Protein AF-A0A6G6K875-F1 (afdb_monomer_lite)

Structure (mmCIF, N/CA/C/O backbone):
data_AF-A0A6G6K875-F1
#
_entry.id   AF-A0A6G6K875-F1
#
loop_
_atom_site.group_PDB
_atom_site.id
_atom_site.type_symbol
_atom_site.label_atom_id
_atom_site.label_alt_id
_atom_site.label_comp_id
_atom_site.label_asym_id
_atom_site.label_entity_id
_atom_site.label_seq_id
_atom_site.pdbx_PDB_ins_code
_atom_site.Cartn_x
_atom_site.Cartn_y
_atom_site.Cartn_z
_atom_site.occupancy
_atom_site.B_iso_or_equiv
_atom_site.auth_seq_id
_atom_site.auth_comp_id
_atom_site.auth_asym_id
_atom_site.auth_atom_id
_atom_site.pdbx_PDB_model_num
ATOM 1 N N . MET A 1 1 ? -42.073 11.780 13.101 1.00 44.78 1 MET A N 1
ATOM 2 C CA . MET A 1 1 ? -41.054 12.852 13.247 1.00 44.78 1 MET A CA 1
ATOM 3 C C . MET A 1 1 ? -39.799 12.455 12.469 1.00 44.78 1 MET A C 1
ATOM 5 O O . MET A 1 1 ? -39.588 11.256 12.344 1.00 44.78 1 MET A O 1
ATOM 9 N N . PRO A 1 2 ? -38.981 13.389 11.943 1.00 50.72 2 PRO A N 1
ATOM 10 C CA . PRO A 1 2 ? -37.828 13.059 11.087 1.00 50.72 2 PRO A CA 1
ATOM 11 C C . PRO A 1 2 ? -36.844 12.023 11.680 1.00 50.72 2 PRO A C 1
ATOM 13 O O . PRO A 1 2 ? -36.308 11.213 10.939 1.00 50.72 2 PRO A O 1
ATOM 16 N N . GLY A 1 3 ? -36.690 11.954 13.012 1.00 61.28 3 GLY A N 1
ATOM 17 C CA . GLY A 1 3 ? -35.779 11.006 13.681 1.00 61.28 3 GLY A CA 1
ATOM 18 C C . GLY A 1 3 ? -36.297 9.573 13.911 1.00 61.28 3 GLY A C 1
ATOM 19 O O . GLY A 1 3 ? -35.494 8.656 14.051 1.00 61.28 3 GLY A O 1
ATOM 20 N N . GLU A 1 4 ? -37.615 9.327 13.894 1.00 70.19 4 GLU A N 1
ATOM 21 C CA . GLU A 1 4 ? -38.174 7.985 14.193 1.00 70.19 4 GLU A CA 1
ATOM 22 C C . GLU A 1 4 ? -37.801 6.934 13.134 1.00 70.19 4 GLU A C 1
ATOM 24 O O . GLU A 1 4 ? -37.715 5.741 13.427 1.00 70.19 4 GLU A O 1
ATOM 29 N N . HIS A 1 5 ? -37.567 7.373 11.895 1.00 84.62 5 HIS A N 1
ATOM 30 C CA . HIS A 1 5 ? -37.112 6.504 10.814 1.00 84.62 5 HIS A CA 1
ATOM 31 C C . HIS A 1 5 ? -35.642 6.088 10.997 1.00 84.62 5 HIS A C 1
ATOM 33 O O . HIS A 1 5 ? -35.316 4.918 10.798 1.00 84.62 5 HIS A O 1
ATOM 39 N N . ILE A 1 6 ? -34.777 7.015 11.430 1.00 88.88 6 ILE A N 1
ATOM 40 C CA . ILE A 1 6 ? -33.349 6.758 11.671 1.00 88.88 6 ILE A CA 1
ATOM 41 C C . ILE A 1 6 ? -33.170 5.763 12.816 1.00 88.88 6 ILE A C 1
ATOM 43 O O . ILE A 1 6 ? -32.441 4.791 12.659 1.00 88.88 6 ILE A O 1
ATOM 47 N N . ASP A 1 7 ? -33.870 5.942 13.937 1.00 89.75 7 ASP A N 1
ATOM 48 C CA . ASP A 1 7 ? -33.738 5.033 15.084 1.00 89.75 7 ASP A CA 1
ATOM 49 C C . ASP A 1 7 ? -34.203 3.609 14.755 1.00 89.75 7 ASP A C 1
ATOM 51 O O . ASP A 1 7 ? -33.588 2.629 15.180 1.00 89.75 7 ASP A O 1
ATOM 55 N N . LYS A 1 8 ? -35.262 3.478 13.944 1.00 90.12 8 LYS A N 1
ATOM 56 C CA . LYS A 1 8 ? -35.722 2.176 13.452 1.00 90.12 8 LYS A CA 1
ATOM 57 C C . LYS A 1 8 ? -34.678 1.516 12.549 1.00 90.12 8 LYS A C 1
ATOM 59 O O . LYS A 1 8 ? -34.428 0.322 12.693 1.00 90.12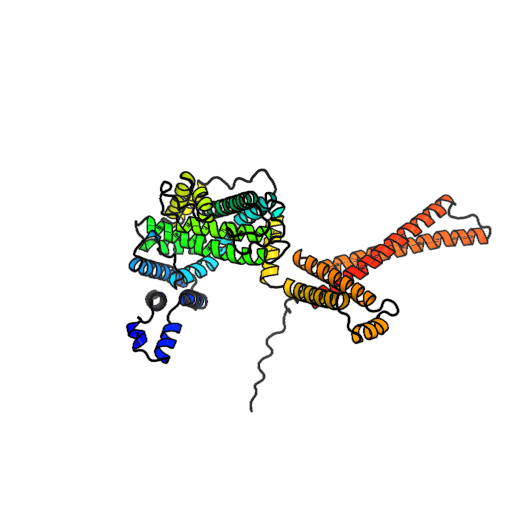 8 LYS A O 1
ATOM 64 N N . LEU A 1 9 ? -34.080 2.290 11.645 1.00 91.44 9 LEU A N 1
ATOM 65 C CA . LEU A 1 9 ? -33.046 1.815 10.730 1.00 91.44 9 LEU A CA 1
ATOM 66 C C . LEU A 1 9 ? -31.777 1.390 11.482 1.00 91.44 9 LEU A C 1
ATOM 68 O O . LEU A 1 9 ? -31.250 0.307 11.242 1.00 91.44 9 LEU A O 1
ATOM 72 N N . VAL A 1 10 ? -31.323 2.211 12.434 1.00 92.50 10 VAL A N 1
ATOM 73 C CA . VAL A 1 10 ? -30.186 1.900 13.311 1.00 92.50 10 VAL A CA 1
ATOM 74 C C . VAL A 1 10 ? -30.447 0.600 14.053 1.00 92.50 10 VAL A C 1
ATOM 76 O O . VAL A 1 10 ? -29.590 -0.272 14.038 1.00 92.50 10 VAL A O 1
ATOM 79 N N . LYS A 1 11 ? -31.636 0.431 14.641 1.00 92.69 11 LYS A N 1
ATOM 80 C CA . LYS A 1 11 ? -31.987 -0.808 15.338 1.00 92.69 11 LYS A CA 1
ATOM 81 C C . LYS A 1 11 ? -31.901 -2.029 14.420 1.00 92.69 11 LYS A C 1
ATOM 83 O O . LYS A 1 11 ? -31.284 -3.015 14.799 1.00 92.69 11 LYS A O 1
ATOM 88 N N . GLU A 1 12 ? -32.469 -1.953 13.216 1.00 92.12 12 GLU A N 1
ATOM 89 C CA . GLU A 1 12 ? -32.410 -3.058 12.251 1.00 92.12 12 GLU A CA 1
ATOM 90 C C . GLU A 1 12 ? -30.964 -3.437 11.901 1.00 92.12 12 GLU A C 1
ATOM 92 O O . GLU A 1 12 ? -30.614 -4.617 11.857 1.00 92.12 12 GLU A O 1
ATOM 97 N N . TYR A 1 13 ? -30.109 -2.445 11.660 1.00 94.25 13 TYR A N 1
ATOM 98 C CA . TYR A 1 13 ? -28.706 -2.684 11.344 1.00 94.25 13 TYR A CA 1
ATOM 99 C C . TYR A 1 13 ? -27.900 -3.164 12.551 1.00 94.25 13 TYR A C 1
ATOM 101 O O . TYR A 1 13 ? -27.077 -4.060 12.390 1.00 94.25 13 TYR A O 1
ATOM 109 N N . THR A 1 14 ? -28.153 -2.648 13.755 1.00 92.56 14 THR A N 1
ATOM 110 C CA . THR A 1 14 ? -27.543 -3.162 14.987 1.00 92.56 14 THR A CA 1
ATOM 111 C C . THR A 1 14 ? -27.900 -4.631 15.187 1.00 92.56 14 THR A C 1
ATOM 113 O O . THR A 1 14 ? -26.988 -5.431 15.357 1.00 92.56 14 THR A O 1
ATOM 116 N N . ASP A 1 15 ? -29.178 -5.004 15.056 1.00 89.62 15 ASP A N 1
ATOM 117 C CA . ASP A 1 15 ? -29.633 -6.395 15.191 1.00 89.62 15 ASP A CA 1
ATOM 118 C C . ASP A 1 15 ? -28.926 -7.330 14.186 1.00 89.62 15 ASP A C 1
ATOM 120 O O . ASP A 1 15 ? -28.622 -8.480 14.505 1.00 89.62 15 ASP A O 1
ATOM 124 N N . LYS A 1 16 ? -28.626 -6.843 12.971 1.00 89.94 16 LYS A N 1
ATOM 125 C CA . LYS A 1 16 ? -27.824 -7.579 11.975 1.00 89.94 16 LYS A CA 1
ATOM 126 C C . LYS A 1 16 ? -26.342 -7.658 12.362 1.00 89.94 16 LYS A C 1
ATOM 128 O O . LYS A 1 16 ? -25.728 -8.705 12.182 1.00 89.94 16 LYS A O 1
ATOM 133 N N . MET A 1 17 ? -25.750 -6.568 12.856 1.00 87.62 17 MET A N 1
ATOM 134 C CA . MET A 1 17 ? -24.320 -6.498 13.194 1.00 87.62 17 MET A CA 1
ATOM 135 C C . MET A 1 17 ? -23.945 -7.341 14.413 1.00 87.62 17 MET A C 1
ATOM 137 O O . MET A 1 17 ? -22.857 -7.914 14.430 1.00 87.62 17 MET A O 1
ATOM 141 N N . THR A 1 18 ? -24.819 -7.405 15.417 1.00 84.94 18 THR A N 1
ATOM 142 C CA . THR A 1 18 ? -24.560 -8.085 16.697 1.00 84.94 18 THR A CA 1
ATOM 143 C C . THR A 1 18 ? -25.094 -9.517 16.728 1.00 84.94 18 THR A C 1
ATOM 145 O O . THR A 1 18 ? -24.991 -10.212 17.737 1.00 84.94 18 THR A O 1
ATOM 148 N N . TYR A 1 19 ? -25.653 -10.004 15.616 1.00 82.88 19 TYR A N 1
ATOM 149 C CA . TYR A 1 19 ? -26.113 -11.381 15.512 1.00 82.88 19 TYR A CA 1
ATOM 150 C C . TYR A 1 19 ? -24.945 -12.357 15.711 1.00 82.88 19 TYR A C 1
ATOM 152 O O . TYR A 1 19 ? -23.979 -12.361 14.950 1.00 82.88 19 TYR A O 1
ATOM 160 N N . THR A 1 20 ? -25.039 -13.214 16.728 1.00 78.00 20 THR A N 1
ATOM 161 C CA . THR A 1 20 ? -23.968 -14.148 17.124 1.00 78.00 20 THR A CA 1
ATOM 162 C C . THR A 1 20 ? -24.067 -15.527 16.468 1.00 78.00 20 THR A C 1
ATOM 164 O O . THR A 1 20 ? -23.215 -16.384 16.712 1.00 78.00 20 THR A O 1
ATOM 167 N N . GLY A 1 21 ? -25.054 -15.727 15.590 1.00 76.50 21 GLY A N 1
ATOM 168 C CA . GLY A 1 21 ? -25.304 -17.008 14.936 1.00 76.50 21 GLY A CA 1
ATOM 169 C C . GLY A 1 21 ? -25.939 -18.044 15.864 1.00 76.50 21 GLY A C 1
ATOM 170 O O . GLY A 1 21 ? -26.079 -17.849 17.073 1.00 76.50 21 GLY A O 1
ATOM 171 N N . MET A 1 22 ? -26.340 -19.177 15.294 1.00 82.81 22 MET A N 1
ATOM 172 C CA . MET A 1 22 ? -26.842 -20.308 16.072 1.00 82.81 22 MET A CA 1
ATOM 173 C C . MET A 1 22 ? -25.743 -20.934 16.939 1.00 82.81 22 MET A C 1
ATOM 175 O O . MET A 1 22 ? -24.646 -21.239 16.464 1.00 82.81 22 MET A O 1
ATOM 179 N N . THR A 1 23 ? -26.071 -21.239 18.196 1.00 84.69 23 THR A N 1
ATOM 180 C CA . THR A 1 23 ? -25.209 -22.037 19.078 1.00 84.69 23 THR A CA 1
ATOM 181 C C . THR A 1 23 ? -25.054 -23.466 18.556 1.00 84.69 23 THR A C 1
ATOM 183 O O . THR A 1 23 ? -25.880 -23.958 17.787 1.00 84.69 23 THR A O 1
ATOM 186 N N . SER A 1 24 ? -24.033 -24.192 19.021 1.00 83.06 24 SER A N 1
ATOM 187 C CA . SER A 1 24 ? -23.830 -25.605 18.661 1.00 83.06 24 SER A CA 1
ATOM 188 C C . SER A 1 24 ? -25.063 -26.476 18.943 1.00 83.06 24 SER A C 1
ATOM 190 O O . SER A 1 24 ? -25.372 -27.378 18.169 1.00 83.06 24 SER A O 1
ATOM 192 N N . GLU A 1 25 ? -25.799 -26.187 20.017 1.00 85.25 25 GLU A N 1
ATOM 193 C CA . GLU A 1 25 ? -27.028 -26.903 20.381 1.00 85.25 25 GLU A CA 1
ATOM 194 C C . GLU A 1 25 ? -28.217 -26.544 19.486 1.00 85.25 25 GLU A C 1
ATOM 196 O O . GLU A 1 25 ? -29.026 -27.416 19.165 1.00 85.25 25 GLU A O 1
ATOM 201 N N . GLN A 1 26 ? -28.327 -25.279 19.071 1.00 87.44 26 GLN A N 1
ATOM 202 C CA . GLN A 1 26 ? -29.334 -24.838 18.104 1.00 87.44 26 GLN A CA 1
ATOM 203 C C . GLN A 1 26 ? -29.044 -25.435 16.727 1.00 87.44 26 GLN A C 1
ATOM 205 O O . GLN A 1 26 ? -29.930 -26.006 16.098 1.00 87.44 26 GLN A O 1
ATOM 210 N N . ARG A 1 27 ? -27.777 -25.405 16.306 1.00 87.06 27 ARG A N 1
ATOM 211 C CA . ARG A 1 27 ? -27.314 -25.948 15.029 1.00 87.06 27 ARG A CA 1
ATOM 212 C C . ARG A 1 27 ? -27.487 -27.467 14.942 1.00 87.06 27 ARG A C 1
ATOM 214 O O . ARG A 1 27 ? -27.792 -27.973 13.872 1.00 87.06 27 ARG A O 1
ATOM 221 N N . ALA A 1 28 ? -27.368 -28.191 16.058 1.00 87.69 28 ALA A N 1
ATOM 222 C CA . ALA A 1 28 ? -27.640 -29.632 16.121 1.00 87.69 28 ALA A CA 1
ATOM 223 C C . ALA A 1 28 ? -29.128 -29.995 15.938 1.00 87.69 28 ALA A C 1
ATOM 225 O O . ALA A 1 28 ? -29.444 -31.153 15.665 1.00 87.69 28 ALA A O 1
ATOM 226 N N . LYS A 1 29 ? -30.037 -29.027 16.112 1.00 92.88 29 LYS A N 1
ATOM 227 C CA . LYS A 1 29 ? -31.495 -29.197 15.994 1.00 92.88 29 LYS A CA 1
ATOM 228 C C . LYS A 1 29 ? -32.086 -28.499 14.764 1.00 92.88 29 LYS A C 1
ATOM 230 O O . LYS A 1 29 ? -33.274 -28.667 14.507 1.00 92.88 29 LYS A O 1
ATOM 235 N N . ALA A 1 30 ? -31.281 -27.724 14.042 1.00 88.44 30 ALA A N 1
ATOM 236 C CA . ALA A 1 30 ? -31.693 -26.956 12.877 1.00 88.44 30 ALA A CA 1
ATOM 237 C C . ALA A 1 30 ? -31.679 -27.811 11.602 1.00 88.44 30 ALA A C 1
ATOM 239 O O . ALA A 1 30 ? -30.847 -28.707 11.428 1.00 88.44 30 ALA A O 1
ATOM 240 N N . THR A 1 31 ? -32.595 -27.511 10.691 1.00 92.56 31 THR A N 1
ATOM 241 C CA . THR A 1 31 ? -32.613 -28.060 9.330 1.00 92.56 31 THR A CA 1
ATOM 242 C C . THR A 1 31 ? -31.433 -27.530 8.501 1.00 92.56 31 THR A C 1
ATOM 244 O O . THR A 1 31 ? -30.898 -26.460 8.803 1.00 92.56 31 THR A O 1
ATOM 247 N N . PRO A 1 32 ? -31.006 -28.233 7.435 1.00 88.88 32 PRO A N 1
ATOM 248 C CA . PRO A 1 32 ? -29.975 -27.728 6.527 1.00 88.88 32 PRO A CA 1
ATOM 249 C C . PRO A 1 32 ? -30.285 -26.330 5.974 1.00 88.88 32 PRO A C 1
ATOM 251 O O . PRO A 1 32 ? -29.382 -25.500 5.879 1.00 88.88 32 PRO A O 1
ATOM 254 N N . GLU A 1 33 ? -31.553 -26.044 5.669 1.00 87.31 33 GLU A N 1
ATOM 255 C CA . GLU A 1 33 ? -32.016 -24.736 5.200 1.00 87.31 33 GLU A CA 1
ATOM 256 C C . GLU A 1 33 ? -31.866 -23.645 6.272 1.00 87.31 33 GLU A C 1
ATOM 258 O O . GLU A 1 33 ? -31.426 -22.536 5.967 1.00 87.31 33 GLU A O 1
ATOM 263 N N . GLU A 1 34 ? -32.177 -23.948 7.534 1.00 86.50 34 GLU A N 1
ATOM 264 C CA . GLU A 1 34 ? -31.995 -23.027 8.663 1.00 86.50 34 GLU A CA 1
ATOM 265 C C . GLU A 1 34 ? -30.517 -22.753 8.958 1.00 86.50 34 GLU A C 1
ATOM 267 O O . GLU A 1 34 ? -30.152 -21.617 9.259 1.00 86.50 34 GLU A O 1
ATOM 272 N N . ILE A 1 35 ? -29.657 -23.767 8.827 1.00 84.12 35 ILE A N 1
ATOM 273 C CA . ILE A 1 35 ? -28.203 -23.621 8.971 1.00 84.12 35 ILE A CA 1
ATOM 274 C C . ILE A 1 35 ? -27.634 -22.761 7.839 1.00 84.12 35 ILE A C 1
ATOM 276 O O . ILE A 1 35 ? -26.751 -21.937 8.073 1.00 84.12 35 ILE A O 1
ATOM 280 N N . GLU A 1 36 ? -28.113 -22.937 6.609 1.00 83.25 36 GLU A N 1
ATOM 281 C CA . GLU A 1 36 ? -27.657 -22.121 5.485 1.00 83.25 36 GLU A CA 1
ATOM 282 C C . GLU A 1 36 ? -28.136 -20.671 5.623 1.00 83.25 36 GLU A C 1
ATOM 284 O O . GLU A 1 36 ? -27.357 -19.740 5.420 1.00 83.25 36 GLU A O 1
ATOM 289 N N . LEU A 1 37 ? -29.371 -20.462 6.088 1.00 79.44 37 LEU A N 1
ATOM 290 C CA . LEU A 1 37 ? -29.890 -19.135 6.411 1.00 79.44 37 LEU A CA 1
ATOM 291 C C . LEU A 1 37 ? -29.096 -18.461 7.546 1.00 79.44 37 LEU A C 1
ATOM 293 O O . LEU A 1 37 ? -28.787 -17.275 7.441 1.00 79.44 37 LEU A O 1
ATOM 297 N N . ASP A 1 38 ? -28.722 -19.196 8.597 1.00 81.50 38 ASP A N 1
ATOM 298 C CA . ASP A 1 38 ? -27.853 -18.720 9.687 1.00 81.50 38 ASP A CA 1
ATOM 299 C C . ASP A 1 38 ? -26.502 -18.224 9.151 1.00 81.50 38 ASP A C 1
ATOM 301 O O . ASP A 1 38 ? -26.094 -17.102 9.445 1.00 81.50 38 ASP A O 1
ATOM 305 N N . LYS A 1 39 ? -25.855 -18.992 8.263 1.00 77.81 39 LYS A N 1
ATOM 306 C CA . LYS A 1 39 ? -24.592 -18.578 7.623 1.00 77.81 39 LYS A CA 1
ATOM 307 C C . LYS A 1 39 ? -24.729 -17.305 6.793 1.00 77.81 39 LYS A C 1
ATOM 309 O O . LYS A 1 39 ? -23.794 -16.516 6.753 1.00 77.81 39 LYS A O 1
ATOM 314 N N . THR A 1 40 ? -25.865 -17.089 6.125 1.00 74.69 40 THR A N 1
ATOM 315 C CA . THR A 1 40 ? -26.079 -15.845 5.357 1.00 74.69 40 THR A CA 1
ATOM 316 C C . THR A 1 40 ? -26.296 -14.621 6.245 1.00 74.69 40 THR A C 1
ATOM 318 O O . THR A 1 40 ? -26.065 -13.499 5.802 1.00 74.69 40 THR A O 1
ATOM 321 N N . LYS A 1 41 ? -26.723 -14.832 7.495 1.00 75.25 41 LYS A N 1
ATOM 322 C CA . LYS A 1 41 ? -27.012 -13.786 8.484 1.00 75.25 41 LYS A CA 1
ATOM 323 C C . LYS A 1 41 ? -25.878 -13.556 9.474 1.00 75.25 41 LYS A C 1
ATOM 325 O O . LYS A 1 41 ? -25.994 -12.658 10.297 1.00 75.25 41 LYS A O 1
ATOM 330 N N . TYR A 1 42 ? -24.815 -14.354 9.415 1.00 75.94 42 TYR A N 1
ATOM 331 C CA . TYR A 1 42 ? -23.714 -14.335 10.368 1.00 75.94 42 TYR A CA 1
ATOM 332 C C . TYR A 1 42 ? -22.360 -14.236 9.654 1.00 75.94 42 TYR A C 1
ATO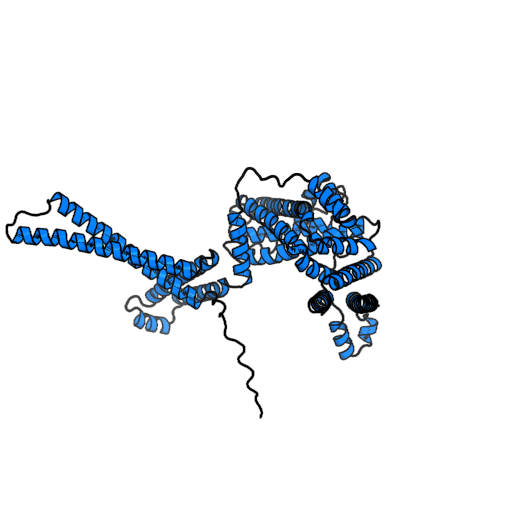M 334 O O . TYR A 1 42 ? -22.002 -15.097 8.853 1.00 75.94 42 TYR A O 1
ATOM 342 N N . GLY A 1 43 ? -21.576 -13.202 9.970 1.00 79.62 43 GLY A N 1
ATOM 343 C CA . GLY A 1 43 ? -20.209 -13.048 9.467 1.00 79.62 43 GLY A CA 1
ATOM 344 C C . GLY A 1 43 ? -19.728 -11.600 9.390 1.00 79.62 43 GLY A C 1
ATOM 345 O O . GLY A 1 43 ? -20.514 -10.657 9.402 1.00 79.62 43 GLY A O 1
ATOM 346 N N . ALA A 1 44 ? -18.410 -11.416 9.266 1.00 80.31 44 ALA A N 1
ATOM 347 C CA . ALA A 1 44 ? -17.796 -10.086 9.206 1.00 80.31 44 ALA A CA 1
ATOM 348 C C . ALA A 1 44 ? -18.252 -9.257 7.987 1.00 80.31 44 ALA A C 1
ATOM 350 O O . ALA A 1 44 ? -18.347 -8.035 8.073 1.00 80.31 44 ALA A O 1
ATOM 351 N N . GLU A 1 45 ? -18.592 -9.910 6.870 1.00 88.38 45 GLU A N 1
ATOM 352 C CA . GLU A 1 45 ? -19.039 -9.249 5.631 1.00 88.38 45 GLU A CA 1
ATOM 353 C C . GLU A 1 45 ? -20.343 -8.451 5.794 1.00 88.38 45 GLU A C 1
ATOM 355 O O . GLU A 1 45 ? -20.605 -7.541 5.008 1.00 88.38 45 GLU A O 1
ATOM 360 N N . ILE A 1 46 ? -21.138 -8.730 6.833 1.00 91.62 46 ILE A N 1
ATOM 361 C CA . ILE A 1 46 ? -22.360 -7.974 7.145 1.00 91.62 46 ILE A CA 1
ATOM 362 C C . ILE A 1 46 ? -22.041 -6.497 7.369 1.00 91.62 46 ILE A C 1
ATOM 364 O O . ILE A 1 46 ? -22.777 -5.634 6.897 1.00 91.62 46 ILE A O 1
ATOM 368 N N . GLY A 1 47 ? -20.913 -6.191 8.017 1.00 93.44 47 GLY A N 1
ATOM 369 C CA . GLY A 1 47 ? -20.481 -4.810 8.214 1.00 93.44 47 GLY A CA 1
ATOM 370 C C . GLY A 1 47 ? -20.287 -4.063 6.894 1.00 93.44 47 GLY A C 1
ATOM 371 O O . GLY A 1 47 ? -20.755 -2.936 6.742 1.00 93.44 47 GLY A O 1
ATOM 372 N N . THR A 1 48 ? -19.670 -4.722 5.907 1.00 94.19 48 THR A N 1
ATOM 373 C CA . THR A 1 48 ? -19.500 -4.179 4.551 1.00 94.19 48 THR A CA 1
ATOM 374 C C . THR A 1 48 ? -20.834 -4.015 3.826 1.00 94.19 48 THR A C 1
ATOM 376 O O . THR A 1 48 ? -21.027 -3.038 3.101 1.00 94.19 48 THR A O 1
ATOM 379 N N . GLN A 1 49 ? -21.759 -4.963 3.989 1.00 94.38 49 GLN A N 1
ATOM 380 C CA . GLN A 1 49 ? -23.084 -4.889 3.368 1.00 94.38 49 GLN A CA 1
ATOM 381 C C . GLN A 1 49 ? -23.879 -3.700 3.910 1.00 94.38 49 GLN A C 1
ATOM 383 O O . GLN A 1 49 ? -24.339 -2.881 3.121 1.00 94.38 49 GLN A O 1
ATOM 388 N N . ILE A 1 50 ? -23.940 -3.544 5.233 1.00 95.69 50 ILE A N 1
ATOM 389 C CA . ILE A 1 50 ? -24.640 -2.431 5.889 1.00 95.69 50 ILE A CA 1
ATOM 390 C C . ILE A 1 50 ? -24.043 -1.088 5.472 1.00 95.69 50 ILE A C 1
ATOM 392 O O . ILE A 1 50 ? -24.784 -0.171 5.126 1.00 95.69 50 ILE A O 1
ATOM 396 N N . PHE A 1 51 ? -22.711 -0.972 5.434 1.00 96.94 51 PHE A N 1
ATOM 397 C CA . PHE A 1 51 ? -22.059 0.242 4.944 1.00 96.94 51 PHE A CA 1
ATOM 398 C C . PHE A 1 51 ? -22.515 0.592 3.515 1.00 96.94 51 PHE A C 1
ATOM 400 O O . PHE A 1 51 ? -22.930 1.718 3.253 1.00 96.94 51 PHE A O 1
ATOM 407 N N . LYS A 1 52 ? -22.524 -0.385 2.598 1.00 96.75 52 LYS A N 1
ATOM 408 C CA . LYS A 1 52 ? -22.984 -0.188 1.211 1.00 96.75 52 LYS A CA 1
ATOM 409 C C . LYS A 1 52 ? -24.475 0.140 1.113 1.00 96.75 52 LYS A C 1
ATOM 411 O O . LYS A 1 52 ? -24.858 0.946 0.263 1.00 96.75 52 LYS A O 1
ATOM 416 N N . GLU A 1 53 ? -25.315 -0.472 1.943 1.00 96.25 53 GLU A N 1
ATOM 417 C CA . GLU A 1 53 ? -26.754 -0.185 2.010 1.00 96.25 53 GLU A CA 1
ATOM 418 C C . GLU A 1 53 ? -27.000 1.264 2.446 1.00 96.25 53 GLU A C 1
ATOM 420 O O . GLU A 1 53 ? -27.791 1.965 1.816 1.00 96.25 53 GLU A O 1
ATOM 425 N N . ILE A 1 54 ? -26.271 1.758 3.451 1.00 96.69 54 ILE A N 1
ATOM 426 C CA . ILE A 1 54 ? -26.364 3.160 3.881 1.00 96.69 54 ILE A CA 1
ATOM 427 C C . ILE A 1 54 ? -25.833 4.093 2.786 1.00 96.69 54 ILE A C 1
ATOM 429 O O . ILE A 1 54 ? -26.519 5.055 2.431 1.00 96.69 54 ILE A O 1
ATOM 433 N N . GLU A 1 55 ? -24.682 3.790 2.179 1.00 96.19 55 GLU A N 1
ATOM 434 C CA . GLU A 1 55 ? -24.109 4.612 1.106 1.00 96.19 55 GLU A CA 1
ATOM 435 C C . GLU A 1 55 ? -25.025 4.724 -0.117 1.00 96.19 55 GLU A C 1
ATOM 437 O O . GLU A 1 55 ? -25.157 5.810 -0.686 1.00 96.19 55 GLU A O 1
ATOM 442 N N . SER A 1 56 ? -25.699 3.637 -0.494 1.00 94.94 56 SER A N 1
ATOM 443 C CA . SER A 1 56 ? -26.627 3.599 -1.635 1.00 94.94 56 SER A CA 1
ATOM 444 C C . SER A 1 56 ? -28.058 4.034 -1.302 1.00 94.94 56 SER A C 1
ATOM 446 O O . SER A 1 56 ? -28.885 4.155 -2.207 1.00 94.94 56 SER A O 1
ATOM 448 N N . SER A 1 57 ? -28.360 4.296 -0.028 1.00 95.25 57 SER A N 1
ATOM 449 C CA . SER A 1 57 ? -29.681 4.752 0.402 1.00 95.25 57 SER A CA 1
ATOM 450 C C . SER A 1 57 ? -29.997 6.178 -0.065 1.00 95.25 57 SER A C 1
ATOM 452 O O . SER A 1 57 ? -29.113 6.973 -0.399 1.00 95.25 57 SER A O 1
ATOM 454 N N . SER A 1 58 ? -31.286 6.523 -0.020 1.00 94.50 58 SER A N 1
ATOM 455 C CA . SER A 1 58 ? -31.797 7.869 -0.301 1.00 94.50 58 SER A CA 1
ATOM 456 C C . SER A 1 58 ? -31.644 8.856 0.864 1.00 94.50 58 SER A C 1
ATOM 458 O O . SER A 1 58 ? -32.197 9.951 0.783 1.00 94.50 58 SER A O 1
ATOM 460 N N . LEU A 1 59 ? -30.967 8.468 1.952 1.00 93.81 59 LEU A N 1
ATOM 461 C CA . LEU A 1 59 ? -30.708 9.342 3.098 1.00 93.81 59 LEU A CA 1
ATOM 462 C C . LEU A 1 59 ? -29.841 10.538 2.684 1.00 93.81 59 LEU A C 1
ATOM 464 O O . LEU A 1 59 ? -28.960 10.409 1.824 1.00 93.81 59 LEU A O 1
ATOM 468 N N . SER A 1 60 ? -30.054 11.690 3.321 1.00 94.94 60 SER A N 1
ATOM 469 C CA . SER A 1 60 ? -29.157 12.837 3.159 1.00 94.94 60 SER A CA 1
ATOM 470 C C . SER A 1 60 ? -27.759 12.525 3.723 1.00 94.94 60 SER A C 1
ATOM 472 O O . SER A 1 60 ? -27.611 11.614 4.545 1.00 94.94 60 SER A O 1
ATOM 474 N N . PRO A 1 61 ? -26.710 13.267 3.323 1.00 94.75 61 PRO A N 1
ATOM 475 C CA . PRO A 1 61 ? -25.382 13.120 3.916 1.00 94.75 61 PRO A CA 1
ATOM 476 C C . PRO A 1 61 ? -25.392 13.213 5.450 1.00 94.75 61 PRO A C 1
ATOM 478 O O . PRO A 1 61 ? -24.758 12.401 6.116 1.00 94.75 61 PRO A O 1
ATOM 481 N N . GLU A 1 62 ? -26.155 14.145 6.018 1.00 94.94 62 GLU A N 1
ATOM 482 C CA . GLU A 1 62 ? -26.273 14.346 7.466 1.00 94.94 62 GLU A CA 1
ATOM 483 C C . GLU A 1 62 ? -26.967 13.162 8.149 1.00 94.94 62 GLU A C 1
ATOM 485 O O . GLU A 1 62 ? -26.493 12.678 9.177 1.00 94.94 62 GLU A O 1
ATOM 490 N N . GLU A 1 63 ? -28.047 12.648 7.553 1.00 95.38 63 GLU A N 1
ATOM 491 C CA . GLU A 1 63 ? -28.761 11.475 8.067 1.00 95.38 63 GLU A CA 1
ATOM 492 C C . GLU A 1 63 ? -27.877 10.220 8.030 1.00 95.38 63 GLU A C 1
ATOM 494 O O . GLU A 1 63 ? -27.868 9.443 8.986 1.00 95.38 63 GLU A O 1
ATOM 499 N N . LYS A 1 64 ? -27.080 10.031 6.966 1.00 96.50 64 LYS A N 1
ATOM 500 C CA . LYS A 1 64 ? -26.094 8.937 6.893 1.00 96.50 64 LYS A CA 1
ATOM 501 C C . LYS A 1 64 ? -25.083 9.040 8.029 1.00 96.50 64 LYS A C 1
ATOM 503 O O . LYS A 1 64 ? -24.826 8.048 8.706 1.00 96.50 64 LYS A O 1
ATOM 508 N N . GLN A 1 65 ? -24.552 10.237 8.278 1.00 96.88 65 GLN A N 1
ATOM 509 C CA . GLN A 1 65 ? -23.604 10.470 9.367 1.00 96.88 65 GLN A CA 1
ATOM 510 C C . GLN A 1 65 ? -24.211 10.194 10.746 1.00 96.88 65 GLN A C 1
ATOM 512 O O . GLN A 1 65 ? -23.543 9.602 11.597 1.00 96.88 65 GLN A O 1
ATOM 517 N N . GLU A 1 66 ? -25.477 10.553 10.962 1.00 96.31 66 GLU A N 1
ATOM 518 C CA . GLU A 1 66 ? -26.196 10.216 12.193 1.00 96.31 66 GLU A CA 1
ATOM 519 C C . GLU A 1 66 ? -26.335 8.694 12.368 1.00 96.31 66 GLU A C 1
ATOM 521 O O . GLU A 1 66 ? -26.033 8.165 13.443 1.00 96.31 66 GLU A O 1
ATOM 526 N N . VAL A 1 67 ? -26.729 7.976 11.309 1.00 97.00 67 VAL A N 1
ATOM 527 C CA . VAL A 1 67 ? -26.815 6.506 11.312 1.00 97.00 67 VAL A CA 1
ATOM 528 C C . VAL A 1 67 ? -25.450 5.890 11.622 1.00 97.00 67 VAL A C 1
ATOM 530 O O . VAL A 1 67 ? -25.356 5.033 12.500 1.00 97.00 67 VAL A O 1
ATOM 533 N N . TYR A 1 68 ? -24.379 6.342 10.964 1.00 98.00 68 TYR A N 1
ATOM 534 C CA . TYR A 1 68 ? -23.027 5.820 11.168 1.00 98.00 68 TYR A CA 1
ATOM 535 C C . TYR A 1 68 ? -22.539 5.979 12.610 1.00 98.00 68 TYR A C 1
ATOM 537 O O . TYR A 1 68 ? -22.028 5.019 13.192 1.00 98.00 68 TYR A O 1
ATOM 545 N N . GLN A 1 69 ? -22.740 7.154 13.208 1.00 97.44 69 GLN A N 1
ATOM 546 C CA . GLN A 1 69 ? -22.351 7.430 14.595 1.00 97.44 69 GLN A CA 1
ATOM 547 C C . GLN A 1 69 ? -23.145 6.578 15.595 1.00 97.44 69 GLN A C 1
ATOM 549 O O . GLN A 1 69 ? -22.566 6.014 16.526 1.00 97.44 69 GLN A O 1
ATOM 554 N N . LYS A 1 70 ? -24.461 6.430 15.391 1.00 96.88 70 LYS A N 1
ATOM 555 C CA . LYS A 1 70 ? -25.301 5.578 16.246 1.00 96.88 70 LYS A CA 1
ATOM 556 C C . LYS A 1 70 ? -24.923 4.098 16.126 1.00 96.88 70 LYS A C 1
ATOM 558 O O . LYS A 1 70 ? -24.839 3.411 17.144 1.00 96.88 70 LYS A O 1
ATOM 563 N N . LEU A 1 71 ? -24.644 3.620 14.912 1.00 96.75 71 LEU A N 1
ATOM 564 C CA . LEU A 1 71 ? -24.264 2.227 14.670 1.00 96.75 71 LEU A CA 1
ATOM 565 C C . LEU A 1 71 ? -22.909 1.867 15.254 1.00 96.75 71 LEU A C 1
ATOM 567 O O . LEU A 1 71 ? -22.804 0.835 15.914 1.00 96.75 71 LEU A O 1
ATOM 571 N N . VAL A 1 72 ? -21.880 2.696 15.053 1.00 96.38 72 VAL A N 1
ATOM 572 C CA . VAL A 1 72 ? -20.560 2.390 15.619 1.00 96.38 72 VAL A CA 1
ATOM 573 C C . VAL A 1 72 ? -20.609 2.388 17.141 1.00 96.38 72 VAL A C 1
ATOM 575 O O . VAL A 1 72 ? -20.039 1.500 17.766 1.00 96.38 72 VAL A O 1
ATOM 578 N N . LYS A 1 73 ? -21.366 3.309 17.748 1.00 96.19 73 LYS A N 1
ATOM 579 C CA . LYS A 1 73 ? -21.573 3.336 19.196 1.00 96.19 73 LYS A CA 1
ATOM 580 C C . LYS A 1 73 ? -22.226 2.045 19.697 1.00 96.19 73 LYS A C 1
ATOM 582 O O . LYS A 1 73 ? -21.737 1.454 20.656 1.00 96.19 73 LYS A O 1
ATOM 587 N N . ALA A 1 74 ? -23.292 1.590 19.039 1.00 95.12 74 ALA A N 1
ATOM 588 C CA . ALA A 1 74 ? -23.968 0.343 19.394 1.00 95.12 74 ALA A CA 1
ATOM 589 C C . ALA A 1 74 ? -23.062 -0.884 19.197 1.00 95.12 74 ALA A C 1
ATOM 591 O O . ALA A 1 74 ? -22.973 -1.725 20.085 1.00 95.12 74 ALA A O 1
ATOM 592 N N . GLY A 1 75 ? -22.344 -0.960 18.073 1.00 93.94 75 GLY A N 1
ATOM 593 C CA . GLY A 1 75 ? -21.442 -2.072 17.774 1.00 93.94 75 GLY A CA 1
ATOM 594 C C . GLY A 1 75 ? -20.242 -2.154 18.720 1.00 93.94 75 GLY A C 1
ATOM 595 O O . GLY A 1 75 ? -19.839 -3.251 19.094 1.00 93.94 75 GLY A O 1
ATOM 596 N N . VAL A 1 76 ? -19.675 -1.015 19.139 1.00 94.75 76 VAL A N 1
ATOM 597 C CA . VAL A 1 76 ? -18.588 -0.997 20.132 1.00 94.75 76 VAL A CA 1
ATOM 598 C C . VAL A 1 76 ? -19.105 -1.342 21.528 1.00 94.75 76 VAL A C 1
ATOM 600 O O . VAL A 1 76 ? -18.414 -2.053 22.252 1.00 94.75 76 VAL A O 1
ATOM 603 N N . GLN A 1 77 ? -20.302 -0.880 21.907 1.00 94.69 77 GLN A N 1
ATOM 604 C CA . GLN A 1 77 ? -20.927 -1.277 23.173 1.00 94.69 77 GLN A CA 1
ATOM 605 C C . GLN A 1 77 ? -21.158 -2.792 23.224 1.00 94.69 77 GLN A C 1
ATOM 607 O O . GLN A 1 77 ? -20.777 -3.423 24.204 1.00 94.69 77 GLN A O 1
ATOM 612 N N . ASP A 1 78 ? -21.708 -3.376 22.158 1.00 92.25 78 ASP A N 1
ATOM 613 C CA . ASP A 1 78 ? -21.920 -4.822 22.065 1.00 92.25 78 ASP A CA 1
ATOM 614 C C . ASP A 1 78 ? -20.603 -5.601 22.170 1.00 92.25 78 ASP A C 1
ATOM 616 O O . ASP A 1 78 ? -20.496 -6.538 22.960 1.00 92.25 78 ASP A O 1
ATOM 620 N N . GLU A 1 79 ? -19.554 -5.184 21.454 1.00 91.50 79 GLU A N 1
ATOM 621 C CA . GLU A 1 79 ? -18.248 -5.831 21.601 1.00 91.50 79 GLU A CA 1
ATOM 622 C C . GLU A 1 79 ? -17.682 -5.693 23.016 1.00 91.50 79 GLU A C 1
ATOM 624 O O . GLU A 1 79 ? -17.083 -6.642 23.525 1.00 91.50 79 GLU A O 1
ATOM 629 N N . LEU A 1 80 ? -17.865 -4.541 23.664 1.00 91.56 80 LEU A N 1
ATOM 630 C CA . LEU A 1 80 ? -17.409 -4.313 25.031 1.00 91.56 80 LEU A CA 1
ATOM 631 C C . LEU A 1 80 ? -18.122 -5.239 26.024 1.00 91.56 80 LEU A C 1
ATOM 633 O O . LEU A 1 80 ? -17.454 -5.822 26.876 1.00 91.56 80 LEU A O 1
ATOM 637 N N . ASP A 1 81 ? -19.434 -5.429 25.874 1.00 90.38 81 ASP A N 1
ATOM 638 C CA . ASP A 1 81 ? -20.248 -6.296 26.738 1.00 90.38 81 ASP A CA 1
ATOM 639 C C . ASP A 1 81 ? -19.820 -7.774 26.656 1.00 90.38 81 ASP A C 1
ATOM 641 O O . ASP A 1 81 ? -19.956 -8.526 27.625 1.00 90.38 81 ASP A O 1
ATOM 645 N N . HIS A 1 82 ? -19.248 -8.186 25.521 1.00 87.06 82 HIS A N 1
ATOM 646 C CA . HIS A 1 82 ? -18.775 -9.552 25.278 1.00 87.06 82 HIS A CA 1
ATOM 647 C C . HIS A 1 82 ? -17.252 -9.723 25.429 1.00 87.06 82 HIS A C 1
ATOM 649 O O . HIS A 1 82 ? -16.739 -10.846 25.364 1.00 87.06 82 HIS A O 1
ATOM 655 N N . THR A 1 83 ? -16.509 -8.637 25.654 1.00 86.50 83 THR A N 1
ATOM 656 C CA . THR A 1 83 ? -15.048 -8.658 25.792 1.00 86.50 83 THR A CA 1
ATOM 657 C C . THR A 1 83 ? -14.642 -8.848 27.254 1.00 86.50 83 THR A C 1
ATOM 659 O O . THR A 1 83 ? -14.890 -7.997 28.100 1.00 86.50 83 THR A O 1
ATOM 662 N N . GLN A 1 84 ? -13.944 -9.948 27.559 1.00 86.25 84 GLN A N 1
ATOM 663 C CA . GLN A 1 84 ? -13.446 -10.214 28.919 1.00 86.25 84 GLN A CA 1
ATOM 664 C C . GLN A 1 84 ? -12.239 -9.346 29.304 1.00 86.25 84 GLN A C 1
ATOM 666 O O . GLN A 1 84 ? -12.134 -8.902 30.444 1.00 86.25 84 GLN A O 1
ATOM 671 N N . ASP A 1 85 ? -11.318 -9.131 28.361 1.00 88.25 85 ASP A N 1
ATOM 672 C CA . ASP A 1 85 ? -10.132 -8.292 28.540 1.00 88.25 85 ASP A CA 1
ATOM 673 C C . ASP A 1 85 ? -10.276 -7.036 27.669 1.00 88.25 85 ASP A C 1
ATOM 675 O O . ASP A 1 85 ? -10.139 -7.144 26.444 1.00 88.25 85 ASP A O 1
ATOM 679 N N . PRO A 1 86 ? -10.519 -5.848 28.256 1.00 85.81 86 PRO A N 1
ATOM 680 C CA . PRO A 1 86 ? -10.635 -4.584 27.529 1.00 85.81 86 PRO A CA 1
ATOM 681 C C . PRO A 1 86 ? -9.460 -4.294 26.591 1.00 85.81 86 PRO A C 1
ATOM 683 O O . PRO A 1 86 ? -9.631 -3.632 25.565 1.00 85.81 86 PRO A O 1
ATOM 686 N N . ALA A 1 87 ? -8.269 -4.831 26.879 1.00 83.44 87 ALA A N 1
ATOM 687 C CA . ALA A 1 87 ? -7.124 -4.692 25.997 1.00 83.44 87 ALA A CA 1
ATOM 688 C C . ALA A 1 87 ? -7.306 -5.424 24.656 1.00 83.44 87 ALA A C 1
ATOM 690 O O . ALA A 1 87 ? -6.559 -5.126 23.723 1.00 83.44 87 ALA A O 1
ATOM 691 N N . THR A 1 88 ? -8.284 -6.325 24.526 1.00 84.81 88 THR A N 1
ATOM 692 C CA . THR A 1 88 ? -8.597 -7.109 23.316 1.00 84.81 88 THR A CA 1
ATOM 693 C C . THR A 1 88 ? -9.795 -6.610 22.506 1.00 84.81 88 THR A C 1
ATOM 695 O O . THR A 1 88 ? -10.052 -7.150 21.428 1.00 84.81 88 THR A O 1
ATOM 698 N N . LEU A 1 89 ? -10.469 -5.555 22.975 1.00 89.75 89 LEU A N 1
ATOM 699 C CA . LEU A 1 89 ? -11.616 -4.928 22.312 1.00 89.75 89 LEU A CA 1
ATOM 700 C C . LEU A 1 89 ? -11.322 -4.625 20.836 1.00 89.75 89 LEU A C 1
ATOM 702 O O . LEU A 1 89 ? -10.255 -4.099 20.524 1.00 89.75 89 LEU A O 1
ATOM 706 N N . LEU A 1 90 ? -12.240 -4.928 19.913 1.00 89.75 90 LEU A N 1
ATOM 707 C CA . LEU A 1 90 ? -12.056 -4.650 18.487 1.00 89.75 90 LEU A CA 1
ATOM 708 C C . LEU A 1 90 ? -10.737 -5.218 17.926 1.00 89.75 90 LEU A C 1
ATOM 710 O O . LEU A 1 90 ? -10.165 -4.634 17.011 1.00 89.75 90 LEU A O 1
ATOM 714 N N . ARG A 1 91 ? -10.189 -6.329 18.430 1.00 82.06 91 ARG A N 1
ATOM 715 C CA . ARG A 1 91 ? -9.070 -7.024 17.749 1.00 82.06 91 ARG A CA 1
ATOM 716 C C . ARG A 1 91 ? -9.545 -8.059 16.736 1.00 82.06 91 ARG A C 1
ATOM 718 O O . ARG A 1 91 ? -8.798 -8.412 15.827 1.00 82.06 91 ARG A O 1
ATOM 725 N N . GLY A 1 92 ? -10.769 -8.554 16.908 1.00 81.50 92 GLY A N 1
ATOM 726 C CA . GLY A 1 92 ? -11.373 -9.551 16.034 1.00 81.50 92 GLY A CA 1
ATOM 727 C C . GLY A 1 92 ? -11.761 -9.001 14.661 1.00 81.50 92 GLY A C 1
ATOM 728 O O . GLY A 1 92 ? -11.813 -7.790 14.439 1.00 81.50 92 GLY A O 1
ATOM 729 N N . ASN A 1 93 ? -12.056 -9.928 13.748 1.00 85.69 93 ASN A N 1
ATOM 730 C CA . ASN A 1 93 ? -12.720 -9.643 12.480 1.00 85.69 93 ASN A CA 1
ATOM 731 C C . ASN A 1 93 ? -14.223 -9.933 12.630 1.00 85.69 93 ASN A C 1
ATOM 733 O O . ASN A 1 93 ? -14.684 -11.050 12.410 1.00 85.69 93 ASN A O 1
ATOM 737 N N . THR A 1 94 ? -14.950 -8.922 13.079 1.00 88.81 94 THR A N 1
ATOM 738 C CA . THR A 1 94 ? -16.392 -8.885 13.372 1.00 88.81 94 THR A CA 1
ATOM 739 C C . THR A 1 94 ? -17.122 -8.003 12.352 1.00 88.81 94 THR A C 1
ATOM 741 O O . THR A 1 94 ? -16.496 -7.267 11.585 1.00 88.81 94 THR A O 1
ATOM 744 N N . ALA A 1 95 ? -18.458 -8.020 12.355 1.00 91.56 95 ALA A N 1
ATOM 745 C CA . ALA A 1 95 ? -19.238 -7.098 11.527 1.00 91.56 95 ALA A CA 1
ATOM 746 C C . ALA A 1 95 ? -18.953 -5.625 11.889 1.00 91.56 95 ALA A C 1
ATOM 748 O O . ALA A 1 95 ? -18.704 -4.817 10.995 1.00 91.56 95 ALA A O 1
ATOM 749 N N . THR A 1 96 ? -18.887 -5.287 13.183 1.00 93.19 96 THR A N 1
ATOM 750 C CA . THR A 1 96 ? -18.528 -3.943 13.682 1.00 93.19 96 THR A CA 1
ATOM 751 C C . THR A 1 96 ? -17.198 -3.468 13.133 1.00 93.19 96 THR A C 1
ATOM 753 O O . THR A 1 96 ? -17.086 -2.399 12.536 1.00 93.19 96 THR A O 1
ATOM 756 N N . THR A 1 97 ? -16.176 -4.294 13.273 1.00 92.44 97 THR A N 1
ATOM 757 C CA . THR A 1 97 ? -14.817 -3.936 12.877 1.00 92.44 97 THR A CA 1
ATOM 758 C C . THR A 1 97 ? -14.651 -3.824 11.363 1.00 92.44 97 THR A C 1
ATOM 760 O O . THR A 1 97 ? -13.861 -2.999 10.888 1.00 92.44 97 THR A O 1
ATOM 763 N N . ARG A 1 98 ? -15.413 -4.604 10.591 1.00 92.38 98 ARG A N 1
ATOM 764 C CA . ARG A 1 98 ? -15.453 -4.497 9.133 1.00 92.38 98 ARG A CA 1
ATOM 765 C C . ARG A 1 98 ? -16.160 -3.224 8.674 1.00 92.38 98 ARG A C 1
ATOM 767 O O . ARG A 1 98 ? -15.602 -2.493 7.862 1.00 92.38 98 ARG A O 1
ATOM 774 N N . PHE A 1 99 ? -17.314 -2.920 9.262 1.00 94.81 99 PHE A N 1
ATOM 775 C CA . PHE A 1 99 ? -18.043 -1.671 9.039 1.00 94.81 99 PHE A CA 1
ATOM 776 C C . PHE A 1 99 ? -17.170 -0.439 9.329 1.00 94.81 99 PHE A C 1
ATOM 778 O O . PHE A 1 99 ? -17.078 0.463 8.500 1.00 94.81 99 PHE A O 1
ATOM 785 N N . MET A 1 100 ? -16.446 -0.437 10.456 1.00 95.00 100 MET A N 1
ATOM 786 C CA . MET A 1 100 ? -15.499 0.634 10.794 1.00 95.00 100 MET A CA 1
ATOM 787 C C . MET A 1 100 ? -14.388 0.781 9.748 1.00 95.00 100 MET A C 1
ATOM 789 O O . MET A 1 100 ? -14.007 1.899 9.414 1.00 95.00 100 MET A O 1
ATOM 793 N N . SER A 1 101 ? -13.871 -0.333 9.223 1.00 93.06 101 SER A N 1
ATOM 794 C CA . SER A 1 101 ? -12.828 -0.311 8.188 1.00 93.06 101 SER A CA 1
ATOM 795 C C . SER A 1 101 ? -13.332 0.356 6.905 1.00 93.06 101 SER A C 1
ATOM 797 O O . SER A 1 101 ? -12.664 1.238 6.372 1.00 93.06 101 SER A O 1
ATOM 799 N N . ASP A 1 102 ? -14.521 -0.018 6.426 1.00 93.69 102 ASP A N 1
ATOM 800 C CA . ASP A 1 102 ? -15.093 0.538 5.191 1.00 93.69 102 ASP A CA 1
ATOM 801 C C . ASP A 1 102 ? -15.462 2.020 5.333 1.00 93.69 102 ASP A C 1
ATOM 803 O O . ASP A 1 102 ? -15.171 2.823 4.438 1.00 93.69 102 ASP A O 1
ATOM 807 N N . TYR A 1 103 ? -16.008 2.403 6.493 1.00 95.38 103 TYR A N 1
ATOM 808 C CA . TYR A 1 103 ? -16.272 3.801 6.817 1.00 95.38 103 TYR A CA 1
ATOM 809 C C . TYR A 1 103 ? -14.983 4.630 6.788 1.00 95.38 103 TYR A C 1
ATOM 811 O O . TYR A 1 103 ? -14.905 5.642 6.088 1.00 95.38 103 TYR A O 1
ATOM 819 N N . MET A 1 104 ? -13.940 4.190 7.496 1.00 94.31 104 MET A N 1
ATOM 820 C CA . MET A 1 104 ? -12.687 4.942 7.567 1.00 94.31 104 MET A CA 1
ATOM 821 C C . MET A 1 104 ? -11.967 5.002 6.215 1.00 94.31 104 MET A C 1
ATOM 823 O O . MET A 1 104 ? -11.435 6.050 5.859 1.00 94.31 104 MET A O 1
ATOM 827 N N . ASN A 1 105 ? -12.012 3.937 5.412 1.00 90.19 105 ASN A N 1
ATOM 828 C CA . ASN A 1 105 ? -11.459 3.953 4.053 1.00 90.19 105 ASN A CA 1
ATOM 829 C C . ASN A 1 105 ? -12.137 4.992 3.144 1.00 90.19 105 ASN A C 1
ATOM 831 O O . ASN A 1 105 ? -11.504 5.508 2.223 1.00 90.19 105 ASN A O 1
ATOM 835 N N . THR A 1 106 ? -13.406 5.306 3.408 1.00 92.44 106 THR A N 1
ATOM 836 C CA . THR A 1 106 ? -14.183 6.278 2.630 1.00 92.44 106 THR A CA 1
ATOM 837 C C . THR A 1 106 ? -13.985 7.698 3.155 1.00 92.44 106 THR A C 1
ATOM 839 O O . THR A 1 106 ? -13.627 8.598 2.397 1.00 92.44 106 THR A O 1
ATOM 842 N N . TYR A 1 107 ? -14.166 7.905 4.461 1.00 95.00 107 TYR A N 1
ATOM 843 C CA . TYR A 1 107 ? -14.229 9.241 5.058 1.00 95.00 107 TYR A CA 1
ATOM 844 C C . TYR A 1 107 ? -12.906 9.732 5.653 1.00 95.00 107 TYR A C 1
ATOM 846 O O . TYR A 1 107 ? -12.755 10.932 5.864 1.00 95.00 107 TYR A O 1
ATOM 854 N N . ALA A 1 108 ? -11.924 8.863 5.897 1.00 94.62 108 ALA A N 1
ATOM 855 C CA . ALA A 1 108 ? -10.594 9.241 6.388 1.00 94.62 108 ALA A CA 1
ATOM 856 C C . ALA A 1 108 ? -9.514 9.155 5.294 1.00 94.62 108 ALA A C 1
ATOM 858 O O . ALA A 1 108 ? -8.332 8.999 5.596 1.00 94.62 108 ALA A O 1
ATOM 859 N N . LYS A 1 109 ? -9.897 9.265 4.016 1.00 91.75 109 LYS A N 1
ATOM 860 C CA . LYS A 1 109 ? -8.984 9.067 2.885 1.00 91.75 109 LYS A CA 1
ATOM 861 C C . LYS A 1 109 ? -7.746 9.971 2.923 1.00 91.75 109 LYS A C 1
ATOM 863 O O . LYS A 1 109 ? -6.644 9.469 2.750 1.00 91.75 109 LYS A O 1
ATOM 868 N N . GLU A 1 110 ? -7.907 11.267 3.188 1.00 94.50 110 GLU A N 1
ATOM 869 C CA . GLU A 1 110 ? -6.776 12.210 3.238 1.00 94.50 110 GLU A CA 1
ATOM 870 C C . GLU A 1 110 ? -5.774 11.851 4.349 1.00 94.50 110 GLU A C 1
ATOM 872 O O . GLU A 1 110 ? -4.560 11.891 4.146 1.00 94.50 110 GLU A O 1
ATOM 877 N N . TYR A 1 111 ? -6.282 11.437 5.511 1.00 94.94 111 TYR A N 1
ATOM 878 C CA . TYR A 1 111 ? -5.474 10.917 6.611 1.00 94.94 111 TYR A CA 1
ATOM 879 C C . TYR A 1 111 ? -4.694 9.662 6.206 1.00 94.94 111 TYR A C 1
ATOM 881 O O . TYR A 1 111 ? -3.479 9.595 6.402 1.00 94.94 111 TYR A O 1
ATOM 889 N N . VAL A 1 112 ? -5.384 8.684 5.617 1.00 92.19 112 VAL A N 1
ATOM 890 C CA . VAL A 1 112 ? -4.798 7.403 5.203 1.00 92.19 112 VAL A CA 1
ATOM 891 C C . VAL A 1 112 ? -3.751 7.597 4.105 1.00 92.19 112 VAL A C 1
ATOM 893 O O . VAL A 1 112 ? -2.658 7.041 4.204 1.00 92.19 112 VAL A O 1
ATOM 896 N N . ASP A 1 113 ? -4.041 8.425 3.101 1.00 91.25 113 ASP A N 1
ATOM 897 C CA . ASP A 1 113 ? -3.111 8.737 2.012 1.00 91.25 113 ASP A CA 1
ATOM 898 C C . ASP A 1 113 ? -1.850 9.436 2.553 1.00 91.25 113 ASP A C 1
ATOM 900 O O . ASP A 1 113 ? -0.735 9.049 2.206 1.00 91.25 113 ASP A O 1
ATOM 904 N N . ALA A 1 114 ? -2.000 10.395 3.473 1.00 92.44 114 ALA A N 1
ATOM 905 C CA . ALA A 1 114 ? -0.866 11.078 4.097 1.00 92.44 114 ALA A CA 1
ATOM 906 C C . ALA A 1 114 ? -0.003 10.144 4.961 1.00 92.44 114 ALA A C 1
ATOM 908 O O . ALA A 1 114 ? 1.226 10.236 4.952 1.00 92.44 114 ALA A O 1
ATOM 909 N N . MET A 1 115 ? -0.633 9.222 5.693 1.00 92.69 115 MET A N 1
ATOM 910 C CA . MET A 1 115 ? 0.092 8.182 6.421 1.00 92.69 115 MET A CA 1
ATOM 911 C C . MET A 1 115 ? 0.872 7.267 5.481 1.00 92.69 115 MET A C 1
ATOM 913 O O . MET A 1 115 ? 2.023 6.920 5.759 1.00 92.69 115 MET A O 1
ATOM 917 N N . TYR A 1 116 ? 0.248 6.862 4.372 1.00 92.38 116 TYR A N 1
ATOM 918 C CA . TYR A 1 116 ? 0.894 6.022 3.371 1.00 92.38 116 TYR A CA 1
ATOM 919 C C . TYR A 1 116 ? 2.118 6.698 2.779 1.00 92.38 116 TYR A C 1
ATOM 921 O O . TYR A 1 116 ? 3.151 6.058 2.631 1.00 92.38 116 TYR A O 1
ATOM 929 N N . GLU A 1 117 ? 1.990 7.979 2.445 1.00 92.62 117 GLU A N 1
ATOM 930 C CA . GLU A 1 117 ? 3.050 8.799 1.870 1.00 92.62 117 GLU A CA 1
ATOM 931 C C . GLU A 1 117 ? 4.287 8.829 2.755 1.00 92.62 117 GLU A C 1
ATOM 933 O O . GLU A 1 117 ? 5.362 8.435 2.306 1.00 92.62 117 GLU A O 1
ATOM 938 N N . ASP A 1 118 ? 4.122 9.206 4.024 1.00 92.69 118 ASP A N 1
ATOM 939 C CA . ASP A 1 118 ? 5.220 9.239 4.993 1.00 92.69 118 ASP A CA 1
ATOM 940 C C . ASP A 1 118 ? 5.851 7.849 5.181 1.00 92.69 118 ASP A C 1
ATOM 942 O O . ASP A 1 118 ? 7.070 7.709 5.292 1.00 92.69 118 ASP A O 1
ATOM 946 N N . THR A 1 119 ? 5.022 6.803 5.207 1.00 94.19 119 THR A N 1
ATOM 947 C CA . THR A 1 119 ? 5.478 5.417 5.379 1.00 94.19 119 THR A CA 1
ATOM 948 C C . THR A 1 119 ? 6.252 4.919 4.159 1.00 94.19 119 THR A C 1
ATOM 950 O O . THR A 1 119 ? 7.267 4.233 4.288 1.00 94.19 119 THR A O 1
ATOM 953 N N . LEU A 1 120 ? 5.787 5.270 2.961 1.00 94.56 120 LEU A N 1
ATOM 954 C CA . LEU A 1 120 ? 6.415 4.919 1.696 1.00 94.56 120 LEU A CA 1
ATOM 955 C C . LEU A 1 120 ? 7.745 5.653 1.520 1.00 94.56 120 LEU A C 1
ATOM 957 O O . LEU A 1 120 ? 8.727 5.041 1.107 1.00 94.56 120 LEU A O 1
ATOM 961 N N . GLU A 1 121 ? 7.799 6.931 1.882 1.00 93.06 121 GLU A N 1
ATOM 962 C CA . GLU A 1 121 ? 9.037 7.708 1.915 1.00 93.06 121 GLU A CA 1
ATOM 963 C C . GLU A 1 121 ? 10.065 7.072 2.860 1.00 93.06 121 GLU A C 1
ATOM 965 O O . GLU A 1 121 ? 11.215 6.857 2.471 1.00 93.06 121 GLU A O 1
ATOM 970 N N . ALA A 1 122 ? 9.645 6.668 4.065 1.00 94.06 122 ALA A N 1
ATOM 971 C CA . ALA A 1 122 ? 10.512 5.957 5.002 1.00 94.06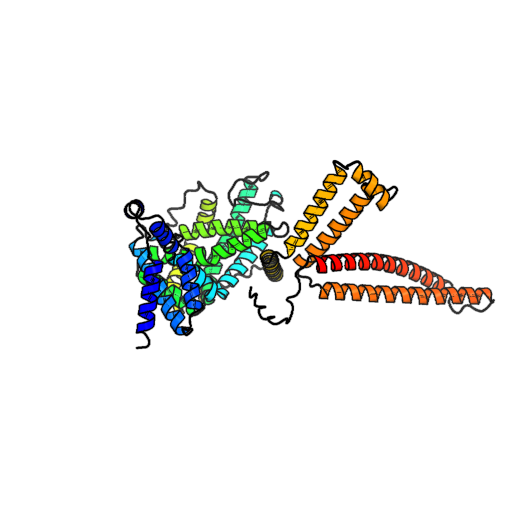 122 ALA A CA 1
ATOM 972 C C . ALA A 1 122 ? 11.010 4.622 4.431 1.00 94.06 122 ALA A C 1
ATOM 974 O O . ALA A 1 122 ? 12.186 4.291 4.581 1.00 94.06 122 ALA A O 1
ATOM 975 N N . ALA A 1 123 ? 10.152 3.865 3.740 1.00 95.44 123 ALA A N 1
ATOM 976 C CA . ALA A 1 123 ? 10.545 2.618 3.088 1.00 95.44 123 ALA A CA 1
ATOM 977 C C . ALA A 1 123 ? 11.552 2.855 1.949 1.00 95.44 123 ALA A C 1
ATOM 979 O O . ALA A 1 123 ? 12.530 2.120 1.829 1.00 95.44 123 ALA A O 1
ATOM 980 N N . LEU A 1 124 ? 11.368 3.901 1.142 1.00 93.31 124 LEU A N 1
ATOM 981 C CA . LEU A 1 124 ? 12.312 4.281 0.086 1.00 93.31 124 LEU A CA 1
ATOM 982 C C . LEU A 1 124 ? 13.662 4.715 0.665 1.00 93.31 124 LEU A C 1
ATOM 984 O O . LEU A 1 124 ? 14.710 4.292 0.174 1.00 93.31 124 LEU A O 1
ATOM 988 N N . LYS A 1 125 ? 13.652 5.486 1.755 1.00 92.69 125 LYS A N 1
ATOM 989 C CA . LYS A 1 125 ? 14.870 5.860 2.477 1.00 92.69 125 LYS A CA 1
ATOM 990 C C . LYS A 1 125 ? 15.578 4.628 3.047 1.00 92.69 125 LYS A C 1
ATOM 992 O O . LYS A 1 125 ? 16.780 4.464 2.841 1.00 92.69 125 LYS A O 1
ATOM 997 N N . ALA A 1 126 ? 14.840 3.736 3.704 1.00 93.56 126 ALA A N 1
ATOM 998 C CA . ALA A 1 126 ? 15.377 2.513 4.295 1.00 93.56 126 ALA A CA 1
ATOM 999 C C . ALA A 1 126 ? 15.904 1.523 3.242 1.00 93.56 126 ALA A C 1
ATOM 1001 O O . ALA A 1 126 ? 16.897 0.843 3.495 1.00 93.56 126 ALA A O 1
ATOM 1002 N N . LYS A 1 127 ? 15.315 1.489 2.036 1.00 92.75 127 LYS A N 1
ATOM 1003 C CA . LYS A 1 127 ? 15.808 0.679 0.907 1.00 92.75 127 LYS A CA 1
ATOM 1004 C C . LYS A 1 127 ? 17.283 0.957 0.610 1.00 92.75 127 LYS A C 1
ATOM 1006 O O . LYS A 1 127 ? 18.025 0.015 0.362 1.00 92.75 127 LYS A O 1
ATOM 1011 N N . SER A 1 128 ? 17.721 2.218 0.680 1.00 86.62 128 SER A N 1
ATOM 1012 C CA . SER A 1 128 ? 19.122 2.597 0.416 1.00 86.62 128 SER A CA 1
ATOM 1013 C C . SER A 1 128 ? 20.132 2.048 1.435 1.00 86.62 128 SER A C 1
ATOM 1015 O O . SER A 1 128 ? 21.333 2.076 1.186 1.00 86.62 128 SER A O 1
ATOM 1017 N N . GLN A 1 129 ? 19.651 1.557 2.578 1.00 86.94 129 GLN A N 1
ATOM 1018 C CA . GLN A 1 129 ? 20.461 1.048 3.686 1.00 86.94 129 GLN A CA 1
ATOM 1019 C C . GLN A 1 129 ? 20.422 -0.483 3.778 1.00 86.94 129 GLN A C 1
ATOM 1021 O O . GLN A 1 129 ? 21.012 -1.063 4.695 1.00 86.94 129 GLN A O 1
ATOM 1026 N N . LEU A 1 130 ? 19.700 -1.144 2.865 1.00 91.19 130 LEU A N 1
ATOM 1027 C CA . LEU A 1 130 ? 19.611 -2.594 2.849 1.00 91.19 130 LEU A CA 1
ATOM 1028 C C . LEU A 1 130 ? 20.940 -3.216 2.393 1.00 91.19 130 LEU A C 1
ATOM 1030 O O . LEU A 1 130 ? 21.547 -2.733 1.440 1.00 91.19 130 LEU A O 1
ATOM 1034 N N . PRO A 1 131 ? 21.377 -4.307 3.043 1.00 90.38 131 PRO A N 1
ATOM 1035 C CA . PRO A 1 131 ? 22.478 -5.133 2.562 1.00 90.38 131 PRO A CA 1
ATOM 1036 C C . PRO A 1 131 ? 22.281 -5.623 1.123 1.00 90.38 131 PRO A C 1
ATOM 1038 O O . PRO A 1 131 ? 21.177 -6.023 0.748 1.00 90.38 131 PRO A O 1
ATOM 1041 N N . ASP A 1 132 ? 23.375 -5.717 0.362 1.00 90.25 132 ASP A N 1
ATOM 1042 C CA . ASP A 1 132 ? 23.372 -6.253 -1.010 1.00 90.25 132 ASP A CA 1
ATOM 1043 C C . ASP A 1 132 ? 22.804 -7.679 -1.087 1.00 90.25 132 ASP A C 1
ATOM 1045 O O . ASP A 1 132 ? 22.174 -8.051 -2.074 1.00 90.25 132 ASP A O 1
ATOM 1049 N N . SER A 1 133 ? 22.966 -8.471 -0.019 1.00 89.69 133 SER A N 1
ATOM 1050 C CA . SER A 1 133 ? 22.429 -9.835 0.094 1.00 89.69 133 SER A CA 1
ATOM 1051 C C . SER A 1 133 ? 20.898 -9.906 0.027 1.00 89.69 133 SER A C 1
ATOM 1053 O O . SER A 1 133 ? 20.351 -10.986 -0.200 1.00 89.69 133 SER A O 1
ATOM 1055 N N . LEU A 1 134 ? 20.202 -8.777 0.208 1.00 88.31 134 LEU A N 1
ATOM 1056 C CA . LEU A 1 134 ? 18.741 -8.665 0.186 1.00 88.31 134 LEU A CA 1
ATOM 1057 C C . LEU A 1 134 ? 18.187 -8.048 -1.107 1.00 88.31 134 LEU A C 1
ATOM 1059 O O . LEU A 1 134 ? 16.970 -8.068 -1.306 1.00 88.31 134 LEU A O 1
ATOM 1063 N N . VAL A 1 135 ? 19.045 -7.523 -1.984 1.00 85.50 135 VAL A N 1
ATOM 1064 C CA . VAL A 1 135 ? 18.627 -6.912 -3.254 1.00 85.50 135 VAL A CA 1
ATOM 1065 C C . VAL A 1 135 ? 18.060 -7.987 -4.185 1.00 85.50 135 VAL A C 1
ATOM 1067 O O . VAL A 1 135 ? 18.678 -9.030 -4.399 1.00 85.50 135 VAL A O 1
ATOM 1070 N N . GLY A 1 136 ? 16.861 -7.750 -4.726 1.00 81.50 136 GLY A N 1
ATOM 1071 C CA . GLY A 1 136 ? 16.169 -8.687 -5.618 1.00 81.50 136 GLY A CA 1
ATOM 1072 C C . GLY A 1 136 ? 15.690 -9.993 -4.968 1.00 81.50 136 GLY A C 1
ATOM 1073 O O . GLY A 1 136 ? 15.331 -10.929 -5.688 1.00 81.50 136 GLY A O 1
ATOM 1074 N N . LYS A 1 137 ? 15.691 -10.095 -3.629 1.00 85.69 137 LYS A N 1
ATOM 1075 C CA . LYS A 1 137 ? 15.119 -11.245 -2.912 1.00 85.69 137 LYS A CA 1
ATOM 1076 C C . LYS A 1 137 ? 13.679 -10.971 -2.486 1.00 85.69 137 LYS A C 1
ATOM 1078 O O . LY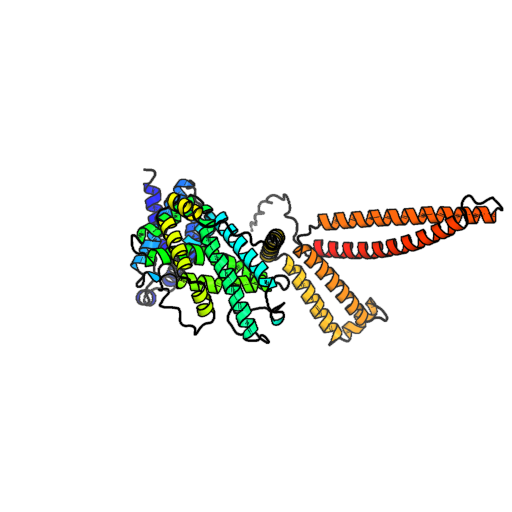S A 1 137 ? 13.378 -9.999 -1.788 1.00 85.69 137 LYS A O 1
ATOM 1083 N N . LYS A 1 138 ? 12.778 -11.902 -2.810 1.00 85.62 138 LYS A N 1
ATOM 1084 C CA . LYS A 1 138 ? 11.420 -11.909 -2.259 1.00 85.62 138 LYS A CA 1
ATOM 1085 C C . LYS A 1 138 ? 11.449 -12.399 -0.815 1.00 85.62 138 LYS A C 1
ATOM 1087 O O . LYS A 1 138 ? 11.963 -13.480 -0.544 1.00 85.62 138 LYS A O 1
ATOM 1092 N N . VAL A 1 139 ? 10.859 -11.636 0.105 1.00 87.25 139 VAL A N 1
ATOM 1093 C CA . VAL A 1 139 ? 10.692 -12.056 1.503 1.00 87.25 139 VAL A CA 1
ATOM 1094 C C . VAL A 1 139 ? 9.231 -12.434 1.724 1.00 87.25 139 VAL A C 1
ATOM 1096 O O . VAL A 1 139 ? 8.385 -11.580 1.995 1.00 87.25 139 VAL A O 1
ATOM 1099 N N . ASP A 1 140 ? 8.914 -13.723 1.580 1.00 83.94 140 ASP A N 1
ATOM 1100 C CA . ASP A 1 140 ? 7.536 -14.222 1.694 1.00 83.94 140 ASP A CA 1
ATOM 1101 C C . ASP A 1 140 ? 6.977 -14.078 3.116 1.00 83.94 140 ASP A C 1
ATOM 1103 O O . ASP A 1 140 ? 5.828 -13.662 3.293 1.00 83.94 140 ASP A O 1
ATOM 1107 N N . SER A 1 141 ? 7.813 -14.344 4.122 1.00 87.31 141 SER A N 1
ATOM 1108 C CA . SER A 1 141 ? 7.495 -14.173 5.539 1.00 87.31 141 SER A CA 1
ATOM 1109 C C . SER A 1 141 ? 8.443 -13.150 6.162 1.00 87.31 141 SER A C 1
ATOM 1111 O O . SER A 1 141 ? 9.572 -13.512 6.506 1.00 87.31 141 SER A O 1
ATOM 1113 N N . PRO A 1 142 ? 8.018 -11.891 6.363 1.00 85.06 142 PRO A N 1
ATOM 1114 C CA . PRO A 1 142 ? 8.817 -10.943 7.130 1.00 85.06 142 PRO A CA 1
ATOM 1115 C C . PRO A 1 142 ? 9.069 -11.510 8.535 1.00 85.06 142 PRO A C 1
ATOM 1117 O O . PRO A 1 142 ? 8.162 -12.091 9.132 1.00 85.06 142 PRO A O 1
ATOM 1120 N N . TYR A 1 143 ? 10.302 -11.390 9.037 1.00 91.31 143 TYR A N 1
ATOM 1121 C CA . TYR A 1 143 ? 10.798 -12.030 10.273 1.00 91.31 143 TYR A CA 1
ATOM 1122 C C . TYR A 1 143 ? 10.967 -13.560 10.236 1.00 91.31 143 TYR A C 1
ATOM 1124 O O . TYR A 1 143 ? 11.293 -14.165 11.259 1.00 91.31 143 TYR A O 1
ATOM 1132 N N . GLY A 1 144 ? 10.744 -14.191 9.082 1.00 88.06 144 GLY A N 1
ATOM 1133 C CA . GLY A 1 144 ? 10.958 -15.621 8.870 1.00 88.06 144 GLY A CA 1
ATOM 1134 C C . GLY A 1 144 ? 12.379 -15.968 8.417 1.00 88.06 144 GLY A C 1
ATOM 1135 O O . GLY A 1 144 ? 13.290 -15.140 8.410 1.00 88.06 144 GLY A O 1
ATOM 1136 N N . HIS A 1 145 ? 12.562 -17.225 8.011 1.00 86.62 145 HIS A N 1
ATOM 1137 C CA . HIS A 1 145 ? 13.790 -17.655 7.350 1.00 86.62 145 HIS A CA 1
ATOM 1138 C C . HIS A 1 145 ? 13.903 -17.004 5.962 1.00 86.62 145 HIS A C 1
ATOM 1140 O O . HIS A 1 145 ? 12.929 -16.974 5.212 1.00 86.62 145 HIS A O 1
ATOM 1146 N N . ILE A 1 146 ? 15.098 -16.511 5.631 1.00 87.81 146 ILE A N 1
ATOM 1147 C CA . ILE A 1 146 ? 15.445 -15.982 4.310 1.00 87.81 146 ILE A CA 1
ATOM 1148 C C . ILE A 1 146 ? 16.686 -16.743 3.849 1.00 87.81 146 ILE A C 1
ATOM 1150 O O . ILE A 1 146 ? 17.700 -16.746 4.553 1.00 87.81 146 ILE A O 1
ATOM 1154 N N . GLU A 1 147 ? 16.568 -17.415 2.707 1.00 86.69 147 GLU A N 1
ATOM 1155 C CA . GLU A 1 147 ? 17.615 -18.262 2.133 1.00 86.69 147 GLU A CA 1
ATOM 1156 C C . GLU A 1 147 ? 18.831 -17.423 1.708 1.00 86.69 147 GLU A C 1
ATOM 1158 O O . GLU A 1 147 ? 18.684 -16.337 1.136 1.00 86.69 147 GLU A O 1
ATOM 1163 N N . ASP A 1 148 ? 20.032 -17.924 2.003 1.00 87.94 148 ASP A N 1
ATOM 1164 C CA . ASP A 1 148 ? 21.330 -17.283 1.736 1.00 87.94 148 ASP A CA 1
ATOM 1165 C C . ASP A 1 148 ? 21.515 -15.875 2.330 1.00 87.94 148 ASP A C 1
ATOM 1167 O O . ASP A 1 148 ? 22.306 -15.080 1.822 1.00 87.94 148 ASP A O 1
ATOM 1171 N N . VAL A 1 149 ? 20.796 -15.541 3.407 1.00 91.12 149 VAL A N 1
ATOM 1172 C CA . VAL A 1 149 ? 20.959 -14.265 4.123 1.00 91.12 149 VAL A CA 1
ATOM 1173 C C . VAL A 1 149 ? 21.468 -14.521 5.536 1.00 91.12 149 VAL A C 1
ATOM 1175 O O . VAL A 1 149 ? 20.916 -15.335 6.282 1.00 91.12 149 VAL A O 1
ATOM 1178 N N . THR A 1 150 ? 22.525 -13.801 5.911 1.00 92.69 150 THR A N 1
ATOM 1179 C CA . THR A 1 150 ? 23.152 -13.899 7.234 1.00 92.69 150 THR A CA 1
ATOM 1180 C C . THR A 1 150 ? 22.227 -13.369 8.336 1.00 92.69 150 THR A C 1
ATOM 1182 O O . THR A 1 150 ? 21.366 -12.522 8.099 1.00 92.69 150 THR A O 1
ATOM 1185 N N . GLU A 1 151 ? 22.412 -13.825 9.578 1.00 91.69 151 GLU A N 1
ATOM 1186 C CA . GLU A 1 151 ? 21.661 -13.278 10.722 1.00 91.69 151 GLU A CA 1
ATOM 1187 C C . GLU A 1 151 ? 21.964 -11.789 10.975 1.00 91.69 151 GLU A C 1
ATOM 1189 O O . GLU A 1 151 ? 21.101 -11.044 11.447 1.00 91.69 151 GLU A O 1
ATOM 1194 N N . GLU A 1 152 ? 23.163 -11.323 10.614 1.00 93.25 152 GLU A N 1
ATOM 1195 C CA . GLU A 1 152 ? 23.523 -9.903 10.680 1.00 93.25 152 GLU A CA 1
ATOM 1196 C C . GLU A 1 152 ? 22.681 -9.070 9.702 1.00 93.25 152 GLU A C 1
ATOM 1198 O O . GLU A 1 152 ? 22.094 -8.056 10.087 1.00 93.25 152 GLU A O 1
ATOM 1203 N N . ASP A 1 153 ? 22.550 -9.523 8.455 1.00 94.19 153 ASP A N 1
ATOM 1204 C CA . ASP A 1 153 ? 21.754 -8.828 7.442 1.00 94.19 153 ASP A CA 1
ATOM 1205 C C . ASP A 1 153 ? 20.255 -8.891 7.749 1.00 94.19 153 ASP A C 1
ATOM 1207 O O . ASP A 1 153 ? 19.549 -7.896 7.572 1.00 94.19 153 ASP A O 1
ATOM 1211 N N . LYS A 1 154 ? 19.767 -10.003 8.318 1.00 92.50 154 LYS A N 1
ATOM 1212 C CA . LYS A 1 154 ? 18.401 -10.078 8.868 1.00 92.50 154 LYS A CA 1
ATOM 1213 C C . LYS A 1 154 ? 18.192 -9.068 9.990 1.00 92.50 154 LYS A C 1
ATOM 1215 O O . LYS A 1 154 ? 17.148 -8.425 10.048 1.00 92.50 154 LYS A O 1
ATOM 1220 N N . THR A 1 155 ? 19.182 -8.877 10.860 1.00 92.19 155 THR A N 1
ATOM 1221 C CA . THR A 1 155 ? 19.112 -7.874 11.933 1.00 92.19 155 THR A CA 1
ATOM 1222 C C . THR A 1 155 ? 19.031 -6.455 11.365 1.00 92.19 155 THR A C 1
ATOM 1224 O O . THR A 1 155 ? 18.210 -5.661 11.832 1.00 92.19 155 THR A O 1
ATOM 1227 N N . LYS A 1 156 ? 19.805 -6.140 10.317 1.00 94.12 156 LYS A N 1
ATOM 1228 C CA . LYS A 1 156 ? 19.715 -4.855 9.595 1.00 94.12 156 LYS A CA 1
ATOM 1229 C C . LYS A 1 156 ? 18.341 -4.669 8.943 1.00 94.12 156 LYS A C 1
ATOM 1231 O O . LYS A 1 156 ? 17.744 -3.604 9.082 1.00 94.12 156 LYS A O 1
ATOM 1236 N N . LEU A 1 157 ? 17.794 -5.714 8.321 1.00 95.31 157 LEU A N 1
ATOM 1237 C CA . LEU A 1 157 ? 16.445 -5.701 7.749 1.00 95.31 157 LEU A CA 1
ATOM 1238 C C . LEU A 1 157 ? 15.361 -5.478 8.816 1.00 95.31 157 LEU A C 1
ATOM 1240 O O . LEU A 1 157 ? 14.469 -4.656 8.630 1.00 95.31 157 LEU A O 1
ATOM 1244 N N . HIS A 1 158 ? 15.449 -6.157 9.962 1.00 95.31 158 HIS A N 1
ATOM 1245 C CA . HIS A 1 158 ? 14.515 -5.969 11.076 1.00 95.31 158 HIS A CA 1
ATOM 1246 C C . HIS A 1 158 ? 14.592 -4.557 11.662 1.00 95.31 158 HIS A C 1
ATOM 1248 O O . HIS A 1 158 ? 13.559 -3.992 12.029 1.00 95.31 158 HIS A O 1
ATOM 1254 N N . LYS A 1 159 ? 15.793 -3.971 11.725 1.00 95.06 159 LYS A N 1
ATOM 1255 C CA . LYS A 1 159 ? 15.978 -2.569 12.109 1.00 95.06 159 LYS A CA 1
ATOM 1256 C C . LYS A 1 159 ? 15.287 -1.635 11.112 1.00 95.06 159 LYS A C 1
ATOM 1258 O O . LYS A 1 159 ? 14.521 -0.780 11.544 1.00 95.06 159 LYS A O 1
ATOM 1263 N N . ALA A 1 160 ? 15.471 -1.858 9.810 1.00 96.12 160 ALA A N 1
ATOM 1264 C CA . ALA A 1 160 ? 14.790 -1.099 8.761 1.00 96.12 160 ALA A CA 1
ATOM 1265 C C . ALA A 1 160 ? 13.256 -1.216 8.862 1.00 96.12 160 ALA A C 1
ATOM 1267 O O . ALA A 1 160 ? 12.556 -0.209 8.777 1.00 96.12 160 ALA A O 1
ATOM 1268 N N . TYR A 1 161 ? 12.714 -2.411 9.140 1.00 97.00 161 TYR A N 1
ATOM 1269 C CA . TYR A 1 161 ? 11.281 -2.580 9.423 1.00 97.00 161 TYR A CA 1
ATOM 1270 C C . TYR A 1 161 ? 10.821 -1.736 10.617 1.00 97.00 161 TYR A C 1
ATOM 1272 O O . TYR A 1 161 ? 9.752 -1.130 10.565 1.00 97.00 161 TYR A O 1
ATOM 1280 N N . GLY A 1 162 ? 11.626 -1.684 11.682 1.00 96.25 162 GLY A N 1
ATOM 1281 C CA . GLY A 1 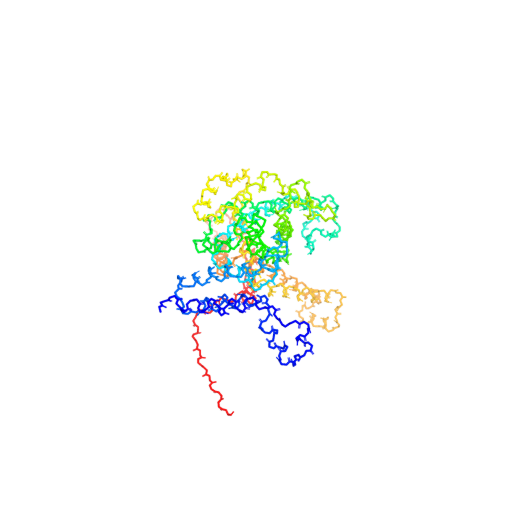162 ? 11.366 -0.847 12.850 1.00 96.25 162 GLY A CA 1
ATOM 1282 C C . GLY A 1 162 ? 11.366 0.644 12.522 1.00 96.25 162 GLY A C 1
ATOM 1283 O O . GLY A 1 162 ? 10.453 1.352 12.928 1.00 96.25 162 GLY A O 1
ATOM 1284 N N . GLU A 1 163 ? 12.336 1.128 11.752 1.00 95.31 163 GLU A N 1
ATOM 1285 C CA . GLU A 1 163 ? 12.408 2.540 11.352 1.00 95.31 163 GLU A CA 1
ATOM 1286 C C . GLU A 1 163 ? 11.177 2.963 10.535 1.00 95.31 163 GLU A C 1
ATOM 1288 O O . GLU A 1 163 ? 10.538 3.964 10.859 1.00 95.31 163 GLU A O 1
ATOM 1293 N N . VAL A 1 164 ? 10.769 2.151 9.556 1.00 96.12 164 VAL A N 1
ATOM 1294 C CA . VAL A 1 164 ? 9.560 2.406 8.752 1.00 96.12 164 VAL A CA 1
ATOM 1295 C C . VAL A 1 164 ? 8.289 2.343 9.612 1.00 96.12 164 VAL A C 1
ATOM 1297 O O . VAL A 1 164 ? 7.411 3.202 9.494 1.00 96.12 164 VAL A O 1
ATOM 1300 N N . ALA A 1 165 ? 8.184 1.365 10.519 1.00 96.00 165 ALA A N 1
ATOM 1301 C CA . ALA A 1 165 ? 7.045 1.246 11.432 1.00 96.00 165 ALA A CA 1
ATOM 1302 C C . ALA A 1 165 ? 6.960 2.427 12.411 1.00 96.00 165 ALA A C 1
ATOM 1304 O O . ALA A 1 165 ? 5.869 2.937 12.658 1.00 96.00 165 ALA A O 1
ATOM 1305 N N . LYS A 1 166 ? 8.101 2.905 12.922 1.00 95.19 166 LYS A N 1
ATOM 1306 C CA . LYS A 1 166 ? 8.179 4.107 13.759 1.00 95.19 166 LYS A CA 1
ATOM 1307 C C . LYS A 1 166 ? 7.621 5.317 13.015 1.00 95.19 166 LYS A C 1
ATOM 1309 O O . LYS A 1 166 ? 6.732 5.986 13.537 1.00 95.19 166 LYS A O 1
ATOM 1314 N N . THR A 1 167 ? 8.072 5.556 11.782 1.00 93.56 167 THR A N 1
ATOM 1315 C CA . THR A 1 167 ? 7.541 6.652 10.961 1.00 93.56 167 THR A CA 1
ATOM 1316 C C . THR A 1 167 ? 6.045 6.500 10.708 1.00 93.56 167 THR A C 1
ATOM 1318 O O . THR A 1 167 ? 5.334 7.500 10.732 1.00 93.56 167 THR A O 1
ATOM 1321 N N . SER A 1 168 ? 5.547 5.272 10.534 1.00 94.31 168 SER A N 1
ATOM 1322 C CA . SER A 1 168 ? 4.110 5.007 10.368 1.00 94.31 168 SER A CA 1
ATOM 1323 C C . SER A 1 168 ? 3.303 5.433 11.603 1.00 94.31 168 SER A C 1
ATOM 1325 O O . SER A 1 168 ? 2.270 6.085 11.463 1.00 94.31 168 SER A O 1
ATOM 1327 N N . ILE A 1 169 ? 3.781 5.108 12.814 1.00 94.31 169 ILE A N 1
ATOM 1328 C CA . ILE A 1 169 ? 3.132 5.481 14.087 1.00 94.31 169 ILE A CA 1
ATOM 1329 C C . ILE A 1 169 ? 3.103 7.003 14.238 1.00 94.31 169 ILE A C 1
ATOM 1331 O O . ILE A 1 169 ? 2.029 7.588 14.391 1.00 94.31 169 ILE A O 1
ATOM 1335 N N . GLU A 1 170 ? 4.265 7.648 14.111 1.00 93.50 170 GLU A N 1
ATOM 1336 C CA . GLU A 1 170 ? 4.390 9.102 14.250 1.00 93.50 170 GLU A CA 1
ATOM 1337 C C . GLU A 1 170 ? 3.606 9.848 13.160 1.00 93.50 170 GLU A C 1
ATOM 1339 O O . GLU A 1 170 ? 3.036 10.910 13.404 1.00 93.50 170 GLU A O 1
ATOM 1344 N N . SER A 1 171 ? 3.547 9.297 11.945 1.00 93.19 171 SER A N 1
ATOM 1345 C CA . SER A 1 171 ? 2.723 9.841 10.866 1.00 93.19 171 SER A CA 1
ATOM 1346 C C . SER A 1 171 ? 1.234 9.744 11.190 1.00 93.19 171 SER A C 1
ATOM 1348 O O . SER A 1 171 ? 0.497 10.698 10.937 1.00 93.19 171 SER A O 1
ATOM 1350 N N . SER A 1 172 ? 0.800 8.642 11.813 1.00 94.19 172 SER A N 1
ATOM 1351 C CA . SER A 1 172 ? -0.582 8.482 12.279 1.00 94.19 172 SER A CA 1
ATOM 1352 C C . SER A 1 172 ? -0.984 9.564 13.279 1.00 94.19 172 SER A C 1
ATOM 1354 O O . SER A 1 172 ? -2.135 9.986 13.284 1.00 94.19 172 SER A O 1
ATOM 1356 N N . GLU A 1 173 ? -0.040 10.039 14.092 1.00 94.81 173 GLU A N 1
ATOM 1357 C CA . GLU A 1 173 ? -0.263 11.057 15.119 1.00 94.81 173 GLU A CA 1
ATOM 1358 C C . GLU A 1 173 ? -0.218 12.468 14.525 1.00 94.81 173 GLU A C 1
ATOM 1360 O O . GLU A 1 173 ? -1.112 13.280 14.771 1.00 94.81 173 GLU A O 1
ATOM 1365 N N . ARG A 1 174 ? 0.788 12.760 13.688 1.00 94.19 174 ARG A N 1
ATOM 1366 C CA . ARG A 1 174 ? 0.941 14.065 13.023 1.00 94.19 174 ARG A CA 1
ATOM 1367 C C . ARG A 1 174 ? -0.205 14.378 12.073 1.00 94.19 174 ARG A C 1
ATOM 1369 O O . ARG A 1 174 ? -0.603 15.534 11.960 1.00 94.19 174 ARG A O 1
ATOM 1376 N N . ASN A 1 175 ? -0.725 13.368 11.380 1.00 94.44 175 ASN A N 1
ATOM 1377 C CA . ASN A 1 175 ? -1.764 13.564 10.377 1.00 94.44 175 ASN A CA 1
ATOM 1378 C C . ASN A 1 175 ? -3.184 13.504 10.953 1.00 94.44 175 ASN A C 1
ATOM 1380 O O . ASN A 1 175 ? -4.118 13.647 10.175 1.00 94.44 175 ASN A O 1
ATOM 1384 N N . LEU A 1 176 ? -3.403 13.367 12.271 1.00 95.75 176 LEU A N 1
ATOM 1385 C CA . LEU A 1 176 ? -4.765 13.322 12.841 1.00 95.75 176 LEU A CA 1
ATOM 1386 C C . LEU A 1 176 ? -5.640 14.519 12.435 1.00 95.75 176 LEU A C 1
ATOM 1388 O O . LEU A 1 176 ? -6.858 14.389 12.323 1.00 95.75 176 LEU A O 1
ATOM 1392 N N . SER A 1 177 ? -5.036 15.679 12.166 1.00 94.81 177 SER A N 1
ATOM 1393 C CA . SER A 1 177 ? -5.748 16.857 11.665 1.00 94.81 177 SER A CA 1
ATOM 1394 C C . SER A 1 177 ? -6.316 16.689 10.243 1.00 94.81 177 SER A C 1
ATOM 1396 O O . SER A 1 177 ? -7.214 17.434 9.859 1.00 94.81 177 SER A O 1
ATOM 1398 N N . LYS A 1 178 ? -5.858 15.695 9.479 1.00 95.62 178 LYS A N 1
ATOM 1399 C CA . LYS A 1 178 ? -6.383 15.321 8.155 1.00 95.62 178 LYS A CA 1
ATOM 1400 C C . LYS A 1 178 ? -7.553 14.337 8.219 1.00 95.62 178 LYS A C 1
ATOM 1402 O O . LYS A 1 178 ? -8.092 13.951 7.186 1.00 95.62 178 LYS A O 1
ATOM 1407 N N . LEU A 1 179 ? -7.962 13.901 9.415 1.00 95.81 179 LEU A N 1
ATOM 1408 C CA . LEU A 1 179 ? -9.259 13.246 9.569 1.00 95.81 179 LEU A CA 1
ATOM 1409 C C . LEU A 1 179 ? -10.352 14.258 9.219 1.00 95.81 179 LEU A C 1
ATOM 1411 O O . LEU A 1 179 ? -10.378 15.356 9.789 1.00 95.81 179 LEU A O 1
ATOM 1415 N N . SER A 1 180 ? -11.257 13.872 8.318 1.00 95.81 180 SER A N 1
ATOM 1416 C CA . SER A 1 180 ? -12.435 14.673 7.982 1.00 95.81 180 SER A CA 1
ATOM 1417 C C . SER A 1 180 ? -13.289 14.948 9.227 1.00 95.81 180 SER A C 1
ATOM 1419 O O . SER A 1 180 ? -13.234 14.176 10.196 1.00 95.81 180 SER A O 1
ATOM 1421 N N . PRO A 1 181 ? -14.090 16.027 9.242 1.00 95.62 181 PRO A N 1
ATOM 1422 C CA . PRO A 1 181 ? -15.034 16.285 10.330 1.00 95.62 181 PRO A CA 1
ATOM 1423 C C . PRO A 1 181 ? -15.914 15.069 10.659 1.00 95.62 181 PRO A C 1
ATOM 1425 O O . PRO A 1 181 ? -16.090 14.732 11.832 1.00 95.62 181 PRO A O 1
ATOM 1428 N N . GLU A 1 182 ? -16.382 14.364 9.631 1.00 96.00 182 GLU A N 1
ATOM 1429 C CA . GLU A 1 182 ? -1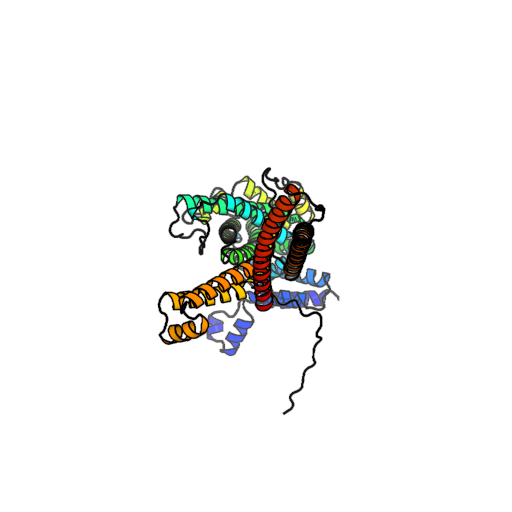7.185 13.145 9.709 1.00 96.00 182 GLU A CA 1
ATOM 1430 C C . GLU A 1 182 ? -16.408 12.000 10.369 1.00 96.00 182 GLU A C 1
ATOM 1432 O O . GLU A 1 182 ? -16.910 11.339 11.279 1.00 96.00 182 GLU A O 1
ATOM 1437 N N . ALA A 1 183 ? -15.152 11.770 9.970 1.00 96.19 183 ALA A N 1
ATOM 1438 C CA . ALA A 1 183 ? -14.314 10.733 10.572 1.00 96.19 183 ALA A CA 1
ATOM 1439 C C . ALA A 1 183 ? -13.983 11.029 12.041 1.00 96.19 183 ALA A C 1
ATOM 1441 O O . ALA A 1 183 ? -13.970 10.118 12.870 1.00 96.19 183 ALA A O 1
ATOM 1442 N N . ARG A 1 184 ? -13.764 12.300 12.397 1.00 96.25 184 ARG A N 1
ATOM 1443 C CA . ARG A 1 184 ? -13.540 12.710 13.792 1.00 96.25 184 ARG A CA 1
ATOM 1444 C C . ARG A 1 184 ? -14.783 12.481 14.652 1.00 96.25 184 ARG A C 1
ATOM 1446 O O . ARG A 1 184 ? -14.661 11.949 15.753 1.00 96.25 184 ARG A O 1
ATOM 1453 N N . ALA A 1 185 ? -15.965 12.850 14.153 1.00 95.81 185 ALA A N 1
ATOM 1454 C CA . ALA A 1 185 ? -17.232 12.627 14.851 1.00 95.81 185 ALA A CA 1
ATOM 1455 C C . ALA A 1 185 ? -17.520 11.129 15.032 1.00 95.81 185 ALA A C 1
ATOM 1457 O O . ALA A 1 185 ? -17.866 10.695 16.129 1.00 95.81 185 ALA A O 1
ATOM 1458 N N . PHE A 1 186 ? -17.286 10.331 13.990 1.00 96.75 186 PHE A N 1
ATOM 1459 C CA . PHE A 1 186 ? -17.404 8.876 14.039 1.00 96.75 186 PHE A CA 1
ATOM 1460 C C . PHE A 1 186 ? -16.467 8.244 15.071 1.00 96.75 186 PHE A C 1
ATOM 1462 O O . PHE A 1 186 ? -16.912 7.456 15.901 1.00 96.75 186 PHE A O 1
ATOM 1469 N N . MET A 1 187 ? -15.182 8.618 15.069 1.00 96.19 187 MET A N 1
ATOM 1470 C CA . MET A 1 187 ? -14.210 8.122 16.049 1.00 96.19 187 MET A CA 1
ATOM 1471 C C . MET A 1 187 ? -14.590 8.507 17.476 1.00 96.19 187 MET A C 1
ATOM 1473 O O . MET A 1 187 ? -14.487 7.682 18.381 1.00 96.19 187 MET A O 1
ATOM 1477 N N . LYS A 1 188 ? -15.071 9.737 17.685 1.00 95.75 188 LYS A N 1
ATOM 1478 C CA . LYS A 1 188 ? -15.572 10.167 18.990 1.00 95.75 188 LYS A CA 1
ATOM 1479 C C . LYS A 1 188 ? -16.758 9.309 19.434 1.00 95.75 188 LYS A C 1
ATOM 1481 O O . LYS A 1 188 ? -16.715 8.776 20.537 1.00 95.75 188 LYS A O 1
ATOM 1486 N N . ALA A 1 189 ? -17.749 9.104 18.564 1.00 96.50 189 ALA A N 1
ATOM 1487 C CA . ALA A 1 189 ? -18.914 8.261 18.841 1.00 96.50 189 ALA A CA 1
ATOM 1488 C C . ALA A 1 189 ? -18.525 6.804 19.152 1.00 96.50 189 ALA A C 1
ATOM 1490 O O . ALA A 1 189 ? -19.064 6.206 20.082 1.00 96.50 189 ALA A O 1
ATOM 1491 N N . ALA A 1 190 ? -17.544 6.252 18.431 1.00 96.12 190 ALA A N 1
ATOM 1492 C CA . ALA A 1 190 ? -17.002 4.915 18.673 1.00 96.12 190 ALA A CA 1
ATOM 1493 C C . ALA A 1 190 ? -16.339 4.777 20.055 1.00 96.12 190 ALA A C 1
ATOM 1495 O O . ALA A 1 190 ? -16.300 3.684 20.611 1.00 96.12 190 ALA A O 1
ATOM 1496 N N . LEU A 1 191 ? -15.819 5.872 20.618 1.00 96.25 191 LEU A N 1
ATOM 1497 C CA . LEU A 1 191 ? -15.150 5.896 21.920 1.00 96.25 191 LEU A CA 1
ATOM 1498 C C . LEU A 1 191 ? -16.076 6.314 23.077 1.00 96.25 191 LEU A C 1
ATOM 1500 O O . LEU A 1 191 ? -15.668 6.255 24.233 1.00 96.25 191 LEU A O 1
ATOM 1504 N N . GLU A 1 192 ? -17.326 6.698 22.823 1.00 95.56 192 GLU A N 1
ATOM 1505 C CA . GLU A 1 192 ? -18.274 6.994 23.907 1.00 95.56 192 GLU A CA 1
ATOM 1506 C C . GLU A 1 192 ? -18.571 5.777 24.808 1.00 95.56 192 GLU A C 1
ATOM 1508 O O . GLU A 1 192 ? -18.545 5.950 26.030 1.00 95.56 192 GLU A O 1
ATOM 1513 N N . PRO A 1 193 ? -18.803 4.552 24.277 1.00 95.50 193 PRO A N 1
ATOM 1514 C CA . PRO A 1 193 ? -19.098 3.371 25.097 1.00 95.50 193 PRO A CA 1
ATOM 1515 C C . PRO A 1 193 ? -17.982 2.995 26.074 1.00 95.50 193 PRO A C 1
ATOM 1517 O O . PRO A 1 193 ? -18.249 2.491 27.162 1.00 95.50 193 PRO A O 1
ATOM 1520 N N . VAL A 1 194 ? -16.719 3.255 25.715 1.00 92.88 194 VAL A N 1
ATOM 1521 C CA . VAL A 1 194 ? -15.578 2.886 26.567 1.00 92.88 194 VAL A CA 1
ATOM 1522 C C . VAL A 1 194 ? -15.443 3.787 27.801 1.00 92.88 194 VAL A C 1
ATOM 1524 O O . VAL A 1 194 ? -14.762 3.423 28.763 1.00 92.88 194 VAL A O 1
ATOM 1527 N N . GLY A 1 195 ? -16.098 4.954 27.803 1.00 89.94 195 GLY A N 1
ATOM 1528 C CA . GLY A 1 195 ? -16.130 5.881 28.930 1.00 89.94 195 GLY A CA 1
ATOM 1529 C C . GLY A 1 195 ? -14.733 6.254 29.436 1.00 89.94 195 GLY A C 1
ATOM 1530 O O . GLY A 1 195 ? -13.902 6.784 28.704 1.00 89.94 195 GLY A O 1
ATOM 1531 N N . THR A 1 196 ? -14.467 5.985 30.716 1.00 88.94 196 THR A N 1
ATOM 1532 C CA . THR A 1 196 ? -13.174 6.273 31.365 1.00 88.94 196 THR A CA 1
ATOM 1533 C C . THR A 1 196 ? -12.197 5.093 31.341 1.00 88.94 196 THR A C 1
ATOM 1535 O O . THR A 1 196 ? -11.092 5.207 31.885 1.00 88.94 196 THR A O 1
ATOM 1538 N N . ASN A 1 197 ? -12.562 3.965 30.716 1.00 92.00 197 ASN A N 1
ATOM 1539 C CA . ASN A 1 197 ? -11.691 2.800 30.598 1.00 92.00 197 ASN A CA 1
ATOM 1540 C C . ASN A 1 197 ? -10.562 3.085 29.595 1.00 92.00 197 ASN A C 1
ATOM 1542 O O . ASN A 1 197 ? -10.721 2.967 28.379 1.00 92.00 197 ASN A O 1
ATOM 1546 N N . LYS A 1 198 ? -9.393 3.452 30.130 1.00 90.69 198 LYS A N 1
ATOM 1547 C CA . LYS A 1 198 ? -8.212 3.801 29.331 1.00 90.69 198 LYS A CA 1
ATOM 1548 C C . LYS A 1 198 ? -7.725 2.648 28.456 1.00 90.69 198 LYS A C 1
ATOM 1550 O O . LYS A 1 198 ? -7.288 2.900 27.339 1.00 90.69 198 LYS A O 1
ATOM 1555 N N . GLU A 1 199 ? -7.800 1.410 28.939 1.00 91.31 199 GLU A N 1
ATOM 1556 C CA . GLU A 1 199 ? -7.338 0.246 28.178 1.00 91.31 199 GLU A CA 1
ATOM 1557 C C . GLU A 1 199 ? -8.228 0.006 26.957 1.00 91.31 199 GLU A C 1
ATOM 1559 O O . GLU A 1 199 ? -7.722 -0.098 25.837 1.00 91.31 199 GLU A O 1
ATOM 1564 N N . ALA A 1 200 ? -9.549 0.022 27.155 1.00 92.62 200 ALA A N 1
ATOM 1565 C CA . ALA A 1 200 ? -10.518 -0.074 26.067 1.00 92.62 200 ALA A CA 1
ATOM 1566 C C . ALA A 1 200 ? -10.355 1.076 25.060 1.00 92.62 200 ALA A C 1
ATOM 1568 O O . ALA A 1 200 ? -10.315 0.831 23.857 1.00 92.62 200 ALA A O 1
ATOM 1569 N N . MET A 1 201 ? -10.187 2.318 25.533 1.00 94.75 201 MET A N 1
ATOM 1570 C CA . MET A 1 201 ? -9.974 3.491 24.673 1.00 94.75 201 MET A CA 1
ATOM 1571 C C . MET A 1 201 ? -8.716 3.353 23.812 1.00 94.75 201 MET A C 1
ATOM 1573 O O . MET A 1 201 ? -8.766 3.561 22.596 1.00 94.75 201 MET A O 1
ATOM 1577 N N . ASN A 1 202 ? -7.590 2.985 24.426 1.00 93.31 202 ASN A N 1
ATOM 1578 C CA . ASN A 1 202 ? -6.327 2.811 23.718 1.00 93.31 202 ASN A CA 1
ATOM 1579 C C . ASN A 1 202 ? -6.433 1.710 22.663 1.00 93.31 202 ASN A C 1
ATOM 1581 O O . ASN A 1 202 ? -6.004 1.909 21.526 1.00 93.31 202 ASN A O 1
ATOM 1585 N N . THR A 1 203 ? -7.025 0.567 23.016 1.00 92.38 203 THR A N 1
ATOM 1586 C CA . THR A 1 203 ? -7.186 -0.543 22.076 1.00 92.38 203 THR A CA 1
ATOM 1587 C C . THR A 1 203 ? -8.162 -0.188 20.962 1.00 92.38 203 THR A C 1
ATOM 1589 O O . THR A 1 203 ? -7.837 -0.431 19.802 1.00 92.38 203 THR A O 1
ATOM 1592 N N . ALA A 1 204 ? -9.317 0.408 21.260 1.00 93.25 204 ALA A N 1
ATOM 1593 C CA . ALA A 1 204 ? -10.293 0.793 20.243 1.00 93.25 204 ALA A CA 1
ATOM 1594 C C . ALA A 1 204 ? -9.698 1.793 19.244 1.00 93.25 204 ALA A C 1
ATOM 1596 O O . ALA A 1 204 ? -9.843 1.631 18.029 1.00 93.25 204 ALA A O 1
ATOM 1597 N N . THR A 1 205 ? -8.944 2.775 19.743 1.00 94.38 205 THR A N 1
ATOM 1598 C CA . THR A 1 205 ? -8.287 3.778 18.899 1.00 94.38 205 THR A CA 1
ATOM 1599 C C . THR A 1 205 ? -7.180 3.157 18.049 1.00 94.38 205 THR A C 1
ATOM 1601 O O . THR A 1 205 ? -7.202 3.298 16.825 1.00 94.38 205 THR A O 1
ATOM 1604 N N . ALA A 1 206 ? -6.256 2.407 18.663 1.00 93.44 206 ALA A N 1
ATOM 1605 C CA . ALA A 1 206 ? -5.162 1.737 17.956 1.00 93.44 206 ALA A CA 1
ATOM 1606 C C . ALA A 1 206 ? -5.690 0.747 16.909 1.00 93.44 206 ALA A C 1
ATOM 1608 O O . ALA A 1 206 ? -5.201 0.691 15.781 1.00 93.44 206 ALA A O 1
ATOM 1609 N N . SER A 1 207 ? -6.724 -0.015 17.259 1.00 90.56 207 SER A N 1
ATOM 1610 C CA . SER A 1 207 ? -7.302 -1.000 16.354 1.00 90.56 207 SER A CA 1
ATOM 1611 C C . SER A 1 207 ? -8.057 -0.337 15.204 1.00 90.56 207 SER A C 1
ATOM 1613 O O . SER A 1 207 ? -8.107 -0.888 14.110 1.00 90.56 207 SER A O 1
ATOM 1615 N N . THR A 1 208 ? -8.618 0.856 15.397 1.00 91.44 208 THR A N 1
ATOM 1616 C CA . THR A 1 208 ? -9.272 1.579 14.302 1.00 91.44 208 THR A CA 1
ATOM 1617 C C . THR A 1 208 ? -8.252 2.262 13.398 1.00 91.44 208 THR A C 1
ATOM 1619 O O . THR A 1 208 ? -8.194 1.963 12.209 1.00 91.44 208 THR A O 1
ATOM 1622 N N . LEU A 1 209 ? -7.386 3.119 13.937 1.00 91.25 209 LEU A N 1
ATOM 1623 C CA . LEU A 1 209 ? -6.458 3.900 13.113 1.00 91.25 209 LEU A CA 1
ATOM 1624 C C . LEU A 1 209 ? -5.325 3.051 12.526 1.00 91.25 209 LEU A C 1
ATOM 1626 O O . LEU A 1 209 ? -5.018 3.157 11.339 1.00 91.25 209 LEU A O 1
ATOM 1630 N N . LEU A 1 210 ? -4.717 2.168 13.322 1.00 90.00 210 LEU A N 1
ATOM 1631 C CA . LEU A 1 210 ? -3.549 1.407 12.876 1.00 90.00 210 LEU A CA 1
ATOM 1632 C C . LEU A 1 210 ? -3.955 0.090 12.213 1.00 90.00 210 LEU A C 1
ATOM 1634 O O . LEU A 1 210 ? -3.553 -0.168 11.081 1.00 90.00 210 LEU A O 1
ATOM 1638 N N . LEU A 1 211 ? -4.765 -0.741 12.881 1.00 88.31 211 LEU A N 1
ATOM 1639 C CA . LEU A 1 211 ? -5.090 -2.081 12.366 1.00 88.31 211 LEU A CA 1
ATOM 1640 C C . LEU A 1 211 ? -6.112 -2.069 11.218 1.00 88.31 211 LEU A C 1
ATOM 1642 O O . LEU A 1 211 ? -6.059 -2.956 10.370 1.00 88.31 211 LEU A O 1
ATOM 1646 N N . ARG A 1 212 ? -7.027 -1.091 11.171 1.00 86.62 212 ARG A N 1
ATOM 1647 C CA . ARG A 1 212 ? -8.114 -1.044 10.170 1.00 86.62 212 ARG A CA 1
ATOM 1648 C C . ARG A 1 212 ? -7.943 -0.006 9.078 1.00 86.62 212 ARG A C 1
ATOM 1650 O O . ARG A 1 212 ? -8.493 -0.203 8.002 1.00 86.62 212 ARG A O 1
ATOM 1657 N N . CYS A 1 213 ? -7.178 1.056 9.325 1.00 85.06 213 CYS A N 1
ATOM 1658 C CA . CYS A 1 213 ? -6.904 2.062 8.298 1.00 85.06 213 CYS A CA 1
ATOM 1659 C C . CYS A 1 213 ? -5.511 1.864 7.692 1.00 85.06 213 CYS A C 1
ATOM 1661 O O . CYS A 1 213 ? -5.381 1.543 6.512 1.00 85.06 213 CYS A O 1
ATOM 1663 N N . ALA A 1 214 ? -4.453 1.996 8.497 1.00 85.12 214 ALA A N 1
ATOM 1664 C CA . ALA A 1 214 ? -3.082 1.966 7.983 1.00 85.12 214 ALA A CA 1
ATOM 1665 C C . ALA A 1 214 ? -2.644 0.568 7.507 1.00 85.12 214 ALA A C 1
ATOM 1667 O O . ALA A 1 214 ? -2.126 0.402 6.399 1.00 85.12 214 ALA A O 1
ATOM 1668 N N . SER A 1 215 ? -2.874 -0.454 8.335 1.00 89.94 215 SER A N 1
ATOM 1669 C CA . SER A 1 215 ? -2.379 -1.814 8.111 1.00 89.94 215 SER A CA 1
ATOM 1670 C C . SER A 1 215 ? -2.907 -2.474 6.828 1.00 89.94 215 SER A C 1
ATOM 1672 O O . SER A 1 215 ? -2.089 -3.027 6.081 1.00 89.94 215 SER A O 1
ATOM 1674 N N . PRO A 1 216 ? -4.214 -2.404 6.489 1.00 88.81 216 PRO A N 1
ATOM 1675 C CA . PRO A 1 216 ? -4.728 -3.036 5.275 1.00 88.81 216 PRO A CA 1
ATOM 1676 C C . PRO A 1 216 ? -4.134 -2.426 4.007 1.00 88.81 216 PRO A C 1
ATOM 1678 O O . PRO A 1 216 ? -3.776 -3.153 3.081 1.00 88.81 216 PRO A O 1
ATOM 1681 N N . MET A 1 217 ? -3.955 -1.105 3.984 1.00 87.50 217 MET A N 1
ATOM 1682 C CA . MET A 1 217 ? -3.330 -0.404 2.867 1.00 87.50 217 MET A CA 1
ATOM 1683 C C . MET A 1 217 ? -1.847 -0.768 2.724 1.00 87.50 217 MET A C 1
ATOM 1685 O O . MET A 1 217 ? -1.410 -1.100 1.620 1.00 87.50 217 MET A O 1
ATOM 1689 N N . MET A 1 218 ? -1.079 -0.758 3.822 1.00 90.62 218 MET A N 1
ATOM 1690 C CA . MET A 1 218 ? 0.322 -1.201 3.806 1.00 90.62 218 MET A CA 1
ATOM 1691 C C . MET A 1 218 ? 0.438 -2.648 3.328 1.00 90.62 218 MET A C 1
ATOM 1693 O O . MET A 1 218 ? 1.324 -2.961 2.538 1.00 90.62 218 MET A O 1
ATOM 1697 N N . SER A 1 219 ? -0.474 -3.523 3.759 1.00 91.81 219 SER A N 1
ATOM 1698 C CA . SER A 1 219 ? -0.485 -4.919 3.331 1.00 91.81 219 SER A CA 1
ATOM 1699 C C . SER A 1 219 ? -0.823 -5.072 1.849 1.00 91.81 219 SER A C 1
ATOM 1701 O O . SER A 1 219 ? -0.155 -5.830 1.150 1.00 91.81 219 SER A O 1
ATOM 1703 N N . ALA A 1 220 ? -1.860 -4.390 1.362 1.00 90.81 220 ALA A N 1
ATOM 1704 C CA . ALA A 1 220 ? -2.294 -4.493 -0.028 1.00 90.81 220 ALA A CA 1
ATOM 1705 C C . ALA A 1 220 ? -1.217 -3.957 -0.980 1.00 90.81 220 ALA A C 1
ATOM 1707 O O . ALA A 1 220 ? -0.819 -4.644 -1.921 1.00 90.81 220 ALA A O 1
ATOM 1708 N N . ASN A 1 221 ? -0.692 -2.765 -0.696 1.00 92.81 221 ASN A N 1
ATOM 1709 C CA . ASN A 1 221 ? 0.331 -2.135 -1.526 1.00 92.81 221 ASN A CA 1
ATOM 1710 C C . ASN A 1 221 ? 1.685 -2.833 -1.378 1.00 92.81 221 ASN A C 1
ATOM 1712 O O . ASN A 1 221 ? 2.368 -3.057 -2.373 1.00 92.81 221 ASN A O 1
ATOM 1716 N N . GLY A 1 222 ? 2.046 -3.242 -0.159 1.00 94.00 222 GLY A N 1
ATOM 1717 C CA . GLY A 1 222 ? 3.259 -4.007 0.111 1.00 94.00 222 GLY A CA 1
ATOM 1718 C C . GLY A 1 222 ? 3.293 -5.324 -0.660 1.00 94.00 222 GLY A C 1
ATOM 1719 O O . GLY A 1 222 ? 4.312 -5.638 -1.266 1.00 94.00 222 GLY A O 1
ATOM 1720 N N . ASN A 1 223 ? 2.174 -6.055 -0.723 1.00 92.62 223 ASN A N 1
ATOM 1721 C CA . ASN A 1 223 ? 2.066 -7.272 -1.531 1.00 92.62 223 ASN A CA 1
ATOM 1722 C C . ASN A 1 223 ? 2.242 -6.997 -3.029 1.00 92.62 223 ASN A C 1
ATOM 1724 O O . ASN A 1 223 ? 3.064 -7.656 -3.660 1.00 92.62 223 ASN A O 1
ATOM 1728 N N . LEU A 1 224 ? 1.530 -6.002 -3.576 1.00 91.94 224 LEU A N 1
ATOM 1729 C CA . LEU A 1 224 ? 1.652 -5.627 -4.991 1.00 91.94 224 LEU A CA 1
ATOM 1730 C C . LEU A 1 224 ? 3.098 -5.276 -5.358 1.00 91.94 224 LEU A C 1
ATOM 1732 O O . LEU A 1 224 ? 3.626 -5.780 -6.345 1.00 91.94 224 LEU A O 1
ATOM 1736 N N . LEU A 1 225 ? 3.748 -4.441 -4.544 1.00 93.25 225 LEU A N 1
ATOM 1737 C CA . LEU A 1 225 ? 5.122 -4.005 -4.782 1.00 93.25 225 LEU A CA 1
ATOM 1738 C C . LEU A 1 225 ? 6.129 -5.148 -4.608 1.00 93.25 225 LEU A C 1
ATOM 1740 O O . LEU A 1 225 ? 7.095 -5.226 -5.361 1.00 93.25 225 LEU A O 1
ATOM 1744 N N . ARG A 1 226 ? 5.904 -6.050 -3.646 1.00 91.88 226 ARG A N 1
ATOM 1745 C CA . ARG A 1 226 ? 6.776 -7.202 -3.362 1.00 91.88 226 ARG A CA 1
ATOM 1746 C C . ARG A 1 226 ? 6.793 -8.232 -4.493 1.00 91.88 226 ARG A C 1
ATOM 1748 O O . ARG A 1 226 ? 7.806 -8.906 -4.693 1.00 91.88 226 ARG A O 1
ATOM 1755 N N . ASP A 1 227 ? 5.677 -8.374 -5.202 1.00 89.19 227 ASP A N 1
ATOM 1756 C CA . ASP A 1 227 ? 5.534 -9.318 -6.314 1.00 89.19 227 ASP A CA 1
ATOM 1757 C C . ASP A 1 227 ? 6.178 -8.820 -7.618 1.00 89.19 227 ASP A C 1
ATOM 1759 O O . ASP A 1 227 ? 6.349 -9.597 -8.556 1.00 89.19 227 ASP A O 1
ATOM 1763 N N . ASN A 1 228 ? 6.588 -7.551 -7.670 1.00 87.00 228 ASN A N 1
ATOM 1764 C CA . ASN A 1 228 ? 7.274 -6.954 -8.805 1.00 87.00 228 ASN A CA 1
ATOM 1765 C C . ASN A 1 228 ? 8.766 -6.740 -8.487 1.00 87.00 228 ASN A C 1
ATOM 1767 O O . ASN A 1 228 ? 9.106 -6.099 -7.497 1.00 87.00 228 ASN A O 1
ATOM 1771 N N . VAL A 1 229 ? 9.658 -7.265 -9.337 1.00 85.75 229 VAL A N 1
ATOM 1772 C CA . VAL A 1 229 ? 11.120 -7.260 -9.114 1.00 85.75 229 VAL A CA 1
ATOM 1773 C C . VAL A 1 229 ? 11.676 -5.844 -8.954 1.00 85.75 229 VAL A C 1
ATOM 1775 O O . VAL A 1 229 ? 12.556 -5.626 -8.128 1.00 85.75 229 VAL A O 1
ATOM 1778 N N . GLU A 1 230 ? 11.152 -4.864 -9.691 1.00 86.19 230 GLU A N 1
ATOM 1779 C CA . GLU A 1 230 ? 11.640 -3.483 -9.647 1.00 86.19 230 GLU A CA 1
ATOM 1780 C C . GLU A 1 230 ? 11.280 -2.744 -8.344 1.00 86.19 230 GLU A C 1
ATOM 1782 O O . GLU A 1 230 ? 11.967 -1.797 -7.948 1.00 86.19 230 GLU A O 1
ATOM 1787 N N . THR A 1 231 ? 10.215 -3.171 -7.661 1.00 91.00 231 THR A N 1
ATOM 1788 C CA . THR A 1 231 ? 9.723 -2.555 -6.416 1.00 91.00 231 THR A CA 1
ATOM 1789 C C . THR A 1 231 ? 9.812 -3.463 -5.193 1.00 91.00 231 THR A C 1
ATOM 1791 O O . THR A 1 231 ? 9.340 -3.101 -4.109 1.00 91.00 231 THR A O 1
ATOM 1794 N N . GLN A 1 232 ? 10.428 -4.631 -5.350 1.00 92.56 232 GLN A N 1
ATOM 1795 C CA . GLN A 1 232 ? 10.343 -5.722 -4.393 1.00 92.56 232 GLN A CA 1
ATOM 1796 C C . GLN A 1 232 ? 10.839 -5.346 -2.999 1.00 92.56 232 GLN A C 1
ATOM 1798 O O . GLN A 1 232 ? 10.188 -5.682 -2.007 1.00 92.56 232 GLN A O 1
ATOM 1803 N N . GLU A 1 233 ? 11.955 -4.622 -2.895 1.00 93.75 233 GLU A N 1
ATOM 1804 C CA . GLU A 1 233 ? 12.521 -4.256 -1.594 1.00 93.75 233 GLU A CA 1
ATOM 1805 C C . GLU A 1 233 ? 11.607 -3.301 -0.824 1.00 93.75 233 GLU A C 1
ATOM 1807 O O . GLU A 1 233 ? 11.437 -3.450 0.385 1.00 93.75 233 GLU A O 1
ATOM 1812 N N . VAL A 1 234 ? 10.964 -2.359 -1.523 1.00 95.12 234 VAL A N 1
ATOM 1813 C CA . VAL A 1 234 ? 9.989 -1.442 -0.913 1.00 95.12 234 VAL A CA 1
ATOM 1814 C C . VAL A 1 234 ? 8.785 -2.236 -0.409 1.00 95.12 234 VAL A C 1
ATOM 1816 O O . VAL A 1 234 ? 8.353 -2.044 0.727 1.00 95.12 234 VAL A O 1
ATOM 1819 N N . GLY A 1 235 ? 8.289 -3.185 -1.208 1.00 95.31 235 GLY A N 1
ATOM 1820 C CA . GLY A 1 235 ? 7.216 -4.091 -0.796 1.00 95.31 235 GLY A CA 1
ATOM 1821 C C . GLY A 1 235 ? 7.577 -4.923 0.439 1.00 95.31 235 GLY A C 1
ATOM 1822 O O . GLY A 1 235 ? 6.792 -4.994 1.386 1.00 95.31 235 GLY A O 1
ATOM 1823 N N . ASN A 1 236 ? 8.788 -5.490 0.482 1.00 95.31 236 ASN A N 1
ATOM 1824 C CA . ASN A 1 236 ? 9.302 -6.228 1.640 1.00 95.31 236 ASN A CA 1
ATOM 1825 C C . ASN A 1 236 ? 9.347 -5.348 2.904 1.00 95.31 236 ASN A C 1
ATOM 1827 O O . ASN A 1 236 ? 8.941 -5.799 3.977 1.00 95.31 236 ASN A O 1
ATOM 1831 N N . LEU A 1 237 ? 9.825 -4.103 2.783 1.00 96.88 237 LEU A N 1
ATOM 1832 C CA . LEU A 1 237 ? 9.898 -3.135 3.882 1.00 96.88 237 LEU A CA 1
ATOM 1833 C C . LEU A 1 237 ? 8.516 -2.764 4.418 1.00 96.88 237 LEU A C 1
ATOM 1835 O O . LEU A 1 237 ? 8.309 -2.818 5.630 1.00 96.88 237 LEU A O 1
ATOM 1839 N N . LEU A 1 238 ? 7.556 -2.469 3.537 1.00 96.81 238 LEU A N 1
ATOM 1840 C CA . LEU A 1 238 ? 6.176 -2.175 3.931 1.00 96.81 238 LEU A CA 1
ATOM 1841 C C . LEU A 1 238 ? 5.525 -3.360 4.655 1.00 96.81 238 LEU A C 1
ATOM 1843 O O . LEU A 1 238 ? 4.866 -3.167 5.674 1.00 96.81 238 LEU A O 1
ATOM 1847 N N . MET A 1 239 ? 5.738 -4.591 4.179 1.00 95.81 239 MET A N 1
ATOM 1848 C CA . MET A 1 239 ? 5.178 -5.794 4.806 1.00 95.81 239 MET A CA 1
ATOM 1849 C C . MET A 1 239 ? 5.784 -6.079 6.187 1.00 95.81 239 MET A C 1
ATOM 1851 O O . MET A 1 239 ? 5.049 -6.396 7.126 1.00 95.81 239 MET A O 1
ATOM 1855 N N . GLY A 1 240 ? 7.104 -5.943 6.339 1.00 95.88 240 GLY A N 1
ATOM 1856 C CA . GLY A 1 240 ? 7.768 -6.095 7.636 1.00 95.88 240 GLY A CA 1
ATOM 1857 C C . GLY A 1 240 ? 7.358 -5.013 8.633 1.00 95.88 240 GLY A C 1
ATOM 1858 O O . GLY A 1 240 ? 6.976 -5.326 9.763 1.00 95.88 240 GLY A O 1
ATOM 1859 N N . ALA A 1 241 ? 7.331 -3.754 8.190 1.00 96.69 241 ALA A N 1
ATOM 1860 C CA . ALA A 1 241 ? 6.856 -2.631 8.992 1.00 96.69 241 ALA A CA 1
ATOM 1861 C C . ALA A 1 241 ? 5.392 -2.802 9.415 1.00 96.69 241 ALA A C 1
ATOM 1863 O O . ALA A 1 241 ? 5.049 -2.526 10.562 1.00 96.69 241 ALA A O 1
ATOM 1864 N N . ASN A 1 242 ? 4.538 -3.329 8.533 1.00 96.25 242 ASN A N 1
ATOM 1865 C CA . ASN A 1 242 ? 3.140 -3.609 8.847 1.00 96.25 242 ASN A CA 1
ATOM 1866 C C . ASN A 1 242 ? 2.997 -4.627 9.995 1.00 96.25 242 ASN A C 1
ATOM 1868 O O . ASN A 1 242 ? 2.176 -4.441 10.890 1.00 96.25 242 ASN A O 1
ATOM 1872 N N . ILE A 1 243 ? 3.814 -5.687 10.021 1.00 95.50 243 ILE A N 1
ATOM 1873 C CA . ILE A 1 243 ? 3.801 -6.667 11.123 1.00 95.50 243 ILE A CA 1
ATOM 1874 C C . ILE A 1 243 ? 4.280 -6.030 12.436 1.00 95.50 243 ILE A C 1
ATOM 1876 O O . ILE A 1 243 ? 3.687 -6.279 13.493 1.00 95.50 243 ILE A O 1
ATOM 1880 N N . ALA A 1 244 ? 5.316 -5.187 12.391 1.00 95.38 244 ALA A N 1
ATOM 1881 C CA . ALA A 1 244 ? 5.777 -4.445 13.565 1.00 95.38 244 ALA A CA 1
ATOM 1882 C C . ALA A 1 244 ? 4.708 -3.470 14.083 1.00 95.38 244 ALA A C 1
ATOM 1884 O O . ALA A 1 244 ? 4.437 -3.453 15.284 1.00 95.38 244 ALA A O 1
ATOM 1885 N N . LEU A 1 245 ? 4.048 -2.729 13.187 1.00 94.81 245 LEU A N 1
ATOM 1886 C CA . LEU A 1 245 ? 2.957 -1.804 13.499 1.00 94.81 245 LEU A CA 1
ATOM 1887 C C . LEU A 1 245 ? 1.775 -2.525 14.159 1.00 94.81 245 LEU A C 1
ATOM 1889 O O . LEU A 1 245 ? 1.269 -2.079 15.188 1.00 94.81 245 LEU A O 1
ATOM 1893 N N . GLN A 1 246 ? 1.367 -3.673 13.613 1.00 93.06 246 GLN A N 1
ATOM 1894 C CA . GLN A 1 246 ? 0.306 -4.490 14.204 1.00 93.06 246 GLN A CA 1
ATOM 1895 C C . GLN A 1 246 ? 0.698 -5.015 15.590 1.00 93.06 246 GLN A C 1
ATOM 1897 O O . GLN A 1 246 ? -0.118 -5.020 16.511 1.00 93.06 246 GLN A O 1
ATOM 1902 N N . THR A 1 247 ? 1.952 -5.442 15.766 1.00 93.56 247 THR A N 1
ATOM 1903 C CA . THR A 1 247 ? 2.465 -5.916 17.063 1.00 93.56 247 THR A CA 1
ATOM 1904 C C . THR A 1 247 ? 2.489 -4.785 18.096 1.00 93.56 247 THR A C 1
ATOM 1906 O O . THR A 1 247 ? 2.084 -4.990 19.244 1.00 93.56 247 THR A O 1
ATOM 1909 N N . TYR A 1 248 ? 2.881 -3.580 17.677 1.00 93.19 248 TYR A N 1
ATOM 1910 C CA . TYR A 1 248 ? 2.850 -2.370 18.493 1.00 93.19 248 TYR A CA 1
ATOM 1911 C C . TYR A 1 248 ? 1.420 -2.033 18.935 1.00 93.19 248 TYR A C 1
ATOM 1913 O O . TYR A 1 248 ? 1.150 -1.976 20.134 1.00 93.19 248 TYR A O 1
ATOM 1921 N N . ALA A 1 249 ? 0.476 -1.930 17.993 1.00 92.12 249 ALA A N 1
ATOM 1922 C CA . ALA A 1 249 ? -0.929 -1.638 18.287 1.00 92.12 249 ALA A CA 1
ATOM 1923 C C . ALA A 1 249 ? -1.541 -2.667 19.258 1.00 92.12 249 ALA A C 1
ATOM 1925 O O . ALA A 1 249 ? -2.183 -2.305 20.244 1.00 92.12 249 ALA A O 1
ATOM 1926 N N . ASN A 1 250 ? -1.256 -3.956 19.048 1.00 89.75 250 ASN A N 1
ATOM 1927 C CA . ASN A 1 250 ? -1.717 -5.050 19.907 1.00 89.75 250 ASN A CA 1
ATOM 1928 C C . ASN A 1 250 ? -1.055 -5.090 21.295 1.00 89.75 250 ASN A C 1
ATOM 1930 O O . ASN A 1 250 ? -1.497 -5.838 22.172 1.00 89.75 250 ASN A O 1
ATOM 1934 N N . SER A 1 251 ? 0.018 -4.338 21.522 1.00 89.62 251 SER A N 1
ATOM 1935 C CA . SER A 1 251 ? 0.720 -4.290 22.808 1.00 89.62 251 SER A CA 1
ATOM 1936 C C . SER A 1 251 ? 0.650 -2.922 23.477 1.00 89.62 251 SER A C 1
ATOM 1938 O O . SER A 1 251 ? 1.309 -2.717 24.494 1.00 89.62 251 SER A O 1
ATOM 1940 N N . MET A 1 252 ? -0.200 -2.022 22.977 1.00 88.62 252 MET A N 1
ATOM 1941 C CA . MET A 1 252 ? -0.251 -0.635 23.432 1.00 88.62 252 MET A CA 1
ATOM 1942 C C . MET A 1 252 ? -0.614 -0.471 24.915 1.00 88.62 252 MET A C 1
ATOM 1944 O O . MET A 1 252 ? -0.104 0.423 25.580 1.00 88.62 252 MET A O 1
ATOM 1948 N N . ASN A 1 253 ? -1.446 -1.364 25.458 1.00 88.75 253 ASN A N 1
ATOM 1949 C CA . ASN A 1 253 ? -1.796 -1.360 26.885 1.00 88.75 253 ASN A CA 1
ATOM 1950 C C . ASN A 1 253 ? -0.791 -2.085 27.779 1.00 88.75 253 ASN A C 1
ATOM 1952 O O . ASN A 1 253 ? -0.926 -2.065 29.001 1.00 88.75 253 ASN A O 1
ATOM 1956 N N . ARG A 1 254 ? 0.227 -2.743 27.215 1.00 88.06 254 ARG A N 1
ATOM 1957 C CA . ARG A 1 254 ? 1.280 -3.312 28.055 1.00 88.06 254 ARG A CA 1
ATOM 1958 C C . ARG A 1 254 ? 2.126 -2.177 28.622 1.00 88.06 254 ARG A C 1
ATOM 1960 O O . ARG A 1 254 ? 2.460 -1.227 27.917 1.00 88.06 254 ARG A O 1
ATOM 1967 N N . SER A 1 255 ? 2.540 -2.315 29.879 1.00 83.50 255 SER A N 1
ATOM 1968 C CA . SER A 1 255 ? 3.532 -1.411 30.466 1.00 83.50 255 SER A CA 1
ATOM 1969 C C . SER A 1 255 ? 4.856 -1.490 29.702 1.00 83.50 255 SER A C 1
ATOM 1971 O O . SER A 1 255 ? 5.233 -2.558 29.204 1.00 83.50 255 SER A O 1
ATOM 1973 N N . HIS A 1 256 ? 5.565 -0.363 29.624 1.00 83.00 256 HIS A N 1
ATOM 1974 C CA . HIS A 1 256 ? 6.939 -0.291 29.122 1.00 83.00 256 HIS A CA 1
ATOM 1975 C C . HIS A 1 256 ? 7.843 -1.308 29.836 1.00 83.00 256 HIS A C 1
ATOM 1977 O O . HIS A 1 256 ? 8.604 -2.033 29.201 1.00 83.00 256 HIS A O 1
ATOM 1983 N N . ASP A 1 257 ? 7.673 -1.425 31.154 1.00 86.50 257 ASP A N 1
ATOM 1984 C CA . ASP A 1 257 ? 8.509 -2.255 32.027 1.00 86.50 257 ASP A CA 1
ATOM 1985 C C . ASP A 1 257 ? 8.151 -3.750 31.960 1.00 86.50 257 ASP A C 1
ATOM 1987 O O . ASP A 1 257 ? 8.804 -4.583 32.584 1.00 86.50 257 ASP A O 1
ATOM 1991 N N . ASN A 1 258 ? 7.122 -4.107 31.183 1.00 88.62 258 ASN A N 1
ATOM 1992 C CA . ASN A 1 258 ? 6.723 -5.486 30.908 1.00 88.62 258 ASN A CA 1
ATOM 1993 C C . ASN A 1 258 ? 6.710 -5.751 29.386 1.00 88.62 258 ASN A C 1
ATOM 1995 O O . ASN A 1 258 ? 5.641 -5.781 28.754 1.00 88.62 258 ASN A O 1
ATOM 1999 N N . PRO A 1 259 ? 7.893 -5.897 28.761 1.00 89.44 259 PRO A N 1
ATOM 2000 C CA . PRO A 1 259 ? 8.013 -6.059 27.317 1.00 89.44 259 PRO A CA 1
ATOM 2001 C C . PRO A 1 259 ? 7.396 -7.371 26.808 1.00 89.44 259 PRO A C 1
ATOM 2003 O O . PRO A 1 259 ? 7.115 -8.317 27.550 1.00 89.44 259 PRO A O 1
ATOM 2006 N N . LEU A 1 260 ? 7.159 -7.443 25.497 1.00 91.62 260 LEU A N 1
ATOM 2007 C CA . LEU A 1 260 ? 6.807 -8.704 24.841 1.00 91.62 260 LEU A CA 1
ATOM 2008 C C . LEU A 1 260 ? 7.982 -9.692 24.931 1.00 91.62 260 LEU A C 1
ATOM 2010 O O . LEU A 1 260 ? 9.127 -9.259 24.793 1.00 91.62 260 LEU A O 1
ATOM 2014 N N . PRO A 1 261 ? 7.734 -11.007 25.096 1.00 92.88 261 PRO A N 1
ATOM 2015 C CA . PRO A 1 261 ? 8.803 -12.000 25.080 1.00 92.88 261 PRO A CA 1
ATOM 2016 C C . PRO A 1 261 ? 9.605 -11.937 23.775 1.00 92.88 261 PRO A C 1
ATOM 2018 O O . PRO A 1 261 ? 9.027 -12.017 22.690 1.00 92.88 261 PRO A O 1
ATOM 2021 N N . SER A 1 262 ? 10.932 -11.861 23.864 1.00 90.12 262 SER A N 1
ATOM 2022 C CA . SER A 1 262 ? 11.841 -11.746 22.707 1.00 90.12 262 SER A CA 1
ATOM 2023 C C . SER A 1 262 ? 11.988 -13.031 21.877 1.00 90.12 262 SER A C 1
ATOM 2025 O O . SER A 1 262 ? 12.881 -13.129 21.046 1.00 90.12 262 SER A O 1
ATOM 2027 N N . THR A 1 263 ? 11.120 -14.027 22.082 1.00 89.25 263 THR A N 1
ATOM 2028 C CA . THR A 1 263 ? 11.126 -15.302 21.342 1.00 89.25 263 THR A CA 1
ATOM 2029 C C . THR A 1 263 ? 10.732 -15.147 19.876 1.00 89.25 263 THR A C 1
ATOM 2031 O O . THR A 1 263 ? 11.003 -16.034 19.072 1.00 89.25 263 THR A O 1
ATOM 2034 N N . LYS A 1 264 ? 10.085 -14.032 19.521 1.00 91.94 264 LYS A N 1
ATOM 2035 C CA . LYS A 1 264 ? 9.697 -13.696 18.152 1.00 91.94 264 LYS A CA 1
ATOM 2036 C C . LYS A 1 264 ? 10.427 -12.418 17.709 1.00 91.94 264 LYS A C 1
ATOM 2038 O O . LYS A 1 264 ? 10.340 -11.425 18.436 1.00 91.94 264 LYS A O 1
ATOM 2043 N N . PRO A 1 265 ? 11.100 -12.380 16.545 1.00 92.25 265 PRO A N 1
ATOM 2044 C CA . PRO A 1 265 ? 11.866 -11.202 16.121 1.00 92.25 265 PRO A CA 1
ATOM 2045 C C . PRO A 1 265 ? 11.039 -9.909 16.022 1.00 92.25 265 PRO A C 1
ATOM 2047 O O . PRO A 1 265 ? 11.502 -8.842 16.423 1.00 92.25 265 PRO A O 1
ATOM 2050 N N . GLN A 1 266 ? 9.778 -9.993 15.592 1.00 93.62 266 GLN A N 1
ATOM 2051 C CA . GLN A 1 266 ? 8.863 -8.848 15.561 1.00 93.62 266 GLN A CA 1
ATOM 2052 C C . GLN A 1 266 ? 8.566 -8.273 16.953 1.00 93.62 266 GLN A C 1
ATOM 2054 O O . GLN A 1 266 ? 8.326 -7.074 17.074 1.00 93.62 266 GLN A O 1
ATOM 2059 N N . ASN A 1 267 ? 8.627 -9.088 18.016 1.00 95.12 267 ASN A N 1
ATOM 2060 C CA . ASN A 1 267 ? 8.464 -8.596 19.385 1.00 95.12 267 ASN A CA 1
ATOM 2061 C C . ASN A 1 267 ? 9.663 -7.740 19.793 1.00 95.12 267 ASN A C 1
ATOM 2063 O O . ASN A 1 267 ? 9.479 -6.726 20.456 1.00 95.12 267 ASN A O 1
ATOM 2067 N N . VAL A 1 268 ? 10.877 -8.114 19.374 1.00 93.81 268 VAL A N 1
ATOM 2068 C CA . VAL A 1 268 ? 12.093 -7.326 19.630 1.00 93.81 268 VAL A CA 1
ATOM 2069 C C . VAL A 1 268 ? 11.987 -5.963 18.954 1.00 93.81 268 VAL A C 1
ATOM 2071 O O . VAL A 1 268 ? 12.185 -4.942 19.610 1.00 93.81 268 VAL A O 1
ATOM 2074 N N . VAL A 1 269 ? 11.591 -5.938 17.676 1.00 95.44 269 VAL A N 1
ATOM 2075 C CA . VAL A 1 269 ? 11.361 -4.681 16.948 1.00 95.44 269 VAL A CA 1
ATOM 2076 C C . VAL A 1 269 ? 10.272 -3.852 17.625 1.00 95.44 269 VAL A C 1
ATOM 2078 O O . VAL A 1 269 ? 10.506 -2.692 17.946 1.00 95.44 269 VAL A O 1
ATOM 2081 N N . SER A 1 270 ? 9.113 -4.447 17.921 1.00 94.19 270 SER A N 1
ATOM 2082 C CA . SER A 1 270 ? 8.001 -3.748 18.573 1.00 94.19 270 SER A CA 1
ATOM 2083 C C . SER A 1 270 ? 8.359 -3.213 19.961 1.00 94.19 270 SER A C 1
ATOM 2085 O O . SER A 1 270 ? 7.894 -2.135 20.320 1.00 94.19 270 SER A O 1
ATOM 2087 N N . ASN A 1 271 ? 9.170 -3.927 20.744 1.00 93.69 271 ASN A N 1
ATOM 2088 C CA . ASN A 1 271 ? 9.664 -3.431 22.028 1.00 93.69 271 ASN A CA 1
ATOM 2089 C C . ASN A 1 271 ? 10.577 -2.211 21.829 1.00 93.69 271 ASN A C 1
ATOM 2091 O O . ASN A 1 271 ? 10.476 -1.262 22.596 1.00 93.69 271 ASN A O 1
ATOM 2095 N N . GLY A 1 272 ? 11.404 -2.193 20.777 1.00 92.56 272 GLY A N 1
ATOM 2096 C CA . GLY A 1 272 ? 12.226 -1.032 20.419 1.00 92.56 272 GLY A CA 1
ATOM 2097 C C . GLY A 1 272 ? 11.423 0.207 19.995 1.00 92.56 272 GLY A C 1
ATOM 2098 O O . GLY A 1 272 ? 11.894 1.325 20.175 1.00 92.56 272 GLY A O 1
ATOM 2099 N N . LEU A 1 273 ? 10.202 0.025 19.476 1.00 93.12 273 LEU A N 1
ATOM 2100 C CA . LEU A 1 273 ? 9.278 1.122 19.143 1.00 93.12 273 LEU A CA 1
ATOM 2101 C C . LEU A 1 273 ? 8.602 1.729 20.378 1.00 93.12 273 LEU A C 1
ATOM 2103 O O . LEU A 1 273 ? 8.220 2.896 20.375 1.00 93.12 273 LEU A O 1
ATOM 2107 N N . ARG A 1 274 ? 8.427 0.932 21.434 1.00 92.06 274 ARG A N 1
ATOM 2108 C CA . ARG A 1 274 ? 7.717 1.314 22.658 1.00 92.06 274 ARG A CA 1
ATOM 2109 C C . ARG A 1 274 ? 8.658 2.037 23.614 1.00 92.06 274 ARG A C 1
ATOM 2111 O O . ARG A 1 274 ? 8.929 1.531 24.692 1.00 92.06 274 ARG A O 1
ATOM 2118 N N . THR A 1 275 ? 9.159 3.209 23.234 1.00 90.81 275 THR A N 1
ATOM 2119 C CA . THR A 1 275 ? 9.861 4.094 24.178 1.00 90.81 275 THR A CA 1
ATOM 2120 C C . THR A 1 275 ? 8.855 4.764 25.114 1.00 90.81 275 THR A C 1
ATOM 2122 O O . THR A 1 275 ? 7.681 4.903 24.768 1.00 90.81 275 THR A O 1
ATOM 2125 N N . LYS A 1 276 ? 9.295 5.187 26.306 1.00 88.56 276 LYS A N 1
ATOM 2126 C CA . LYS A 1 276 ? 8.420 5.872 27.271 1.00 88.56 276 LYS A CA 1
ATOM 2127 C C . LYS A 1 276 ? 7.753 7.110 26.656 1.00 88.56 276 LYS A C 1
ATOM 2129 O O . LYS A 1 276 ? 6.529 7.160 26.591 1.00 88.56 276 LYS A O 1
ATOM 2134 N N . ASP A 1 277 ? 8.556 8.031 26.128 1.00 89.06 277 ASP A N 1
ATOM 2135 C CA . ASP A 1 277 ? 8.067 9.271 25.513 1.00 89.06 277 ASP A CA 1
ATOM 2136 C C . ASP A 1 277 ? 7.171 8.988 24.297 1.00 89.06 277 ASP A C 1
ATOM 2138 O O . ASP A 1 277 ? 6.133 9.623 24.125 1.00 89.06 277 ASP A O 1
ATOM 2142 N N . GLY A 1 278 ? 7.527 7.983 23.485 1.00 89.62 278 GLY A N 1
ATOM 2143 C CA . GLY A 1 278 ? 6.730 7.574 22.330 1.00 89.62 278 GLY A CA 1
ATOM 2144 C C . GLY A 1 278 ? 5.349 7.064 22.738 1.00 89.62 278 GLY A C 1
ATOM 2145 O O . GLY A 1 278 ? 4.345 7.508 22.196 1.00 89.62 278 GLY A O 1
ATOM 2146 N N . MET A 1 279 ? 5.266 6.185 23.741 1.00 91.50 279 MET A N 1
ATOM 2147 C CA . MET A 1 279 ? 3.970 5.692 24.220 1.00 91.50 279 MET A CA 1
ATOM 2148 C C . MET A 1 279 ? 3.134 6.781 24.906 1.00 91.50 279 MET A C 1
ATOM 2150 O O . MET A 1 279 ? 1.908 6.790 24.769 1.00 91.50 279 MET A O 1
ATOM 2154 N N . GLU A 1 280 ? 3.762 7.708 25.633 1.00 92.06 280 GLU A N 1
ATOM 2155 C CA . GLU A 1 280 ? 3.075 8.869 26.215 1.00 92.06 280 GLU A CA 1
ATOM 2156 C C . GLU A 1 280 ? 2.492 9.783 25.124 1.00 92.06 280 GLU A C 1
ATOM 2158 O O . GLU A 1 280 ? 1.346 10.227 25.238 1.00 92.06 280 GLU A O 1
ATOM 2163 N N . GLN A 1 281 ? 3.224 10.001 24.027 1.00 94.06 281 GLN A N 1
ATOM 2164 C CA . GLN A 1 281 ? 2.730 10.736 22.861 1.00 94.06 281 GLN A CA 1
ATOM 2165 C C . GLN A 1 281 ? 1.547 10.017 22.199 1.00 94.06 281 GLN A C 1
ATOM 2167 O O . GLN A 1 281 ? 0.495 10.631 22.011 1.00 94.06 281 GLN A O 1
ATOM 2172 N N . THR A 1 282 ? 1.667 8.715 21.929 1.00 94.12 282 THR A N 1
ATOM 2173 C CA . THR A 1 282 ? 0.599 7.917 21.308 1.00 94.12 282 THR A CA 1
ATOM 2174 C C . THR A 1 282 ? -0.671 7.890 22.156 1.00 94.12 282 THR A C 1
ATOM 2176 O O . THR A 1 282 ? -1.770 8.132 21.659 1.00 94.12 282 THR A O 1
ATOM 2179 N N . THR A 1 283 ? -0.551 7.661 23.466 1.00 93.69 283 THR A N 1
ATOM 2180 C CA . THR A 1 283 ? -1.719 7.688 24.366 1.00 93.69 283 THR A CA 1
ATOM 2181 C C . THR A 1 283 ? -2.327 9.086 24.500 1.00 93.69 283 THR A C 1
ATOM 2183 O O . THR A 1 283 ? -3.546 9.213 24.632 1.00 93.69 283 THR A O 1
ATOM 2186 N N . SER A 1 284 ? -1.518 10.147 24.402 1.00 95.19 284 SER A N 1
ATOM 2187 C CA . SER A 1 284 ? -2.014 11.529 24.332 1.00 95.19 284 SER A CA 1
ATOM 2188 C C . SER A 1 284 ? -2.786 11.798 23.040 1.00 95.19 284 SER A C 1
ATOM 2190 O O . SER A 1 284 ? -3.829 12.451 23.085 1.00 95.19 284 SER A O 1
ATOM 2192 N N . ALA A 1 285 ? -2.333 11.249 21.911 1.00 95.44 285 ALA A N 1
ATOM 2193 C CA . ALA A 1 285 ? -3.046 11.305 20.638 1.00 95.44 285 ALA A CA 1
ATOM 2194 C C . ALA A 1 285 ? -4.423 10.626 20.743 1.00 95.44 285 ALA A C 1
ATOM 2196 O O . ALA A 1 285 ? -5.436 11.179 20.317 1.00 95.44 285 ALA A O 1
ATOM 2197 N N . TYR A 1 286 ? -4.481 9.453 21.381 1.00 95.00 286 TYR A N 1
ATOM 2198 C CA . TYR A 1 286 ? -5.730 8.708 21.576 1.00 95.00 286 TYR A CA 1
ATOM 2199 C C . TYR A 1 286 ? -6.717 9.440 22.476 1.00 95.00 286 TYR A C 1
ATOM 2201 O O . TYR A 1 286 ? -7.908 9.506 22.174 1.00 95.00 286 TYR A O 1
ATOM 2209 N N . LYS A 1 287 ? -6.214 10.063 23.544 1.00 95.25 287 LYS A N 1
ATOM 2210 C CA . LYS A 1 287 ? -7.016 10.947 24.387 1.00 95.25 287 LYS A CA 1
ATOM 2211 C C . LYS A 1 287 ? -7.551 12.150 23.600 1.00 95.25 287 LYS A C 1
ATOM 2213 O O . LYS A 1 287 ? -8.711 12.514 23.754 1.00 95.25 287 LYS A O 1
ATOM 2218 N N . ALA A 1 288 ? -6.741 12.754 22.733 1.00 96.25 288 ALA A N 1
ATOM 2219 C CA . ALA A 1 288 ? -7.194 13.876 21.917 1.00 96.25 288 ALA A CA 1
ATOM 2220 C C . ALA A 1 288 ? -8.355 13.484 20.983 1.00 96.25 288 ALA A C 1
ATOM 2222 O O . ALA A 1 288 ? -9.290 14.263 20.807 1.00 96.25 288 ALA A O 1
ATOM 2223 N N . ILE A 1 289 ? -8.332 12.264 20.434 1.00 95.19 289 ILE A N 1
ATOM 2224 C CA . ILE A 1 289 ? -9.408 11.733 19.584 1.00 95.19 289 ILE A CA 1
ATOM 2225 C C . ILE A 1 289 ? -10.714 11.556 20.367 1.00 95.19 289 ILE A C 1
ATOM 2227 O O . ILE A 1 289 ? -11.768 11.945 19.866 1.00 95.19 289 ILE A O 1
ATOM 2231 N N . SER A 1 290 ? -10.662 11.012 21.589 1.00 93.56 290 SER A N 1
ATOM 2232 C CA . SER A 1 290 ? -11.871 10.821 22.405 1.00 93.56 290 SER A CA 1
ATOM 2233 C C . SER A 1 290 ? -12.496 12.143 22.864 1.00 93.56 290 SER A C 1
ATOM 2235 O O . SER A 1 290 ? -13.716 12.249 22.994 1.00 93.56 290 SER A O 1
ATOM 2237 N N . GLU A 1 291 ? -11.687 13.186 23.051 1.00 93.50 291 GLU A N 1
ATOM 2238 C CA . GLU A 1 291 ? -12.167 14.527 23.402 1.00 93.50 291 GLU A CA 1
ATOM 2239 C C . GLU A 1 291 ? -12.779 15.267 22.192 1.00 93.50 291 GLU A C 1
ATOM 2241 O O . GLU A 1 291 ? -13.793 15.969 22.324 1.00 93.50 291 GLU A O 1
ATOM 2246 N N . GLY A 1 292 ? -12.240 15.038 20.990 1.00 92.56 292 GLY A N 1
ATOM 2247 C CA . GLY A 1 292 ? -12.792 15.497 19.714 1.00 92.56 292 GLY A CA 1
ATOM 2248 C C . GLY A 1 292 ? -11.909 16.500 18.966 1.00 92.56 292 GLY A C 1
ATOM 2249 O O . GLY A 1 292 ? -10.717 16.648 19.227 1.00 92.56 292 GLY A O 1
ATOM 2250 N N . SER A 1 293 ? -12.501 17.194 17.990 1.00 93.81 293 SER A N 1
ATOM 2251 C CA . SER A 1 293 ? -11.772 17.967 16.972 1.00 93.81 293 SER A CA 1
ATOM 2252 C C . SER A 1 293 ? -10.808 19.026 17.515 1.00 93.81 293 SER A C 1
ATOM 2254 O O . SER A 1 293 ? -9.693 19.134 17.002 1.00 93.81 293 SER A O 1
ATOM 2256 N N . ASP A 1 294 ? -11.201 19.782 18.541 1.00 95.44 294 ASP A N 1
ATOM 2257 C CA . ASP A 1 294 ? -10.360 20.845 19.105 1.00 95.44 294 ASP A CA 1
ATOM 2258 C C . ASP A 1 294 ? -9.145 20.278 19.845 1.00 95.44 294 ASP A C 1
ATOM 2260 O O . ASP A 1 294 ? -8.028 20.789 19.703 1.00 95.44 294 ASP A O 1
ATOM 2264 N N . SER A 1 295 ? -9.334 19.175 20.575 1.00 96.75 295 SER A N 1
ATOM 2265 C CA . SER A 1 295 ? -8.242 18.457 21.231 1.00 96.75 295 SER A CA 1
ATOM 2266 C C . SER A 1 295 ? -7.283 17.849 20.213 1.00 96.75 295 SER A C 1
ATOM 2268 O O . SER A 1 295 ? -6.073 17.968 20.397 1.00 96.75 295 SER A O 1
ATOM 2270 N N . ILE A 1 296 ? -7.786 17.284 19.105 1.00 96.62 296 ILE A N 1
ATOM 2271 C CA . ILE A 1 296 ? -6.948 16.803 17.991 1.00 96.62 296 ILE A CA 1
ATOM 2272 C C . ILE A 1 296 ? -6.070 17.937 17.455 1.00 96.62 296 ILE A C 1
ATOM 2274 O O . ILE A 1 296 ? -4.851 17.793 17.381 1.00 96.62 296 ILE A O 1
ATOM 2278 N N . ASN A 1 297 ? -6.664 19.083 17.118 1.00 95.88 297 ASN A N 1
ATOM 2279 C CA . ASN A 1 297 ? -5.917 20.215 16.564 1.00 95.88 297 ASN A CA 1
ATOM 2280 C C . ASN A 1 297 ? -4.885 20.760 17.571 1.00 95.88 297 ASN A C 1
ATOM 2282 O O . ASN A 1 297 ? -3.768 21.110 17.191 1.00 95.88 297 ASN A O 1
ATOM 2286 N N . THR A 1 298 ? -5.238 20.791 18.860 1.00 96.94 298 THR A N 1
ATOM 2287 C CA . THR A 1 298 ? -4.347 21.207 19.955 1.00 96.94 298 THR A CA 1
ATOM 2288 C C . THR A 1 298 ? -3.198 20.229 20.182 1.00 96.94 298 THR A C 1
ATOM 2290 O O . THR A 1 298 ? -2.096 20.644 20.530 1.00 96.94 298 THR A O 1
ATOM 2293 N N . PHE A 1 299 ? -3.442 18.929 20.030 1.00 96.69 299 PHE A N 1
ATOM 2294 C CA . PHE A 1 299 ? -2.402 17.910 20.107 1.00 96.69 299 PHE A CA 1
ATOM 2295 C C . PHE A 1 299 ? -1.435 18.048 18.928 1.00 96.69 299 PHE A C 1
ATOM 2297 O O . PHE A 1 299 ? -0.236 18.205 19.142 1.00 96.69 299 PHE A O 1
ATOM 2304 N N . VAL A 1 300 ? -1.960 18.082 17.699 1.00 95.06 300 VAL A N 1
ATOM 2305 C CA . VAL A 1 300 ? -1.146 18.163 16.476 1.00 95.06 300 VAL A CA 1
ATOM 2306 C C . VAL A 1 300 ? -0.302 19.440 16.440 1.00 95.06 300 VAL A C 1
ATOM 2308 O O . VAL A 1 300 ? 0.858 19.380 16.050 1.00 95.06 300 VAL A O 1
ATOM 2311 N N . SER A 1 301 ? -0.825 20.583 16.898 1.00 93.00 301 SER A N 1
ATOM 2312 C CA . SER A 1 301 ? -0.069 21.848 16.920 1.00 93.00 301 SER A CA 1
ATOM 2313 C C . SER A 1 301 ? 1.117 21.861 17.890 1.00 93.00 301 SER A C 1
ATOM 2315 O O . SER A 1 301 ? 1.994 22.715 17.765 1.00 93.00 301 SER A O 1
ATOM 2317 N N . LYS A 1 302 ? 1.156 20.926 18.848 1.00 92.94 302 LYS A N 1
ATOM 2318 C CA . LYS A 1 302 ? 2.270 20.742 19.790 1.00 92.94 302 LYS A CA 1
ATOM 2319 C C . LYS A 1 302 ? 3.309 19.748 19.289 1.00 92.94 302 LYS A C 1
ATOM 2321 O O . LYS A 1 302 ? 4.393 19.682 19.869 1.00 92.94 302 LYS A O 1
ATOM 2326 N N . LEU A 1 303 ? 2.985 18.958 18.266 1.00 90.56 303 LEU A N 1
ATOM 2327 C CA . LEU A 1 303 ? 3.941 18.025 17.696 1.00 90.56 303 LEU A CA 1
ATOM 2328 C C . LEU A 1 303 ? 5.032 18.798 16.953 1.00 90.56 303 LEU A C 1
ATOM 2330 O O . LEU A 1 303 ? 4.747 19.816 16.313 1.00 90.56 303 LEU A O 1
ATOM 2334 N N . PRO A 1 304 ? 6.286 18.323 17.008 1.00 80.88 304 PRO A N 1
ATOM 2335 C CA . PRO A 1 304 ? 7.322 18.891 16.169 1.00 80.88 304 PRO A CA 1
ATOM 2336 C C . PRO A 1 304 ? 6.898 18.762 14.697 1.00 80.88 304 PRO A C 1
ATOM 2338 O O . PRO A 1 304 ? 6.298 17.744 14.318 1.00 80.88 304 PRO A O 1
ATOM 2341 N N . PRO A 1 305 ? 7.202 19.763 13.847 1.00 68.81 305 PRO A N 1
ATOM 2342 C CA . PRO A 1 305 ? 7.022 19.601 12.413 1.00 68.81 305 PRO A CA 1
ATOM 2343 C C . PRO A 1 305 ? 7.764 18.342 11.970 1.00 68.81 305 PRO A C 1
ATOM 2345 O O . PRO A 1 305 ? 8.784 17.985 12.571 1.00 68.81 305 PRO A O 1
ATOM 2348 N N . LYS A 1 306 ? 7.259 17.671 10.923 1.00 69.88 306 LYS A N 1
ATOM 2349 C CA . LYS A 1 306 ? 7.994 16.579 10.275 1.00 69.88 306 LYS A CA 1
ATOM 2350 C C . LYS A 1 306 ? 9.408 17.099 10.057 1.00 69.88 306 LYS A C 1
ATOM 2352 O O . LYS A 1 306 ? 9.584 18.095 9.355 1.00 69.88 306 LYS A O 1
ATOM 2357 N N . VAL A 1 307 ? 10.381 16.497 10.741 1.00 55.88 307 VAL A N 1
ATOM 2358 C CA . VAL A 1 307 ? 11.779 16.845 10.532 1.00 55.88 307 VAL A CA 1
ATOM 2359 C C . VAL A 1 307 ? 12.012 16.497 9.075 1.00 55.88 307 VAL A C 1
ATOM 2361 O O . VAL A 1 307 ? 12.005 15.324 8.711 1.00 55.88 307 VAL A O 1
ATOM 2364 N N . GLY A 1 308 ? 12.084 17.523 8.227 1.00 51.78 308 GLY A N 1
ATOM 2365 C CA . GLY A 1 308 ? 12.637 17.367 6.901 1.00 51.78 308 GLY A CA 1
ATOM 2366 C C . GLY A 1 308 ? 14.064 16.950 7.162 1.00 51.78 308 GLY A C 1
ATOM 2367 O O . GLY A 1 308 ? 14.884 17.790 7.535 1.00 51.78 308 GLY A O 1
ATOM 2368 N N . ASP A 1 309 ? 14.326 15.646 7.116 1.00 48.94 309 ASP A N 1
ATOM 2369 C CA . ASP A 1 309 ? 15.686 15.158 7.168 1.00 48.94 309 ASP A CA 1
ATOM 2370 C C . ASP A 1 309 ? 16.444 15.953 6.110 1.00 48.94 309 ASP A C 1
ATOM 2372 O O . ASP A 1 309 ? 16.052 16.002 4.943 1.00 48.94 309 ASP A O 1
ATOM 2376 N N . VAL A 1 310 ? 17.476 16.671 6.544 1.00 44.66 310 VAL A N 1
ATOM 2377 C CA . VAL A 1 310 ? 18.394 17.373 5.655 1.00 44.66 310 VAL A CA 1
ATOM 2378 C C . VAL A 1 310 ? 19.099 16.280 4.851 1.00 44.66 310 VAL A C 1
ATOM 2380 O O . VAL A 1 310 ? 20.137 15.769 5.259 1.00 44.66 310 VAL A O 1
ATOM 2383 N N . GLY A 1 311 ? 18.472 15.821 3.771 1.00 55.97 311 GLY A N 1
ATOM 2384 C CA . GLY A 1 311 ? 18.905 14.626 3.062 1.00 55.97 311 GLY A CA 1
ATOM 2385 C C . GLY A 1 311 ? 17.820 14.036 2.169 1.00 55.97 311 GLY A C 1
ATOM 2386 O O . GLY A 1 311 ? 17.052 13.195 2.614 1.00 55.97 311 GLY A O 1
ATOM 2387 N N . VAL A 1 312 ? 17.881 14.422 0.890 1.00 63.81 312 VAL A N 1
ATOM 2388 C CA . VAL A 1 312 ? 17.168 13.856 -0.271 1.00 63.81 312 VAL A CA 1
ATOM 2389 C C . VAL A 1 312 ? 15.653 14.101 -0.284 1.00 63.81 312 VAL A C 1
ATOM 2391 O O . VAL A 1 312 ? 14.889 13.465 0.428 1.00 63.81 312 VAL A O 1
ATOM 2394 N N . ASP A 1 313 ? 15.218 15.001 -1.170 1.00 78.19 313 ASP A N 1
ATOM 2395 C CA . ASP A 1 313 ? 13.813 15.114 -1.571 1.00 78.19 313 ASP A CA 1
ATOM 2396 C C . ASP A 1 313 ? 13.413 13.857 -2.362 1.00 78.19 313 ASP A C 1
ATOM 2398 O O . ASP A 1 313 ? 13.852 13.677 -3.497 1.00 78.19 313 ASP A O 1
ATOM 2402 N N . LEU A 1 314 ? 12.618 12.986 -1.733 1.00 84.94 314 LEU A N 1
ATOM 2403 C CA . LEU A 1 314 ? 12.113 11.730 -2.302 1.00 84.94 314 LEU A CA 1
ATOM 2404 C C . LEU A 1 314 ? 10.704 11.867 -2.906 1.00 84.94 314 LEU A C 1
ATOM 2406 O O . LEU A 1 314 ? 10.070 10.858 -3.224 1.00 84.94 314 LEU A O 1
ATOM 2410 N N . SER A 1 315 ? 10.173 13.088 -3.049 1.00 85.12 315 SER A N 1
ATOM 2411 C CA . SER A 1 315 ? 8.797 13.315 -3.525 1.00 85.12 315 SER A CA 1
ATOM 2412 C C . SER A 1 315 ? 8.528 12.657 -4.883 1.00 85.12 315 SER A C 1
ATOM 2414 O O . SER A 1 315 ? 7.504 11.999 -5.070 1.00 85.12 315 SER A O 1
ATOM 2416 N N . LYS A 1 316 ? 9.487 12.741 -5.812 1.00 86.69 316 LYS A N 1
ATOM 2417 C CA . LYS A 1 316 ? 9.380 12.122 -7.142 1.00 86.69 316 LYS A CA 1
ATOM 2418 C C . LYS A 1 316 ? 9.368 10.599 -7.070 1.00 86.69 316 LYS A C 1
ATOM 2420 O O . LYS A 1 316 ? 8.612 9.958 -7.800 1.00 86.69 316 LYS A O 1
ATOM 2425 N N . GLU A 1 317 ? 10.195 9.999 -6.223 1.00 87.56 317 GLU A N 1
ATOM 2426 C CA . GLU A 1 317 ? 10.263 8.553 -6.010 1.00 87.56 317 GLU A CA 1
ATOM 2427 C C . GLU A 1 317 ? 8.982 8.026 -5.355 1.00 87.56 317 GLU A C 1
ATOM 2429 O O . GLU A 1 317 ? 8.478 6.970 -5.755 1.00 87.56 317 GLU A O 1
ATOM 2434 N N . VAL A 1 318 ? 8.423 8.776 -4.401 1.00 89.19 318 VAL A N 1
ATOM 2435 C CA . VAL A 1 318 ? 7.126 8.486 -3.774 1.00 89.19 318 VAL A CA 1
ATOM 2436 C C . VAL A 1 318 ? 6.019 8.496 -4.828 1.00 89.19 318 VAL A C 1
ATOM 2438 O O . VAL A 1 318 ? 5.293 7.506 -4.958 1.00 89.19 318 VAL A O 1
ATOM 2441 N N . ASP A 1 319 ? 5.924 9.553 -5.634 1.00 88.94 319 ASP A N 1
ATOM 2442 C CA . ASP A 1 319 ? 4.905 9.671 -6.683 1.00 88.94 319 ASP A CA 1
ATOM 2443 C C . ASP A 1 319 ? 5.053 8.593 -7.762 1.00 88.94 319 ASP A C 1
ATOM 2445 O O . ASP A 1 319 ? 4.069 7.960 -8.164 1.00 88.94 319 ASP A O 1
ATOM 2449 N N . ASN A 1 320 ? 6.289 8.300 -8.172 1.00 88.00 320 ASN A N 1
ATOM 2450 C CA . ASN A 1 320 ? 6.579 7.202 -9.087 1.00 88.00 320 ASN A CA 1
ATOM 2451 C C . ASN A 1 320 ? 6.135 5.855 -8.506 1.00 88.00 320 ASN A C 1
ATOM 2453 O O . ASN A 1 320 ? 5.500 5.070 -9.212 1.00 88.00 320 ASN A O 1
ATOM 2457 N N . THR A 1 321 ? 6.417 5.586 -7.229 1.00 89.31 321 THR A N 1
ATOM 2458 C CA . THR A 1 321 ? 6.067 4.308 -6.592 1.00 89.31 321 THR A CA 1
ATOM 2459 C C . THR A 1 321 ? 4.557 4.164 -6.401 1.00 89.31 321 THR A C 1
ATOM 2461 O O . THR A 1 321 ? 4.006 3.088 -6.647 1.00 89.31 321 THR A O 1
ATOM 2464 N N . LYS A 1 322 ? 3.843 5.242 -6.050 1.00 90.88 322 LYS A N 1
ATOM 2465 C CA . LYS A 1 322 ? 2.369 5.254 -6.030 1.00 90.88 322 LYS A CA 1
ATOM 2466 C C . LYS A 1 322 ? 1.785 4.942 -7.404 1.00 90.88 322 LYS A C 1
ATOM 2468 O O . LYS A 1 322 ? 0.897 4.098 -7.514 1.00 90.88 322 LYS A O 1
ATOM 2473 N N . ARG A 1 323 ? 2.308 5.582 -8.454 1.00 89.75 323 ARG A N 1
ATOM 2474 C CA . ARG A 1 323 ? 1.883 5.335 -9.836 1.00 89.75 323 ARG A CA 1
ATOM 2475 C C . ARG A 1 323 ? 2.123 3.881 -10.238 1.00 89.75 323 ARG A C 1
ATOM 2477 O O . ARG A 1 323 ? 1.214 3.250 -10.767 1.00 89.75 323 ARG A O 1
ATOM 2484 N N . VAL A 1 324 ? 3.304 3.332 -9.947 1.00 89.75 324 VAL A N 1
ATOM 2485 C CA . VAL A 1 324 ? 3.612 1.912 -10.193 1.00 89.75 324 VAL A CA 1
ATOM 2486 C C . VAL A 1 324 ? 2.653 1.003 -9.424 1.00 89.75 324 VAL A C 1
ATOM 2488 O O . VAL A 1 324 ? 2.124 0.057 -10.000 1.00 89.75 324 VAL A O 1
ATOM 2491 N N . THR A 1 325 ? 2.351 1.317 -8.161 1.00 89.56 325 THR A N 1
ATOM 2492 C CA . THR A 1 325 ? 1.372 0.559 -7.361 1.00 89.56 325 THR A CA 1
ATOM 2493 C C . THR A 1 325 ? 0.001 0.522 -8.045 1.00 89.56 325 THR A C 1
ATOM 2495 O O . THR A 1 325 ? -0.635 -0.528 -8.084 1.00 89.56 325 THR A O 1
ATOM 2498 N N . GLU A 1 326 ? -0.457 1.639 -8.616 1.00 90.06 326 GLU A N 1
ATOM 2499 C CA . GLU A 1 326 ? -1.732 1.709 -9.342 1.00 90.06 326 GLU A CA 1
ATOM 2500 C C . GLU A 1 326 ? -1.710 0.909 -10.655 1.00 90.06 326 GLU A C 1
ATOM 2502 O O . GLU A 1 326 ? -2.655 0.173 -10.940 1.00 90.06 326 GLU A O 1
ATOM 2507 N N . ILE A 1 327 ? -0.617 0.984 -11.420 1.00 87.94 327 ILE A N 1
ATOM 2508 C CA . ILE A 1 327 ? -0.406 0.178 -12.637 1.00 87.94 327 ILE A CA 1
ATOM 2509 C C . ILE A 1 327 ? -0.478 -1.322 -12.302 1.00 87.94 327 ILE A C 1
ATOM 2511 O O . ILE A 1 327 ? -1.152 -2.093 -12.994 1.00 87.94 327 ILE A O 1
ATOM 2515 N N . LEU A 1 328 ? 0.186 -1.738 -11.218 1.00 87.62 328 LEU A N 1
ATOM 2516 C CA . LEU A 1 328 ? 0.168 -3.117 -10.725 1.00 87.62 328 LEU A CA 1
ATOM 2517 C C . LEU A 1 328 ? -1.233 -3.530 -10.266 1.00 87.62 328 LEU A C 1
ATOM 2519 O O . LEU A 1 328 ? -1.705 -4.603 -10.639 1.00 87.62 328 LEU A O 1
ATOM 2523 N N . ARG A 1 329 ? -1.932 -2.665 -9.521 1.00 89.81 329 ARG A N 1
ATOM 2524 C CA . ARG A 1 329 ? -3.306 -2.900 -9.046 1.00 89.81 329 ARG A CA 1
ATOM 2525 C C . ARG A 1 329 ? -4.283 -3.134 -10.197 1.00 89.81 329 ARG A C 1
ATOM 2527 O O . ARG A 1 329 ? -5.152 -3.996 -10.098 1.00 89.81 329 ARG A O 1
ATOM 2534 N N . ARG A 1 330 ? -4.123 -2.401 -11.299 1.00 88.44 330 ARG A N 1
ATOM 2535 C CA . ARG A 1 330 ? -4.917 -2.565 -12.528 1.00 88.44 330 ARG A CA 1
ATOM 2536 C C . ARG A 1 330 ? -4.499 -3.771 -13.371 1.00 88.44 330 ARG A C 1
ATOM 2538 O O . ARG A 1 330 ? -5.175 -4.097 -14.344 1.00 88.44 330 ARG A O 1
ATOM 2545 N N . GLY A 1 331 ? -3.398 -4.437 -13.020 1.00 87.69 331 GLY A N 1
ATOM 2546 C CA . GLY A 1 331 ? -2.872 -5.583 -13.757 1.00 87.69 331 GLY A CA 1
ATOM 2547 C C . GLY A 1 331 ? -2.326 -5.223 -15.139 1.00 87.69 331 GLY A C 1
ATOM 2548 O O . GLY A 1 331 ? -2.254 -6.091 -16.006 1.00 87.69 331 GLY A O 1
ATOM 2549 N N . GLU A 1 332 ? -1.935 -3.966 -15.369 1.00 89.56 332 GLU A N 1
ATOM 2550 C CA . GLU A 1 332 ? -1.536 -3.472 -16.696 1.00 89.56 332 GLU A CA 1
ATOM 2551 C C . GLU A 1 332 ? -0.224 -4.096 -17.205 1.00 89.56 332 GLU A C 1
ATOM 2553 O O . GLU A 1 332 ? 0.003 -4.164 -18.413 1.00 89.56 332 GLU A O 1
ATOM 2558 N N . LEU A 1 333 ? 0.634 -4.594 -16.305 1.00 89.81 333 LEU A N 1
ATOM 2559 C CA . LEU A 1 333 ? 1.883 -5.279 -16.670 1.00 89.81 333 LEU A CA 1
ATOM 2560 C C . LEU A 1 333 ? 1.686 -6.765 -16.989 1.00 89.81 333 LEU A C 1
ATOM 2562 O O . LEU A 1 333 ? 2.486 -7.342 -17.730 1.00 89.81 333 LEU A O 1
ATOM 2566 N N . LYS A 1 334 ? 0.607 -7.377 -16.489 1.00 89.94 334 LYS A N 1
ATOM 2567 C CA . LYS A 1 334 ? 0.379 -8.825 -16.571 1.00 89.94 334 LYS A CA 1
ATOM 2568 C C . LYS A 1 334 ? 0.382 -9.366 -18.010 1.00 89.94 334 LYS A C 1
ATOM 2570 O O . LYS A 1 334 ? 1.067 -10.358 -18.251 1.00 89.94 334 LYS A O 1
ATOM 2575 N N . PRO A 1 335 ? -0.263 -8.721 -19.007 1.00 92.31 335 PRO A N 1
ATOM 2576 C CA . PRO A 1 335 ? -0.207 -9.194 -20.393 1.00 92.31 335 PRO A CA 1
ATOM 2577 C C . PRO A 1 335 ? 1.214 -9.236 -20.974 1.00 92.31 335 PRO A C 1
ATOM 2579 O O . PRO A 1 335 ? 1.518 -10.083 -21.817 1.00 92.31 335 PRO A O 1
ATOM 2582 N N . PHE A 1 336 ? 2.092 -8.328 -20.538 1.00 93.06 336 PHE A N 1
ATOM 2583 C CA . PHE A 1 336 ? 3.489 -8.306 -20.967 1.00 93.06 336 PHE A CA 1
ATOM 2584 C C . PHE A 1 336 ? 4.290 -9.417 -20.291 1.00 93.06 336 PHE A C 1
ATOM 2586 O O . PHE A 1 336 ? 5.058 -10.099 -20.965 1.00 93.06 336 PHE A O 1
ATOM 2593 N N . GLU A 1 337 ? 4.086 -9.623 -18.992 1.00 90.31 337 GLU A N 1
ATOM 2594 C CA . GLU A 1 337 ? 4.741 -10.676 -18.208 1.00 90.31 337 GLU A CA 1
ATOM 2595 C C . GLU A 1 337 ? 4.357 -12.071 -18.714 1.00 90.31 337 GLU A C 1
ATOM 2597 O O . GLU A 1 337 ? 5.237 -12.885 -19.001 1.00 90.31 337 GLU A O 1
ATOM 2602 N N . ASP A 1 338 ? 3.066 -12.313 -18.951 1.00 92.44 338 ASP A N 1
ATOM 2603 C CA . ASP A 1 338 ? 2.567 -13.561 -19.537 1.00 92.44 338 ASP A CA 1
ATOM 2604 C C . ASP A 1 338 ? 3.188 -13.808 -20.920 1.00 92.44 338 ASP A C 1
ATOM 2606 O O . ASP A 1 338 ? 3.589 -14.929 -21.258 1.00 92.44 338 ASP A O 1
ATOM 2610 N N . ARG A 1 339 ? 3.328 -12.747 -21.727 1.00 94.06 339 ARG A N 1
ATOM 2611 C CA . ARG A 1 339 ? 3.940 -12.841 -23.052 1.00 94.06 339 ARG A CA 1
ATOM 2612 C C . ARG A 1 339 ? 5.438 -13.128 -22.985 1.00 94.06 339 ARG A C 1
ATOM 2614 O O . ARG A 1 339 ? 5.913 -13.948 -23.772 1.00 94.06 339 ARG A O 1
ATOM 2621 N N . ILE A 1 340 ? 6.173 -12.469 -22.093 1.00 93.88 340 ILE A N 1
ATOM 2622 C CA . ILE A 1 340 ? 7.607 -12.709 -21.880 1.00 93.88 340 ILE A CA 1
ATOM 2623 C C . ILE A 1 340 ? 7.811 -14.156 -21.434 1.00 93.88 340 ILE A C 1
ATOM 2625 O O . ILE A 1 340 ? 8.541 -14.888 -22.099 1.00 93.88 340 ILE A O 1
ATOM 2629 N N . LYS A 1 341 ? 7.059 -14.616 -20.431 1.00 94.19 341 LYS A N 1
ATOM 2630 C CA . LYS A 1 341 ? 7.128 -15.990 -19.920 1.00 94.19 341 LYS A CA 1
ATOM 2631 C C . LYS A 1 341 ? 6.835 -17.033 -21.000 1.00 94.19 341 LYS A C 1
ATOM 2633 O O . LYS A 1 341 ? 7.523 -18.047 -21.098 1.00 94.19 341 LYS A O 1
ATOM 2638 N N . GLN A 1 342 ? 5.843 -16.783 -21.859 1.00 95.31 342 GLN A N 1
ATOM 2639 C CA . GLN A 1 342 ? 5.550 -17.654 -23.002 1.00 95.31 342 GLN A CA 1
ATOM 2640 C C . GLN A 1 342 ? 6.723 -17.716 -23.996 1.00 95.31 342 GLN A C 1
ATOM 2642 O O . GLN A 1 342 ? 7.052 -18.788 -24.515 1.00 95.31 342 GLN A O 1
ATOM 2647 N N . LEU A 1 343 ? 7.336 -16.568 -24.296 1.00 95.00 343 LEU A N 1
ATOM 2648 C CA . LEU A 1 343 ? 8.475 -16.484 -25.208 1.00 95.00 343 LEU A CA 1
ATOM 2649 C C . LEU A 1 343 ? 9.713 -17.170 -24.618 1.00 95.00 343 LEU A C 1
ATOM 2651 O O . LEU A 1 343 ? 10.362 -17.924 -25.336 1.00 95.00 343 LEU A O 1
ATOM 2655 N N . GLU A 1 344 ? 9.997 -16.982 -23.331 1.00 94.12 344 GLU A N 1
ATOM 2656 C CA . GLU A 1 344 ? 11.090 -17.645 -22.609 1.00 94.12 344 GLU A CA 1
ATOM 2657 C C . GLU A 1 344 ? 10.904 -19.162 -22.559 1.00 94.12 344 GLU A C 1
ATOM 2659 O O . GLU A 1 344 ? 11.836 -19.903 -22.862 1.00 94.12 344 GLU A O 1
ATOM 2664 N N . ALA A 1 345 ? 9.690 -19.645 -22.275 1.00 93.44 345 ALA A N 1
ATOM 2665 C CA . ALA A 1 345 ? 9.384 -21.075 -22.309 1.00 93.44 345 ALA A CA 1
ATOM 2666 C C . ALA A 1 345 ? 9.611 -21.674 -23.708 1.00 93.44 345 ALA A C 1
ATOM 2668 O O . ALA A 1 345 ? 10.185 -22.755 -23.841 1.00 93.44 345 ALA A O 1
ATOM 2669 N N . THR A 1 346 ? 9.220 -20.946 -24.759 1.00 92.06 346 THR A N 1
ATOM 2670 C CA . THR A 1 346 ? 9.467 -21.359 -26.150 1.00 92.06 346 THR A CA 1
ATOM 2671 C C . THR A 1 346 ? 10.962 -21.345 -26.474 1.00 92.06 346 THR A C 1
ATOM 2673 O O . THR A 1 346 ? 11.471 -22.273 -27.095 1.00 92.06 346 THR A O 1
ATOM 2676 N N . GLN A 1 347 ? 11.690 -20.313 -26.033 1.00 94.06 347 GLN A N 1
ATOM 2677 C CA . GLN A 1 347 ? 13.136 -20.212 -26.225 1.00 94.06 347 GLN A CA 1
ATOM 2678 C C . GLN A 1 347 ? 13.859 -21.380 -25.550 1.00 94.06 347 GLN A C 1
ATOM 2680 O O . GLN A 1 347 ? 14.734 -21.992 -26.158 1.00 94.06 347 GLN A O 1
ATOM 2685 N N . LYS A 1 348 ? 13.467 -21.707 -24.314 1.00 93.62 348 LYS A N 1
ATOM 2686 C CA . LYS A 1 348 ? 14.003 -22.830 -23.547 1.00 93.62 348 LYS A CA 1
ATOM 2687 C C . LYS A 1 348 ? 13.747 -24.158 -24.257 1.00 93.62 348 LYS A C 1
ATOM 2689 O O . LYS A 1 348 ? 14.686 -24.923 -24.440 1.00 93.62 348 LYS A O 1
ATOM 2694 N N . GLN A 1 349 ? 12.525 -24.396 -24.743 1.00 93.12 349 GLN A N 1
ATOM 2695 C CA . GLN A 1 349 ? 12.201 -25.610 -25.500 1.00 93.12 349 GLN A CA 1
ATOM 2696 C C . GLN A 1 349 ? 13.064 -25.758 -26.759 1.00 93.12 349 GLN A C 1
ATOM 2698 O O . GLN A 1 349 ? 13.593 -26.838 -27.000 1.00 93.12 349 GLN A O 1
ATOM 2703 N N . LEU A 1 350 ? 13.260 -24.683 -27.527 1.00 91.88 350 LEU A N 1
ATOM 2704 C CA . LEU A 1 350 ? 14.090 -24.721 -28.734 1.00 91.88 350 LEU A CA 1
ATOM 2705 C C . LEU A 1 350 ? 15.590 -24.874 -28.439 1.00 91.88 350 LEU A C 1
ATOM 2707 O O . LEU A 1 350 ? 16.300 -25.458 -29.254 1.00 91.88 350 LEU A O 1
ATOM 2711 N N . LYS A 1 351 ? 16.075 -24.349 -27.304 1.00 91.69 351 LYS A N 1
ATOM 2712 C CA . LYS A 1 351 ? 17.477 -24.478 -26.871 1.00 91.69 351 LYS A CA 1
ATOM 2713 C C . LYS A 1 351 ? 17.791 -25.871 -26.329 1.00 91.69 351 LYS A C 1
ATOM 2715 O O . LYS A 1 351 ? 18.846 -26.411 -26.636 1.00 91.69 351 LYS A O 1
ATOM 2720 N N . GLU A 1 352 ? 16.903 -26.424 -25.509 1.00 93.25 352 GLU A N 1
ATOM 2721 C CA . GLU A 1 352 ? 17.165 -27.667 -24.778 1.00 93.25 352 GLU A CA 1
ATOM 2722 C C . GLU A 1 352 ? 16.711 -28.906 -25.550 1.00 93.25 352 GLU A C 1
ATOM 2724 O O . GLU A 1 352 ? 17.431 -29.897 -25.570 1.00 93.25 352 GLU A O 1
ATOM 2729 N N . ASN A 1 353 ? 15.536 -28.864 -26.189 1.00 91.25 353 ASN A N 1
ATOM 2730 C CA . ASN A 1 353 ? 14.907 -30.031 -26.814 1.00 91.25 353 ASN A CA 1
ATOM 2731 C C . ASN A 1 353 ? 14.133 -29.658 -28.101 1.00 91.25 353 ASN A C 1
ATOM 2733 O O . ASN A 1 353 ? 12.896 -29.756 -28.134 1.00 91.25 353 ASN A O 1
ATOM 2737 N N . PRO A 1 354 ? 14.818 -29.224 -29.176 1.00 88.44 354 PRO A N 1
ATOM 2738 C CA . PRO A 1 354 ? 14.163 -28.954 -30.451 1.00 88.44 354 PRO A CA 1
ATOM 2739 C C . PRO A 1 354 ? 13.652 -30.254 -31.087 1.00 88.44 354 PRO A C 1
ATOM 2741 O O . PRO A 1 354 ? 14.368 -31.251 -31.186 1.00 88.44 354 PRO A O 1
ATOM 2744 N N . THR A 1 355 ? 12.402 -30.261 -31.550 1.00 90.06 355 THR A N 1
ATOM 2745 C CA . THR A 1 355 ? 11.847 -31.428 -32.251 1.00 90.06 355 THR A CA 1
ATOM 2746 C C . THR A 1 355 ? 12.310 -31.468 -33.711 1.00 90.06 355 THR A C 1
ATOM 2748 O O . THR A 1 355 ? 12.664 -30.445 -34.299 1.00 90.06 355 THR A O 1
ATOM 2751 N N . ILE A 1 356 ? 12.239 -32.635 -34.364 1.00 87.06 356 ILE A N 1
ATOM 2752 C CA . ILE A 1 356 ? 12.496 -32.757 -35.817 1.00 87.06 356 ILE A CA 1
ATOM 2753 C C . ILE A 1 356 ? 11.584 -31.808 -36.616 1.00 87.06 356 ILE A C 1
ATOM 2755 O O . ILE A 1 356 ? 12.023 -31.165 -37.572 1.00 87.06 356 ILE A O 1
ATOM 2759 N N . GLY A 1 357 ? 10.325 -31.670 -36.187 1.00 87.56 357 GLY A N 1
ATOM 2760 C CA . GLY A 1 357 ? 9.382 -30.712 -36.762 1.00 87.56 357 GLY A CA 1
ATOM 2761 C C . GLY A 1 357 ? 9.853 -29.261 -36.623 1.00 87.56 357 GLY A C 1
ATOM 2762 O O . GLY A 1 357 ? 9.716 -28.487 -37.574 1.00 87.56 357 GLY A O 1
ATOM 2763 N N . ASP A 1 358 ? 10.465 -28.897 -35.493 1.00 88.75 358 ASP A N 1
ATOM 2764 C CA . ASP A 1 358 ? 11.037 -27.564 -35.276 1.00 88.75 358 ASP A CA 1
ATOM 2765 C C . ASP A 1 358 ? 12.230 -27.306 -36.193 1.00 88.75 358 ASP A C 1
ATOM 2767 O O . ASP A 1 358 ? 12.303 -26.235 -36.793 1.00 88.75 358 ASP A O 1
ATOM 2771 N N . HIS A 1 359 ? 13.120 -28.284 -36.380 1.00 86.25 359 HIS A N 1
ATOM 2772 C CA . HIS A 1 359 ? 14.248 -28.155 -37.307 1.00 86.25 359 HIS A CA 1
ATOM 2773 C C . HIS A 1 359 ? 13.784 -27.886 -38.743 1.00 86.25 359 HIS A C 1
ATOM 2775 O O . HIS A 1 359 ? 14.255 -26.935 -39.371 1.00 86.25 359 HIS A O 1
ATOM 2781 N N . ILE A 1 360 ? 12.816 -28.662 -39.242 1.00 86.81 360 ILE A N 1
ATOM 2782 C CA . ILE A 1 360 ? 12.261 -28.496 -40.594 1.00 86.81 360 ILE A CA 1
ATOM 2783 C C . ILE A 1 360 ? 11.572 -27.132 -40.725 1.00 86.81 360 ILE A C 1
ATOM 2785 O O . ILE A 1 360 ? 11.840 -26.365 -41.652 1.00 86.81 360 ILE A O 1
ATOM 2789 N N . LYS A 1 361 ? 10.708 -26.788 -39.768 1.00 90.38 361 LYS A N 1
ATOM 2790 C CA . LYS A 1 361 ? 9.961 -25.525 -39.775 1.00 90.38 361 LYS A CA 1
ATOM 2791 C C . LYS A 1 361 ? 10.881 -24.310 -39.684 1.00 90.38 361 LYS A C 1
ATOM 2793 O O . LYS A 1 361 ? 10.636 -23.311 -40.361 1.00 90.38 361 LYS A O 1
ATOM 2798 N N . CYS A 1 362 ? 11.917 -24.371 -38.855 1.00 89.31 362 CYS A N 1
ATOM 2799 C CA . CYS A 1 362 ? 12.865 -23.276 -38.693 1.00 89.31 362 CYS A CA 1
ATOM 2800 C C . CYS A 1 362 ? 13.793 -23.150 -39.904 1.00 89.31 362 CYS A C 1
ATOM 2802 O O . CYS A 1 362 ? 14.087 -22.027 -40.302 1.00 89.31 362 CYS A O 1
ATOM 2804 N N . PHE A 1 363 ? 14.172 -24.257 -40.550 1.00 86.75 363 PHE A N 1
ATOM 2805 C CA . PHE A 1 363 ? 14.907 -24.227 -41.817 1.00 86.75 363 PHE A CA 1
ATOM 2806 C C . PHE A 1 363 ? 14.119 -23.501 -42.916 1.00 86.75 363 PHE A C 1
ATOM 2808 O O . PHE A 1 363 ? 14.645 -22.587 -43.544 1.00 86.75 363 PHE A O 1
ATOM 2815 N N . PHE A 1 364 ? 12.828 -23.803 -43.093 1.00 89.69 364 PHE A N 1
ATOM 2816 C CA . PHE A 1 364 ? 12.002 -23.087 -44.078 1.00 89.69 364 PHE A CA 1
ATOM 2817 C C . PHE A 1 364 ? 11.803 -21.600 -43.754 1.00 89.69 364 PHE A C 1
ATOM 2819 O O . PHE A 1 364 ? 11.600 -20.795 -44.659 1.00 89.69 364 PHE A O 1
ATOM 2826 N N . LYS A 1 365 ? 11.851 -21.214 -42.474 1.00 87.62 365 LYS A N 1
ATOM 2827 C CA . LYS A 1 365 ? 11.647 -19.820 -42.048 1.00 87.62 365 LYS A CA 1
ATOM 2828 C C . LYS A 1 365 ? 12.917 -18.976 -42.039 1.00 87.62 365 LYS A C 1
ATOM 2830 O O . LYS A 1 365 ? 12.840 -17.784 -42.322 1.00 87.62 365 LYS A O 1
ATOM 2835 N N . HIS A 1 366 ? 14.050 -19.568 -41.670 1.00 89.19 366 HIS A N 1
ATOM 2836 C CA . HIS A 1 366 ? 15.305 -18.857 -41.388 1.00 89.19 366 HIS A CA 1
ATOM 2837 C C . HIS A 1 366 ? 16.485 -19.359 -42.224 1.00 89.19 366 HIS A C 1
ATOM 2839 O O . HIS A 1 366 ? 17.617 -18.912 -42.029 1.00 89.19 366 HIS A O 1
ATOM 2845 N N . GLY A 1 367 ? 16.239 -20.287 -43.149 1.00 89.25 367 GLY A N 1
ATOM 2846 C CA . GLY A 1 367 ? 17.256 -20.895 -43.997 1.00 89.25 367 GLY A CA 1
ATOM 2847 C C . GLY A 1 367 ? 18.330 -21.595 -43.170 1.00 89.25 367 GLY A C 1
ATOM 2848 O O . GLY A 1 367 ? 18.040 -22.334 -42.228 1.00 89.25 367 GLY A O 1
ATOM 2849 N N . LEU A 1 368 ? 19.590 -21.301 -43.494 1.00 86.69 368 LEU A N 1
ATOM 2850 C CA . LEU A 1 368 ? 20.766 -21.895 -42.850 1.00 86.69 368 LEU A CA 1
ATOM 2851 C C . LEU A 1 368 ? 20.878 -21.589 -41.352 1.00 86.69 368 LEU A C 1
ATOM 2853 O O . LEU A 1 368 ? 21.551 -22.323 -40.637 1.00 86.69 368 LEU A O 1
ATOM 2857 N N . LYS A 1 369 ? 20.205 -20.542 -40.854 1.00 85.94 369 LYS A N 1
ATOM 2858 C CA . LYS A 1 369 ? 20.184 -20.251 -39.414 1.00 85.94 369 LYS A CA 1
ATOM 2859 C C . LYS A 1 369 ? 19.330 -21.245 -38.624 1.00 85.94 369 LYS A C 1
ATOM 2861 O O . LYS A 1 369 ? 19.484 -21.322 -37.409 1.00 85.94 369 LYS A O 1
ATOM 2866 N N . GLY A 1 370 ? 18.439 -21.994 -39.282 1.00 90.88 370 GLY A N 1
ATOM 2867 C CA . GLY A 1 370 ? 17.642 -23.055 -38.665 1.00 90.88 370 GLY A CA 1
ATOM 2868 C C . GLY A 1 370 ? 16.996 -22.634 -37.342 1.00 90.88 370 GLY A C 1
ATOM 2869 O O . GLY A 1 370 ? 16.433 -21.543 -37.232 1.00 90.88 370 GLY A O 1
ATOM 2870 N N . VAL A 1 371 ? 17.095 -23.503 -36.332 1.00 89.38 371 VAL A N 1
ATOM 2871 C CA . VAL A 1 371 ? 16.555 -23.280 -34.976 1.00 89.38 371 VAL A CA 1
ATOM 2872 C C . VAL A 1 371 ? 17.168 -22.042 -34.310 1.00 89.38 371 VAL A C 1
ATOM 2874 O O . VAL A 1 371 ? 16.441 -21.280 -33.675 1.00 89.38 371 VAL A O 1
ATOM 2877 N N . GLN A 1 372 ? 18.460 -21.772 -34.529 1.00 89.88 372 GLN A N 1
ATOM 2878 C CA . GLN A 1 372 ? 19.126 -20.587 -33.979 1.00 89.88 372 GLN A CA 1
ATOM 2879 C C . GLN A 1 372 ? 18.486 -19.285 -34.483 1.00 89.88 372 GLN A C 1
ATOM 2881 O O . GLN A 1 372 ? 18.273 -18.361 -33.707 1.00 89.88 372 GLN A O 1
ATOM 2886 N N . GLY A 1 373 ? 18.077 -19.230 -35.754 1.00 89.62 373 GLY A N 1
ATOM 2887 C CA . GLY A 1 373 ? 17.373 -18.066 -36.301 1.00 89.62 373 GLY A CA 1
ATOM 2888 C C . GLY A 1 373 ? 16.016 -17.792 -35.637 1.00 89.62 373 GLY A C 1
ATOM 2889 O O . GLY A 1 373 ? 15.630 -16.632 -35.473 1.00 89.62 373 GLY A O 1
ATOM 2890 N N . GLU A 1 374 ? 15.291 -18.835 -35.212 1.00 91.94 374 GLU A N 1
ATOM 2891 C CA . GLU A 1 374 ? 14.053 -18.656 -34.439 1.00 91.94 374 GLU A CA 1
ATOM 2892 C C . GLU A 1 374 ? 14.355 -18.252 -32.989 1.00 91.94 374 GLU A C 1
ATOM 2894 O O . GLU A 1 374 ? 13.645 -17.396 -32.461 1.00 91.94 374 GLU A O 1
ATOM 2899 N N . ILE A 1 375 ? 15.427 -18.775 -32.378 1.00 90.88 375 ILE A N 1
ATOM 2900 C CA . ILE A 1 375 ? 15.897 -18.355 -31.046 1.00 90.88 375 ILE A CA 1
ATOM 2901 C C . ILE A 1 375 ? 16.238 -16.858 -31.040 1.00 90.88 375 ILE A C 1
ATOM 2903 O O . ILE A 1 375 ? 15.684 -16.131 -30.214 1.00 90.88 375 ILE A O 1
ATOM 2907 N N . ASP A 1 376 ? 17.047 -16.379 -31.990 1.00 91.50 376 ASP A N 1
ATOM 2908 C CA . ASP A 1 376 ? 17.428 -14.961 -32.109 1.00 91.50 376 ASP A CA 1
ATOM 2909 C C . ASP A 1 376 ? 16.187 -14.064 -32.285 1.00 91.50 376 ASP A C 1
ATOM 2911 O O . ASP A 1 376 ? 16.067 -12.971 -31.723 1.00 91.50 376 ASP A O 1
ATOM 2915 N N . LYS A 1 377 ? 15.205 -14.535 -33.064 1.00 91.88 377 LYS A N 1
ATOM 2916 C CA . LYS A 1 377 ? 13.937 -13.826 -33.273 1.00 91.88 377 LYS A CA 1
ATOM 2917 C C . LYS A 1 377 ? 13.084 -13.781 -32.007 1.00 91.88 377 LYS A C 1
ATOM 2919 O O . LYS A 1 377 ? 12.407 -12.775 -31.778 1.00 91.88 377 LYS A O 1
ATOM 2924 N N . ILE A 1 378 ? 13.048 -14.860 -31.228 1.00 92.06 378 ILE A N 1
ATOM 2925 C CA . ILE A 1 378 ? 12.347 -14.904 -29.941 1.00 92.06 378 ILE A CA 1
ATOM 2926 C C . ILE A 1 378 ? 13.027 -13.960 -28.952 1.00 92.06 378 ILE A C 1
ATOM 2928 O O . ILE A 1 378 ? 12.330 -13.173 -28.319 1.00 92.06 378 ILE A O 1
ATOM 2932 N N . GLU A 1 379 ? 14.355 -13.949 -28.895 1.00 93.12 379 GLU A N 1
ATOM 2933 C CA . GLU A 1 379 ? 15.127 -13.037 -28.048 1.00 93.12 379 GLU A CA 1
ATOM 2934 C C . GLU A 1 379 ? 14.839 -11.568 -28.383 1.00 93.12 379 GLU A C 1
ATOM 2936 O O . GLU A 1 379 ? 14.483 -10.785 -27.503 1.00 93.12 379 GLU A O 1
ATOM 2941 N N . GLY A 1 380 ? 14.820 -11.209 -29.671 1.00 90.38 380 GLY A N 1
ATOM 2942 C CA . GLY A 1 380 ? 14.419 -9.866 -30.100 1.00 90.38 380 GLY A CA 1
ATOM 2943 C C . GLY A 1 380 ? 12.972 -9.503 -29.728 1.00 90.38 380 GLY A C 1
ATOM 2944 O O . GLY A 1 380 ? 12.673 -8.338 -29.443 1.00 90.38 380 GLY A O 1
ATOM 2945 N N . LYS A 1 381 ? 12.050 -10.479 -29.699 1.00 92.94 381 LYS A N 1
ATOM 2946 C CA . LYS A 1 381 ? 10.671 -10.263 -29.220 1.00 92.94 381 LYS A CA 1
ATOM 2947 C C . LYS A 1 381 ? 10.614 -10.090 -27.707 1.00 92.94 381 LYS A C 1
ATOM 2949 O O . LYS A 1 381 ? 9.847 -9.237 -27.266 1.00 92.94 381 LYS A O 1
ATOM 2954 N N . ILE A 1 382 ? 11.385 -10.866 -26.943 1.00 93.06 382 ILE A N 1
ATOM 2955 C CA . ILE A 1 382 ? 11.502 -10.714 -25.487 1.00 93.06 382 ILE A CA 1
ATOM 2956 C C . ILE A 1 382 ? 11.997 -9.303 -25.198 1.00 93.06 382 ILE A C 1
ATOM 2958 O O . ILE A 1 382 ? 11.274 -8.544 -24.567 1.00 93.06 382 ILE A O 1
ATOM 2962 N N . GLN A 1 383 ? 13.119 -8.889 -25.793 1.00 93.38 383 GLN A N 1
ATOM 2963 C CA . GLN A 1 383 ? 13.679 -7.548 -25.612 1.00 93.38 383 GLN A CA 1
ATOM 2964 C C . GLN A 1 383 ? 12.666 -6.440 -25.945 1.00 93.38 383 GLN A C 1
ATOM 2966 O O . GLN A 1 383 ? 12.463 -5.525 -25.152 1.00 93.38 383 GLN A O 1
ATOM 2971 N N . THR A 1 384 ? 11.982 -6.535 -27.091 1.00 91.69 384 THR A N 1
ATOM 2972 C CA . THR A 1 384 ? 10.956 -5.548 -27.481 1.00 91.69 384 THR A CA 1
ATOM 2973 C C . THR A 1 384 ? 9.793 -5.520 -26.483 1.00 91.69 384 THR A C 1
ATOM 2975 O O . THR A 1 384 ? 9.304 -4.447 -26.133 1.00 91.69 384 THR A O 1
ATOM 2978 N N . THR A 1 385 ? 9.342 -6.688 -26.018 1.00 92.56 385 THR A N 1
ATOM 2979 C CA . THR A 1 385 ? 8.233 -6.797 -25.057 1.00 92.56 385 THR A CA 1
ATOM 2980 C C . THR A 1 385 ? 8.642 -6.258 -23.688 1.00 92.56 385 THR A C 1
ATOM 2982 O O . THR A 1 385 ? 7.863 -5.531 -23.080 1.00 92.56 385 THR A O 1
ATOM 2985 N N . SER A 1 386 ? 9.877 -6.509 -23.249 1.00 91.88 386 SER A N 1
ATOM 2986 C CA . SER A 1 386 ? 10.445 -5.959 -22.016 1.00 91.88 386 SER A CA 1
ATOM 2987 C C . SER A 1 386 ? 10.582 -4.440 -22.078 1.00 91.88 386 SER A C 1
ATOM 2989 O O . SER A 1 386 ? 10.215 -3.763 -21.126 1.00 91.88 386 SER A O 1
ATOM 2991 N N . MET A 1 387 ? 11.009 -3.872 -23.210 1.00 90.44 387 MET A N 1
ATOM 2992 C CA . MET A 1 387 ? 11.026 -2.414 -23.400 1.00 90.44 387 MET A CA 1
ATOM 2993 C C . MET A 1 387 ? 9.617 -1.809 -23.383 1.00 90.44 387 MET A C 1
ATOM 2995 O O . MET A 1 387 ? 9.408 -0.733 -22.825 1.00 90.44 387 MET A O 1
ATOM 2999 N N . ALA A 1 388 ? 8.639 -2.492 -23.984 1.00 89.62 388 ALA A N 1
ATOM 3000 C CA . ALA A 1 388 ? 7.245 -2.062 -23.950 1.00 89.62 388 ALA A CA 1
ATOM 3001 C C . ALA A 1 388 ? 6.683 -2.088 -22.521 1.00 89.62 388 ALA A C 1
ATOM 3003 O O . ALA A 1 388 ? 6.108 -1.086 -22.096 1.00 89.62 388 ALA A O 1
ATOM 3004 N N . ARG A 1 389 ? 6.923 -3.179 -21.775 1.00 92.94 389 ARG A N 1
ATOM 3005 C CA . ARG A 1 389 ? 6.609 -3.319 -20.342 1.00 92.94 389 ARG A CA 1
ATOM 3006 C C . ARG A 1 389 ? 7.247 -2.195 -19.532 1.00 92.94 389 ARG A C 1
ATOM 3008 O O . ARG A 1 389 ? 6.546 -1.525 -18.786 1.00 92.94 389 ARG A O 1
ATOM 3015 N N . GLN A 1 390 ? 8.542 -1.952 -19.730 1.00 89.31 390 GLN A N 1
ATOM 3016 C CA . GLN A 1 390 ? 9.284 -0.902 -19.036 1.00 89.31 390 GLN A CA 1
ATOM 3017 C C . GLN A 1 390 ? 8.684 0.480 -19.303 1.00 89.31 390 GLN A C 1
ATOM 3019 O O . GLN A 1 390 ? 8.530 1.278 -18.388 1.00 89.31 390 GLN A O 1
ATOM 3024 N N . GLY A 1 391 ? 8.260 0.750 -20.538 1.00 85.75 391 GLY A N 1
ATOM 3025 C CA . GLY A 1 391 ? 7.545 1.983 -20.844 1.00 85.75 391 GLY A CA 1
ATOM 3026 C C . GLY A 1 391 ? 6.234 2.126 -20.060 1.00 85.75 391 GLY A C 1
ATOM 3027 O O . GLY A 1 391 ? 5.931 3.233 -19.624 1.00 85.75 391 GLY A O 1
ATOM 3028 N N . VAL A 1 392 ? 5.453 1.044 -19.901 1.00 86.81 392 VAL A N 1
ATOM 3029 C CA . VAL A 1 392 ? 4.220 1.065 -19.083 1.00 86.81 392 VAL A CA 1
ATOM 3030 C C . VAL A 1 392 ? 4.585 1.347 -17.629 1.00 86.81 392 VAL A C 1
ATOM 3032 O O . VAL A 1 392 ? 4.011 2.246 -17.031 1.00 86.81 392 VAL A O 1
ATOM 3035 N N . PHE A 1 393 ? 5.578 0.633 -17.096 1.00 86.56 393 PHE A N 1
ATOM 3036 C CA . PHE A 1 393 ? 6.077 0.792 -15.730 1.00 86.56 393 PHE A CA 1
ATOM 3037 C C . PHE A 1 393 ? 6.540 2.231 -15.436 1.00 86.56 393 PHE A C 1
ATOM 3039 O O . PHE A 1 393 ? 6.210 2.810 -14.404 1.00 86.56 393 PHE A O 1
ATOM 3046 N N . GLU A 1 394 ? 7.234 2.857 -16.386 1.00 83.50 394 GLU A N 1
ATOM 3047 C CA . GLU A 1 394 ? 7.671 4.258 -16.324 1.00 83.50 394 GLU A CA 1
ATOM 3048 C C . GLU A 1 394 ? 6.531 5.270 -16.528 1.00 83.50 394 GLU A C 1
ATOM 3050 O O . GLU A 1 394 ? 6.773 6.479 -16.523 1.00 83.50 394 GLU A O 1
ATOM 3055 N N . GLY A 1 395 ? 5.295 4.799 -16.714 1.00 82.00 395 GLY A N 1
ATOM 3056 C CA . GLY A 1 395 ? 4.108 5.622 -16.921 1.00 82.00 395 GLY A CA 1
ATOM 3057 C C . GLY A 1 395 ? 4.099 6.378 -18.246 1.00 82.00 395 GLY A C 1
ATOM 3058 O O . GLY A 1 395 ? 3.355 7.345 -18.369 1.00 82.00 395 GLY A O 1
ATOM 3059 N N . LYS A 1 396 ? 4.909 5.964 -19.228 1.00 84.00 396 LYS A N 1
ATOM 3060 C CA . LYS A 1 396 ? 4.923 6.604 -20.547 1.00 84.00 396 LYS A CA 1
ATOM 3061 C C . LYS A 1 396 ? 3.616 6.310 -21.272 1.00 84.00 396 LYS A C 1
ATOM 3063 O O . LYS A 1 396 ? 3.201 5.144 -21.334 1.00 84.00 396 LYS A O 1
ATOM 3068 N N . SER A 1 397 ? 2.987 7.317 -21.859 1.00 83.75 397 SER A N 1
ATOM 3069 C CA . SER A 1 397 ? 1.783 7.102 -22.669 1.00 83.75 397 SER A CA 1
ATOM 3070 C C . SER A 1 397 ? 2.134 6.583 -24.070 1.00 83.75 397 SER A C 1
ATOM 3072 O O . SER A 1 397 ? 3.294 6.607 -24.500 1.00 83.75 397 SER A O 1
ATOM 3074 N N . VAL A 1 398 ? 1.142 6.062 -24.799 1.00 85.44 398 VAL A N 1
ATOM 3075 C CA . VAL A 1 398 ? 1.344 5.679 -26.208 1.00 85.44 398 VAL A CA 1
ATOM 3076 C C . VAL A 1 398 ? 1.585 6.935 -27.048 1.00 85.44 398 VAL A C 1
ATOM 3078 O O . VAL A 1 398 ? 2.439 6.925 -27.933 1.00 85.44 398 VAL A O 1
ATOM 3081 N N . GLU A 1 399 ? 0.909 8.031 -26.715 1.00 85.06 399 GLU A N 1
ATOM 3082 C CA . GLU A 1 399 ? 1.025 9.338 -27.357 1.00 85.06 399 GLU A CA 1
ATOM 3083 C C . GLU A 1 399 ? 2.441 9.911 -27.212 1.00 85.06 399 GLU A C 1
ATOM 3085 O O . GLU A 1 399 ? 3.026 10.354 -28.197 1.00 85.06 399 GLU A O 1
ATOM 3090 N N . GLU A 1 400 ? 3.042 9.835 -26.022 1.00 84.25 400 GLU A N 1
ATOM 3091 C CA . GLU A 1 400 ? 4.433 10.252 -25.791 1.00 84.25 400 GLU A CA 1
ATOM 3092 C C . GLU A 1 400 ? 5.417 9.426 -26.628 1.00 84.25 400 GLU A C 1
ATOM 3094 O O . GLU A 1 400 ? 6.355 9.958 -27.230 1.00 84.25 400 GLU A O 1
ATOM 3099 N N . LEU A 1 401 ? 5.199 8.109 -26.714 1.00 85.25 401 LEU A N 1
ATOM 3100 C CA . LEU A 1 401 ? 6.025 7.229 -27.540 1.00 85.25 401 LEU A CA 1
ATOM 3101 C C . LEU A 1 401 ? 5.862 7.530 -29.039 1.00 85.25 401 LEU A C 1
ATOM 3103 O O . LEU A 1 401 ? 6.849 7.429 -29.775 1.00 85.25 401 LEU A O 1
ATOM 3107 N N . GLN A 1 402 ? 4.658 7.905 -29.485 1.00 88.19 402 GLN A N 1
ATOM 3108 C CA . GLN A 1 402 ? 4.372 8.335 -30.856 1.00 88.19 402 GLN A CA 1
ATOM 3109 C C . GLN A 1 402 ? 5.016 9.688 -31.169 1.00 88.19 402 GLN A C 1
ATOM 3111 O O . GLN A 1 402 ? 5.649 9.823 -32.213 1.00 88.19 402 GLN A O 1
ATOM 3116 N N . GLN A 1 403 ? 4.925 10.667 -30.267 1.00 89.62 403 GLN A N 1
ATOM 3117 C CA . GLN A 1 403 ? 5.585 11.967 -30.422 1.00 89.62 403 GLN A CA 1
ATOM 3118 C C . GLN A 1 403 ? 7.103 11.808 -30.516 1.00 89.62 403 GLN A C 1
ATOM 3120 O O . GLN A 1 403 ? 7.720 12.343 -31.436 1.00 89.62 403 GLN A O 1
ATOM 3125 N N . LYS A 1 404 ? 7.701 10.991 -29.638 1.00 88.12 404 LYS A N 1
ATOM 3126 C CA . LYS A 1 404 ? 9.130 10.661 -29.714 1.00 88.12 404 LYS A CA 1
ATOM 3127 C C . LYS A 1 404 ? 9.491 10.012 -31.051 1.00 88.12 404 LYS A C 1
ATOM 3129 O O . LYS A 1 404 ? 10.500 10.371 -31.652 1.00 88.12 404 LYS A O 1
ATOM 3134 N N . LEU A 1 405 ? 8.667 9.081 -31.536 1.00 89.75 405 LEU A N 1
ATOM 3135 C CA . LEU A 1 405 ? 8.872 8.452 -32.841 1.00 89.75 405 LEU A CA 1
ATOM 3136 C C . LEU A 1 405 ? 8.808 9.475 -33.987 1.00 89.75 405 LEU A C 1
ATOM 3138 O O . LEU A 1 405 ? 9.610 9.385 -34.915 1.00 89.75 405 LEU A O 1
ATOM 3142 N N . GLN A 1 406 ? 7.875 10.429 -33.939 1.00 89.50 406 GLN A N 1
ATOM 3143 C CA . GLN A 1 406 ? 7.779 11.488 -34.946 1.00 89.50 406 GLN A CA 1
ATOM 3144 C C . GLN A 1 406 ? 9.006 12.401 -34.920 1.00 89.50 406 GLN A C 1
ATOM 3146 O O . GLN A 1 406 ? 9.563 12.659 -35.982 1.00 89.50 406 GLN A O 1
ATOM 3151 N N . GLY A 1 407 ? 9.491 12.794 -33.737 1.00 88.38 407 GLY A N 1
ATOM 3152 C CA . GLY A 1 407 ? 10.742 13.551 -33.598 1.00 88.38 407 GLY A CA 1
ATOM 3153 C C . GLY A 1 407 ? 11.921 12.842 -34.270 1.00 88.38 407 GLY A C 1
ATOM 3154 O O . GLY A 1 407 ? 12.557 13.403 -35.152 1.00 88.38 407 GLY A O 1
ATOM 3155 N N . MET A 1 408 ? 12.111 11.546 -33.992 1.00 89.56 408 MET A N 1
ATOM 3156 C CA . MET A 1 408 ? 13.169 10.755 -34.640 1.00 89.56 408 MET A CA 1
ATOM 3157 C C . MET A 1 408 ? 13.024 10.691 -36.171 1.00 89.56 408 MET A C 1
ATOM 3159 O O . MET A 1 408 ? 14.022 10.640 -36.891 1.00 89.56 408 MET A O 1
ATOM 3163 N N . LYS A 1 409 ? 11.787 10.660 -36.691 1.00 89.88 409 LYS A N 1
ATOM 3164 C CA . LYS A 1 409 ? 11.519 10.674 -38.140 1.00 89.88 409 LYS A CA 1
ATOM 3165 C C . LYS A 1 409 ? 11.855 12.026 -38.772 1.00 89.88 409 LYS A C 1
ATOM 3167 O O . LYS A 1 409 ? 12.321 12.028 -39.912 1.00 89.88 409 LYS A O 1
ATOM 3172 N N . VAL A 1 410 ? 11.644 13.126 -38.050 1.00 91.31 410 VAL A N 1
ATOM 3173 C CA . VAL A 1 410 ? 12.062 14.474 -38.463 1.00 91.31 410 VAL A CA 1
ATOM 3174 C C . VAL A 1 410 ? 13.586 14.555 -38.503 1.00 91.31 410 VAL A C 1
ATOM 3176 O O . VAL A 1 410 ? 14.125 14.832 -39.571 1.00 91.31 410 VAL A O 1
ATOM 3179 N N . ASP A 1 411 ? 14.280 14.168 -37.428 1.00 86.69 411 ASP A N 1
ATOM 3180 C CA . ASP A 1 411 ? 15.753 14.172 -37.373 1.00 86.69 411 ASP A CA 1
ATOM 3181 C C . ASP A 1 411 ? 16.358 13.351 -38.526 1.00 86.69 411 ASP A C 1
ATOM 3183 O O . ASP A 1 411 ? 17.283 13.769 -39.223 1.00 86.69 411 ASP A O 1
ATOM 3187 N N . ARG A 1 412 ? 15.782 12.173 -38.803 1.00 91.75 412 ARG A N 1
ATOM 3188 C CA . ARG A 1 412 ? 16.187 11.321 -39.931 1.00 91.75 412 ARG A CA 1
ATOM 3189 C C . ARG A 1 412 ? 16.042 12.039 -41.279 1.00 91.75 412 ARG A C 1
ATOM 3191 O O . ARG A 1 412 ? 16.878 11.841 -42.166 1.00 91.75 412 ARG A O 1
ATOM 3198 N N . ALA A 1 413 ? 14.972 12.813 -41.463 1.00 87.88 413 ALA A N 1
ATOM 3199 C CA . ALA A 1 413 ? 14.745 13.585 -42.680 1.00 87.88 413 ALA A CA 1
ATOM 3200 C C . ALA A 1 413 ? 15.759 14.732 -42.812 1.00 87.88 413 ALA A C 1
ATOM 3202 O O . ALA A 1 413 ? 16.283 14.940 -43.906 1.00 87.88 413 ALA A O 1
ATOM 3203 N N . GLU A 1 414 ? 16.109 15.399 -41.711 1.00 88.56 414 GLU A N 1
ATOM 3204 C CA . GLU A 1 414 ? 17.144 16.440 -41.684 1.00 88.56 414 GLU A CA 1
ATOM 3205 C C . GLU A 1 414 ? 18.520 15.885 -42.068 1.00 88.56 414 GLU A C 1
ATOM 3207 O O . GLU A 1 414 ? 19.185 16.439 -42.945 1.00 88.56 414 GLU A O 1
ATOM 3212 N N . PHE A 1 415 ? 18.919 14.732 -41.519 1.00 86.75 415 PHE A N 1
ATOM 3213 C CA . PHE A 1 415 ? 20.165 14.074 -41.927 1.00 86.75 415 PHE A CA 1
ATOM 3214 C C . PHE A 1 415 ? 20.143 13.635 -43.393 1.00 86.75 415 PHE A C 1
ATOM 3216 O O . PHE A 1 415 ? 21.157 13.736 -44.083 1.00 86.75 415 PHE A O 1
ATOM 3223 N N . ALA A 1 416 ? 19.000 13.161 -43.900 1.00 87.31 416 ALA A N 1
ATOM 3224 C CA . ALA A 1 416 ? 18.869 12.813 -45.311 1.00 87.31 416 ALA A CA 1
ATOM 3225 C C . ALA A 1 416 ? 19.026 14.043 -46.222 1.00 87.31 416 ALA A C 1
ATOM 3227 O O . ALA A 1 416 ? 19.719 13.948 -47.235 1.00 87.31 416 ALA A O 1
ATOM 3228 N N . LEU A 1 417 ? 18.445 15.183 -45.839 1.00 87.50 417 LEU A N 1
ATOM 3229 C CA . LEU A 1 417 ? 18.584 16.447 -46.560 1.00 87.50 417 LEU A CA 1
ATOM 3230 C C . LEU A 1 417 ? 20.031 16.956 -46.523 1.00 87.50 417 LEU A C 1
ATOM 3232 O O . LEU A 1 417 ? 20.572 17.329 -47.561 1.00 87.50 417 LEU A O 1
ATOM 3236 N N . ALA A 1 418 ? 20.687 16.907 -45.360 1.00 84.62 418 ALA A N 1
ATOM 3237 C CA . ALA A 1 418 ? 22.092 17.286 -45.217 1.00 84.62 418 ALA A CA 1
ATOM 3238 C C . ALA A 1 418 ? 23.007 16.429 -46.109 1.00 84.62 418 ALA A C 1
ATOM 3240 O O . ALA A 1 418 ? 23.873 16.960 -46.803 1.00 84.62 418 ALA A O 1
ATOM 3241 N N . MET A 1 419 ? 22.779 15.111 -46.156 1.00 88.31 419 MET A N 1
ATOM 3242 C CA . MET A 1 419 ? 23.499 14.215 -47.068 1.00 88.31 419 MET A CA 1
ATOM 3243 C C . MET A 1 419 ? 23.257 14.569 -48.540 1.00 88.31 419 MET A C 1
ATOM 3245 O O . MET A 1 419 ? 24.195 14.518 -49.333 1.00 88.31 419 MET A O 1
ATOM 3249 N N . GLU A 1 420 ? 22.026 14.923 -48.916 1.00 89.25 420 GLU A N 1
ATOM 3250 C CA . GLU A 1 420 ? 21.695 15.316 -50.288 1.00 89.25 420 GLU A CA 1
ATOM 3251 C C . GLU A 1 420 ? 22.376 16.632 -50.684 1.00 89.25 420 GLU A C 1
ATOM 3253 O O . GLU A 1 420 ? 22.965 16.712 -51.762 1.00 89.25 420 GLU A O 1
ATOM 3258 N N . MET A 1 421 ? 22.347 17.644 -49.812 1.00 86.19 421 MET A N 1
ATOM 3259 C CA . MET A 1 421 ? 23.018 18.929 -50.038 1.00 86.19 421 MET A CA 1
ATOM 3260 C C . MET A 1 421 ? 24.521 18.741 -50.243 1.00 86.19 421 MET A C 1
ATOM 3262 O O . MET A 1 421 ? 25.078 19.211 -51.233 1.00 86.19 421 MET A O 1
ATOM 3266 N N . VAL A 1 422 ? 25.151 17.966 -49.362 1.00 86.81 422 VAL A N 1
ATOM 3267 C CA . VAL A 1 422 ? 26.570 17.623 -49.463 1.00 86.81 422 VAL A CA 1
ATOM 3268 C C . VAL A 1 422 ? 26.870 16.827 -50.739 1.00 86.81 422 VAL A C 1
ATOM 3270 O O . VAL A 1 422 ? 27.847 17.103 -51.433 1.00 86.81 422 VAL A O 1
ATOM 3273 N N . GLY A 1 423 ? 26.016 15.863 -51.092 1.00 84.38 423 GLY A N 1
ATOM 3274 C CA . GLY A 1 423 ? 26.151 15.087 -52.325 1.00 84.38 423 GLY A CA 1
ATOM 3275 C C . GLY A 1 423 ? 26.071 15.955 -53.583 1.00 84.38 423 GLY A C 1
ATOM 3276 O O . GLY A 1 423 ? 26.833 15.737 -54.526 1.00 84.38 423 GLY A O 1
ATOM 3277 N N . ARG A 1 424 ? 25.203 16.976 -53.590 1.00 86.00 424 ARG A N 1
ATOM 3278 C CA . ARG A 1 424 ? 25.111 17.956 -54.683 1.00 86.00 424 ARG A CA 1
ATOM 3279 C C . ARG A 1 424 ? 26.356 18.832 -54.778 1.00 86.00 424 ARG A C 1
ATOM 3281 O O . ARG A 1 424 ? 26.807 19.082 -55.888 1.00 86.00 424 ARG A O 1
ATOM 3288 N N . GLU A 1 425 ? 26.922 19.278 -53.659 1.00 84.06 425 GLU A N 1
ATOM 3289 C CA . GLU A 1 425 ? 28.142 20.099 -53.656 1.00 84.06 425 GLU A CA 1
ATOM 3290 C C . GLU A 1 425 ? 29.360 19.327 -54.173 1.00 84.06 425 GLU A C 1
ATOM 3292 O O . GLU A 1 425 ? 30.063 19.813 -55.061 1.00 84.06 425 GLU A O 1
ATOM 3297 N N . VAL A 1 426 ? 29.562 18.097 -53.689 1.00 84.94 426 VAL A N 1
ATOM 3298 C CA . VAL A 1 426 ? 30.644 17.217 -54.162 1.00 84.94 426 VAL A CA 1
ATOM 3299 C C . VAL A 1 426 ? 30.431 16.835 -55.632 1.00 84.94 426 VAL A C 1
ATOM 3301 O O . VAL A 1 426 ? 31.370 16.872 -56.424 1.00 84.94 426 VAL A O 1
ATOM 3304 N N . GLY A 1 427 ? 29.193 16.518 -56.026 1.00 83.44 427 GLY A N 1
ATOM 3305 C CA . GLY A 1 427 ? 28.849 16.203 -57.415 1.00 83.44 427 GLY A CA 1
ATOM 3306 C C . GLY A 1 427 ? 29.024 17.390 -58.366 1.00 83.44 427 GLY A C 1
ATOM 3307 O O . GLY A 1 427 ? 29.501 17.210 -59.485 1.00 83.44 427 GLY A O 1
ATOM 3308 N N . ARG A 1 428 ? 28.695 18.610 -57.920 1.00 84.62 428 ARG A N 1
ATOM 3309 C CA . ARG A 1 428 ? 28.921 19.845 -58.683 1.00 84.62 428 ARG A CA 1
ATOM 3310 C C . ARG A 1 428 ? 30.407 20.075 -58.914 1.00 84.62 428 ARG A C 1
ATOM 3312 O O . ARG A 1 428 ? 30.781 20.325 -60.051 1.00 84.62 428 ARG A O 1
ATOM 3319 N N . LYS A 1 429 ? 31.237 19.933 -57.878 1.00 84.44 429 LYS A N 1
ATOM 3320 C CA . LYS A 1 429 ? 32.690 20.052 -58.027 1.00 84.44 429 LYS A CA 1
ATOM 3321 C C . LYS A 1 429 ? 33.232 19.047 -59.046 1.00 84.44 429 LYS A C 1
ATOM 3323 O O . LYS A 1 429 ? 33.939 19.435 -59.961 1.00 84.44 429 LYS A O 1
ATOM 3328 N N . ALA A 1 430 ? 32.825 17.780 -58.948 1.00 83.56 430 ALA A N 1
ATOM 3329 C CA . ALA A 1 430 ? 33.253 16.751 -59.895 1.00 83.56 430 ALA A CA 1
ATOM 3330 C C . ALA A 1 430 ? 32.858 17.074 -61.352 1.00 83.56 430 ALA A C 1
ATOM 3332 O O . ALA A 1 430 ? 33.602 16.756 -62.277 1.00 83.56 430 ALA A O 1
ATOM 3333 N N . LEU A 1 431 ? 31.700 17.711 -61.565 1.00 84.00 431 LEU A N 1
ATOM 3334 C CA . LEU A 1 431 ? 31.285 18.210 -62.880 1.00 84.00 431 LEU A CA 1
ATOM 3335 C C . LEU A 1 431 ? 32.118 19.417 -63.330 1.00 84.00 431 LEU A C 1
ATOM 3337 O O . LEU A 1 431 ? 32.527 19.463 -64.487 1.00 84.00 431 LEU A O 1
ATOM 3341 N N . GLU A 1 432 ? 32.377 20.378 -62.443 1.00 85.31 432 GLU A N 1
ATOM 3342 C CA . GLU A 1 432 ? 33.235 21.539 -62.725 1.00 85.31 432 GLU A CA 1
ATOM 3343 C C . GLU A 1 432 ? 34.647 21.089 -63.128 1.00 85.31 432 GLU A C 1
ATOM 3345 O O . GLU A 1 432 ? 35.147 21.517 -64.171 1.00 85.31 432 GLU A O 1
ATOM 3350 N N . ASP A 1 433 ? 35.222 20.143 -62.382 1.00 83.62 433 ASP A N 1
ATOM 3351 C CA . ASP A 1 433 ? 36.512 19.516 -62.674 1.00 83.62 433 ASP A CA 1
ATOM 3352 C C . ASP A 1 433 ? 36.490 18.804 -64.039 1.00 83.62 433 ASP A C 1
ATOM 3354 O O . ASP A 1 433 ? 37.390 18.988 -64.859 1.00 83.62 433 ASP A O 1
ATOM 3358 N N . ALA A 1 434 ? 35.434 18.035 -64.336 1.00 84.12 434 ALA A N 1
ATOM 3359 C CA . ALA A 1 434 ? 35.286 17.326 -65.611 1.00 84.12 434 ALA A CA 1
ATOM 3360 C C . ALA A 1 434 ? 35.135 18.264 -66.826 1.00 84.12 434 ALA A C 1
ATOM 3362 O O . ALA A 1 434 ? 35.445 17.872 -67.953 1.00 84.12 434 ALA A O 1
ATOM 3363 N N . HIS A 1 435 ? 34.671 19.496 -66.607 1.00 87.19 435 HIS A N 1
ATOM 3364 C CA . HIS A 1 435 ? 34.476 20.511 -67.642 1.00 87.19 435 HIS A CA 1
ATOM 3365 C C . HIS A 1 435 ? 35.578 21.586 -67.671 1.00 87.19 435 HIS A C 1
ATOM 3367 O O . HIS A 1 435 ? 35.432 22.569 -68.400 1.00 87.19 435 HIS A O 1
ATOM 3373 N N . ASN A 1 436 ? 36.686 21.403 -66.938 1.00 87.69 436 ASN A N 1
ATOM 3374 C CA . ASN A 1 436 ? 37.775 22.384 -66.798 1.00 87.69 436 ASN A CA 1
ATOM 3375 C C . ASN A 1 436 ? 37.288 23.775 -66.339 1.00 87.69 436 ASN A C 1
ATOM 3377 O O . ASN A 1 436 ? 37.833 24.805 -66.745 1.00 87.69 436 ASN A O 1
ATOM 3381 N N . MET A 1 437 ? 36.236 23.817 -65.523 1.00 85.62 437 MET A N 1
ATOM 3382 C CA . MET A 1 437 ? 35.735 25.045 -64.910 1.00 85.62 437 MET A CA 1
ATOM 3383 C C . MET A 1 437 ? 36.444 25.283 -63.576 1.00 85.62 437 MET A C 1
ATOM 3385 O O . MET A 1 437 ? 36.842 24.339 -62.900 1.00 85.62 437 MET A O 1
ATOM 3389 N N . THR A 1 438 ? 36.589 26.546 -63.170 1.00 83.50 438 THR A N 1
ATOM 3390 C CA . THR A 1 438 ? 37.106 26.866 -61.833 1.00 83.50 438 THR A CA 1
ATOM 3391 C C . THR A 1 438 ? 36.119 26.363 -60.772 1.00 83.50 438 THR A C 1
ATOM 3393 O O . THR A 1 438 ? 34.967 26.807 -60.797 1.00 83.50 438 THR A O 1
ATOM 3396 N N . PRO A 1 439 ? 36.538 25.494 -59.832 1.00 78.88 439 PRO A N 1
ATOM 3397 C CA . PRO A 1 439 ? 35.638 24.933 -58.833 1.00 78.88 439 PRO A CA 1
ATOM 3398 C C . PRO A 1 439 ? 35.024 26.003 -57.931 1.00 78.88 439 PRO A C 1
ATOM 3400 O O . PRO A 1 439 ? 35.721 26.895 -57.439 1.00 78.88 439 PRO A O 1
ATOM 3403 N N . THR A 1 440 ? 33.725 25.893 -57.655 1.00 83.06 440 THR A N 1
ATOM 3404 C CA . THR A 1 440 ? 33.034 26.785 -56.708 1.00 83.06 440 THR A CA 1
ATOM 3405 C C . THR A 1 440 ? 33.304 26.443 -55.244 1.00 83.06 440 THR A C 1
ATOM 3407 O O . THR A 1 440 ? 33.008 27.261 -54.373 1.00 83.06 440 THR A O 1
ATOM 3410 N N . ILE A 1 441 ? 33.859 25.263 -54.950 1.00 84.56 441 ILE A N 1
ATOM 3411 C CA . ILE A 1 441 ? 34.283 24.858 -53.603 1.00 84.56 441 ILE A CA 1
ATOM 3412 C C . ILE A 1 441 ? 35.745 24.402 -53.617 1.00 84.56 441 ILE A C 1
ATOM 3414 O O . ILE A 1 441 ? 36.201 23.751 -54.555 1.00 84.56 441 ILE A O 1
ATOM 3418 N N . SER A 1 442 ? 36.484 24.742 -52.562 1.00 85.44 442 SER A N 1
ATOM 3419 C CA . SER A 1 442 ? 37.888 24.343 -52.397 1.00 85.44 442 SER A CA 1
ATOM 3420 C C . SER A 1 442 ? 38.046 22.857 -52.048 1.00 85.44 442 SER A C 1
ATOM 3422 O O . SER A 1 442 ? 37.118 22.217 -51.552 1.00 85.44 442 SER A O 1
ATOM 3424 N N . ASP A 1 443 ? 39.250 22.306 -52.228 1.00 83.75 443 ASP A N 1
ATOM 3425 C CA . ASP A 1 443 ? 39.593 20.933 -51.812 1.00 83.75 443 ASP A CA 1
ATOM 3426 C C . ASP A 1 443 ? 39.340 20.689 -50.320 1.00 83.75 443 ASP A C 1
ATOM 3428 O O . ASP A 1 443 ? 38.774 19.666 -49.940 1.00 83.75 443 ASP A O 1
ATOM 3432 N N . ASN A 1 444 ? 39.673 21.663 -49.469 1.00 84.25 444 ASN A N 1
ATOM 3433 C CA . ASN A 1 444 ? 39.404 21.576 -48.034 1.00 84.25 444 ASN A CA 1
ATOM 3434 C C . ASN A 1 444 ? 37.899 21.533 -47.728 1.00 84.25 444 ASN A C 1
ATOM 3436 O O . ASN A 1 444 ? 37.478 20.796 -46.836 1.00 84.25 444 ASN A O 1
ATOM 3440 N N . GLN A 1 445 ? 37.082 22.290 -48.468 1.00 82.81 445 GLN A N 1
ATOM 3441 C CA . GLN A 1 445 ? 35.623 22.244 -48.330 1.00 82.81 445 GLN A CA 1
ATOM 3442 C C . GLN A 1 445 ? 35.050 20.914 -48.829 1.00 82.81 445 GLN A C 1
ATOM 3444 O O . GLN A 1 445 ? 34.130 20.388 -48.211 1.00 82.81 445 GLN A O 1
ATOM 3449 N N . GLU A 1 446 ? 35.618 20.320 -49.882 1.00 83.75 446 GLU A N 1
ATOM 3450 C CA . GLU A 1 446 ? 35.216 18.991 -50.354 1.00 83.75 446 GLU A CA 1
ATOM 3451 C C . GLU A 1 446 ? 35.524 17.894 -49.321 1.00 83.75 446 GLU A C 1
ATOM 3453 O O . GLU A 1 446 ? 34.684 17.030 -49.061 1.00 83.75 446 GLU A O 1
ATOM 3458 N N . VAL A 1 447 ? 36.703 17.931 -48.693 1.00 85.19 447 VAL A N 1
ATOM 3459 C CA . VAL A 1 447 ? 37.066 16.984 -47.625 1.00 85.19 447 VAL A CA 1
ATOM 3460 C C . VAL A 1 447 ? 36.114 17.126 -46.434 1.00 85.19 447 VAL A C 1
ATOM 3462 O O . VAL A 1 447 ? 35.557 16.130 -45.972 1.00 85.19 447 VAL A O 1
ATOM 3465 N N . GLN A 1 448 ? 35.836 18.357 -45.990 1.00 83.88 448 GLN A N 1
ATOM 3466 C CA . GLN A 1 448 ? 34.864 18.621 -44.920 1.00 83.88 448 GLN A CA 1
ATOM 3467 C C . GLN A 1 448 ? 33.444 18.157 -45.281 1.00 83.88 448 GLN A C 1
ATOM 3469 O O . GLN A 1 448 ? 32.728 17.616 -44.432 1.00 83.88 448 GLN A O 1
ATOM 3474 N N . ALA A 1 449 ? 33.040 18.325 -46.541 1.00 83.75 449 ALA A N 1
ATOM 3475 C CA . ALA A 1 449 ? 31.767 17.851 -47.061 1.00 83.75 449 ALA A CA 1
ATOM 3476 C C . ALA A 1 449 ? 31.695 16.311 -47.004 1.00 83.75 449 ALA A C 1
ATOM 3478 O O . ALA A 1 449 ? 30.769 15.755 -46.411 1.00 83.75 449 ALA A O 1
ATOM 3479 N N . ARG A 1 450 ? 32.711 15.593 -47.499 1.00 84.44 450 ARG A N 1
ATOM 3480 C CA . ARG A 1 450 ? 32.776 14.117 -47.433 1.00 84.44 450 ARG A CA 1
ATOM 3481 C C . ARG A 1 450 ? 32.768 13.581 -45.995 1.00 84.44 450 ARG A C 1
ATOM 3483 O O . ARG A 1 450 ? 32.083 12.589 -45.717 1.00 84.44 450 ARG A O 1
ATOM 3490 N N . ASP A 1 451 ? 33.458 14.249 -45.076 1.00 86.81 451 ASP A N 1
ATOM 3491 C CA . ASP A 1 451 ? 33.438 13.907 -43.649 1.00 86.81 451 ASP A CA 1
ATOM 3492 C C . ASP A 1 451 ? 32.042 14.094 -43.046 1.00 86.81 451 ASP A C 1
ATOM 3494 O O . ASP A 1 451 ? 31.537 13.214 -42.342 1.00 86.81 451 ASP A O 1
ATOM 3498 N N . THR A 1 452 ? 31.385 15.210 -43.367 1.00 85.00 452 THR A N 1
ATOM 3499 C CA . THR A 1 452 ? 30.015 15.507 -42.926 1.00 85.00 452 THR A CA 1
ATOM 3500 C C . THR A 1 452 ? 29.030 14.467 -43.454 1.00 85.00 452 THR A C 1
ATOM 3502 O O . THR A 1 452 ? 28.226 13.945 -42.684 1.00 85.00 452 THR A O 1
ATOM 3505 N N . HIS A 1 453 ? 29.134 14.082 -44.730 1.00 88.44 453 HIS A N 1
ATOM 3506 C CA . HIS A 1 453 ? 28.317 13.016 -45.315 1.00 88.44 453 HIS A CA 1
ATOM 3507 C C . HIS A 1 453 ? 28.525 11.677 -44.600 1.00 88.44 453 HIS A C 1
ATOM 3509 O O . HIS A 1 453 ? 27.563 10.965 -44.318 1.00 88.44 453 HIS A O 1
ATOM 3515 N N . THR A 1 454 ? 29.774 11.324 -44.292 1.00 87.19 454 THR A N 1
ATOM 3516 C CA . THR A 1 454 ? 30.102 10.060 -43.618 1.00 87.19 454 THR A CA 1
ATOM 3517 C C . THR A 1 454 ? 29.509 10.009 -42.210 1.00 87.19 454 THR A C 1
ATOM 3519 O O . THR A 1 454 ? 28.888 9.007 -41.849 1.00 87.19 454 THR A O 1
ATOM 3522 N N . ARG A 1 455 ? 29.615 11.102 -41.442 1.00 87.12 455 ARG A N 1
ATOM 3523 C CA . ARG A 1 455 ? 28.990 11.214 -40.113 1.00 87.12 455 ARG A CA 1
ATOM 3524 C C . ARG A 1 455 ? 27.465 11.189 -40.201 1.00 87.12 455 ARG A C 1
ATOM 3526 O O . ARG A 1 455 ? 26.838 10.380 -39.527 1.00 87.12 455 ARG A O 1
ATOM 3533 N N . ALA A 1 456 ? 26.872 11.995 -41.084 1.00 85.88 456 ALA A N 1
ATOM 3534 C CA . ALA A 1 456 ? 25.422 12.047 -41.281 1.00 85.88 456 ALA A CA 1
ATOM 3535 C C . ALA A 1 456 ? 24.842 10.692 -41.717 1.00 85.88 456 ALA A C 1
ATOM 3537 O O . ALA A 1 456 ? 23.761 10.309 -41.273 1.00 85.88 456 ALA A O 1
ATOM 3538 N N . LYS A 1 457 ? 25.573 9.924 -42.537 1.00 90.06 457 LYS A N 1
ATOM 3539 C CA . LYS A 1 457 ? 25.190 8.560 -42.916 1.00 90.06 457 LYS A CA 1
ATOM 3540 C C . LYS A 1 457 ? 25.154 7.625 -41.706 1.00 90.06 457 LYS A C 1
ATOM 3542 O O . LYS A 1 457 ? 24.175 6.900 -41.544 1.00 90.06 457 LYS A O 1
ATOM 3547 N N . ALA A 1 458 ? 26.189 7.650 -40.867 1.00 88.19 458 ALA A N 1
ATOM 3548 C CA . ALA A 1 458 ? 26.244 6.828 -39.660 1.00 88.19 458 ALA A CA 1
ATOM 3549 C C . ALA A 1 458 ? 25.109 7.182 -38.679 1.00 88.19 458 ALA A C 1
ATOM 3551 O O . ALA A 1 458 ? 24.418 6.287 -38.192 1.00 88.19 458 ALA A O 1
ATOM 3552 N N . GLU A 1 459 ? 24.854 8.475 -38.458 1.00 88.06 459 GLU A N 1
ATOM 3553 C CA . GLU A 1 459 ? 23.752 8.949 -37.608 1.00 88.06 459 GLU A CA 1
ATOM 3554 C C . GLU A 1 459 ? 22.379 8.557 -38.167 1.00 88.06 459 GLU A C 1
ATOM 3556 O O . GLU A 1 459 ? 21.531 8.032 -37.443 1.00 88.06 459 GLU A O 1
ATOM 3561 N N . LYS A 1 460 ? 22.169 8.701 -39.481 1.00 89.12 460 LYS A N 1
ATOM 3562 C CA . LYS A 1 460 ? 20.939 8.260 -40.151 1.00 89.12 460 LYS A CA 1
ATOM 3563 C C . LYS A 1 460 ? 20.713 6.753 -40.010 1.00 89.12 460 LYS A C 1
ATOM 3565 O O . LYS A 1 460 ? 19.586 6.329 -39.765 1.00 89.12 460 LYS A O 1
ATOM 3570 N N . GLU A 1 461 ? 21.755 5.935 -40.153 1.00 90.50 461 GLU A N 1
ATOM 3571 C CA . GLU A 1 461 ? 21.660 4.481 -39.962 1.00 90.50 461 GLU A CA 1
ATOM 3572 C C . GLU A 1 461 ? 21.332 4.108 -38.505 1.00 90.50 461 GLU A C 1
ATOM 3574 O O . GLU A 1 461 ? 20.565 3.168 -38.264 1.00 90.50 461 GLU A O 1
ATOM 3579 N N . ASN A 1 462 ? 21.863 4.851 -37.531 1.00 88.50 462 ASN A N 1
ATOM 3580 C CA . ASN A 1 462 ? 21.529 4.690 -36.115 1.00 88.50 462 ASN A CA 1
ATOM 3581 C C . ASN A 1 462 ? 20.074 5.091 -35.826 1.00 88.50 462 ASN A C 1
ATOM 3583 O O . ASN A 1 462 ? 19.347 4.325 -35.184 1.00 88.50 462 ASN A O 1
ATOM 3587 N N . LEU A 1 463 ? 19.614 6.225 -36.363 1.00 87.94 463 LEU A N 1
ATOM 3588 C CA . LEU A 1 463 ? 18.217 6.658 -36.278 1.00 87.94 463 LEU A CA 1
ATOM 3589 C C . LEU A 1 463 ? 17.274 5.651 -36.937 1.00 87.94 463 LEU A C 1
ATOM 3591 O O . LEU A 1 463 ? 16.250 5.316 -36.351 1.00 87.94 463 LEU A O 1
ATOM 3595 N N . ASP A 1 464 ? 17.629 5.088 -38.094 1.00 88.69 464 ASP A N 1
ATOM 3596 C CA . ASP A 1 464 ? 16.830 4.055 -38.766 1.00 88.69 464 ASP A CA 1
ATOM 3597 C C . ASP A 1 464 ? 16.642 2.805 -37.899 1.00 88.69 464 ASP A C 1
ATOM 3599 O O . ASP A 1 464 ? 15.551 2.222 -37.862 1.00 88.69 464 ASP A O 1
ATOM 3603 N N . LYS A 1 465 ? 17.687 2.385 -37.178 1.00 89.44 465 LYS A N 1
ATOM 3604 C CA . LYS A 1 465 ? 17.592 1.284 -36.209 1.00 89.44 465 LYS A CA 1
ATOM 3605 C C . LYS A 1 465 ? 16.701 1.668 -35.025 1.00 89.44 465 LYS A C 1
ATOM 3607 O O . LYS A 1 465 ? 15.818 0.886 -34.667 1.00 89.44 465 LYS A O 1
ATOM 3612 N N . GLY A 1 466 ? 16.887 2.868 -34.472 1.00 86.44 466 GLY A N 1
ATOM 3613 C CA . GLY A 1 466 ? 16.099 3.387 -33.353 1.00 86.44 466 GLY A CA 1
ATOM 3614 C C . GLY A 1 466 ? 14.609 3.533 -33.680 1.00 86.44 466 GLY A C 1
ATOM 3615 O O . GLY A 1 466 ? 13.768 3.068 -32.914 1.00 86.44 466 GLY A O 1
ATOM 3616 N N . ILE A 1 467 ? 14.272 4.086 -34.850 1.00 89.50 467 ILE A N 1
ATOM 3617 C CA . ILE A 1 467 ? 12.899 4.216 -35.367 1.00 89.50 467 ILE A CA 1
ATOM 3618 C C . ILE A 1 467 ? 12.251 2.836 -35.463 1.00 89.50 467 ILE A C 1
ATOM 3620 O O . ILE A 1 467 ? 11.182 2.622 -34.896 1.00 89.50 467 ILE A O 1
ATOM 3624 N N . LYS A 1 468 ? 12.914 1.866 -36.108 1.00 91.38 468 LYS A N 1
ATOM 3625 C CA . LYS A 1 468 ? 12.380 0.498 -36.241 1.00 91.38 468 LYS A CA 1
ATOM 3626 C C . LYS A 1 468 ? 12.155 -0.173 -34.888 1.00 91.38 468 LYS A C 1
ATOM 3628 O O . LYS A 1 468 ? 11.208 -0.941 -34.733 1.00 91.38 468 LYS A O 1
ATOM 3633 N N . GLN A 1 469 ? 13.038 0.058 -33.919 1.00 89.50 469 GLN A N 1
ATOM 3634 C CA . GLN A 1 469 ? 12.883 -0.474 -32.567 1.00 89.50 469 GLN A CA 1
ATOM 3635 C C . GLN A 1 469 ? 11.690 0.172 -31.855 1.00 89.50 469 GLN A C 1
ATOM 3637 O O . GLN A 1 469 ? 10.849 -0.541 -31.311 1.00 89.50 469 GLN A O 1
ATOM 3642 N N . GLN A 1 470 ? 11.571 1.496 -31.924 1.00 87.19 470 GLN A N 1
ATOM 3643 C CA . GLN A 1 470 ? 10.477 2.252 -31.322 1.00 87.19 470 GLN A CA 1
ATOM 3644 C C . GLN A 1 470 ? 9.116 1.898 -31.948 1.00 87.19 470 GLN A C 1
ATOM 3646 O O . GLN A 1 470 ? 8.140 1.724 -31.223 1.00 87.19 470 GLN A O 1
ATOM 3651 N N . GLU A 1 471 ? 9.049 1.695 -33.267 1.00 92.25 471 GLU A N 1
ATOM 3652 C CA . GLU A 1 471 ? 7.848 1.211 -33.969 1.00 92.25 471 GLU A CA 1
ATOM 3653 C C . GLU A 1 471 ? 7.420 -0.180 -33.487 1.00 92.25 471 GLU A C 1
ATOM 3655 O O . GLU A 1 471 ? 6.233 -0.439 -33.281 1.00 92.25 471 GLU A O 1
ATOM 3660 N N . LYS A 1 472 ? 8.379 -1.085 -33.249 1.00 91.75 472 LYS A N 1
ATOM 3661 C CA . LYS A 1 472 ? 8.082 -2.406 -32.679 1.00 91.75 472 LYS A CA 1
ATOM 3662 C C . LYS A 1 472 ? 7.565 -2.299 -31.244 1.00 91.75 472 LYS A C 1
ATOM 3664 O O . LYS A 1 472 ? 6.600 -2.985 -30.912 1.00 91.75 472 LYS A O 1
ATOM 3669 N N . VAL A 1 473 ? 8.176 -1.449 -30.415 1.00 89.94 473 VAL A N 1
ATOM 3670 C CA . VAL A 1 473 ? 7.733 -1.199 -29.032 1.00 89.94 473 VAL A CA 1
ATOM 3671 C C . VAL A 1 473 ? 6.310 -0.639 -29.015 1.00 89.94 473 VAL A C 1
ATOM 3673 O O . VAL A 1 473 ? 5.472 -1.162 -28.282 1.00 89.94 473 VAL A O 1
ATOM 3676 N N . LEU A 1 474 ? 6.011 0.347 -29.865 1.00 90.75 474 LEU A N 1
ATOM 3677 C CA . LEU A 1 474 ? 4.662 0.892 -30.048 1.00 90.75 474 LEU A CA 1
ATOM 3678 C C . LEU A 1 474 ? 3.665 -0.187 -30.475 1.00 90.75 474 LEU A C 1
ATOM 3680 O O . LEU A 1 474 ? 2.624 -0.335 -29.846 1.00 90.75 474 LEU A O 1
ATOM 3684 N N . SER A 1 475 ? 4.014 -1.023 -31.456 1.00 92.25 475 SER A N 1
ATOM 3685 C CA . SER A 1 475 ? 3.129 -2.110 -31.891 1.00 92.25 475 SER A CA 1
ATOM 3686 C C . SER A 1 475 ? 2.832 -3.118 -30.775 1.00 92.25 475 SER A C 1
ATOM 3688 O O . SER A 1 475 ? 1.728 -3.657 -30.701 1.00 92.25 475 SER A O 1
ATOM 3690 N N . VAL A 1 476 ? 3.803 -3.406 -29.901 1.00 91.50 476 VAL A N 1
ATOM 3691 C CA . VAL A 1 476 ? 3.578 -4.272 -28.733 1.00 91.50 476 VAL A CA 1
ATOM 3692 C C . VAL A 1 476 ? 2.712 -3.562 -27.690 1.00 91.50 476 VAL A C 1
ATOM 3694 O O . VAL A 1 476 ? 1.779 -4.177 -27.176 1.00 91.50 476 VAL A O 1
ATOM 3697 N N . ARG A 1 477 ? 2.965 -2.274 -27.422 1.00 89.38 477 ARG A N 1
ATOM 3698 C CA . ARG A 1 477 ? 2.151 -1.435 -26.525 1.00 89.38 477 ARG A CA 1
ATOM 3699 C C . ARG A 1 477 ? 0.693 -1.366 -26.961 1.00 89.38 477 ARG A C 1
ATOM 3701 O O . ARG A 1 477 ? -0.177 -1.556 -26.130 1.00 89.38 477 ARG A O 1
ATOM 3708 N N . GLU A 1 478 ? 0.421 -1.163 -28.242 1.00 89.19 478 GLU A N 1
ATOM 3709 C CA . GLU A 1 478 ? -0.947 -1.105 -28.775 1.00 89.19 478 GLU A CA 1
ATOM 3710 C C . GLU A 1 478 ? -1.680 -2.452 -28.665 1.00 89.19 478 GLU A C 1
ATOM 3712 O O . GLU A 1 478 ? -2.902 -2.493 -28.538 1.00 89.19 478 GLU A O 1
ATOM 3717 N N . LYS A 1 479 ? -0.943 -3.571 -28.705 1.00 89.94 479 LYS A N 1
ATOM 3718 C CA . LYS A 1 479 ? -1.517 -4.925 -28.629 1.00 89.94 479 LYS A CA 1
ATOM 3719 C C . LYS A 1 479 ? -1.750 -5.416 -27.206 1.00 89.94 479 LYS A C 1
ATOM 3721 O O . LYS A 1 479 ? -2.728 -6.122 -26.977 1.00 89.94 479 LYS A O 1
ATOM 3726 N N . LEU A 1 480 ? -0.816 -5.131 -26.301 1.00 88.81 480 LEU A N 1
ATOM 3727 C CA . LEU A 1 480 ? -0.788 -5.690 -24.944 1.00 88.81 480 LEU A CA 1
ATOM 3728 C C . LEU A 1 480 ? -1.082 -4.656 -23.855 1.00 88.81 480 LEU A C 1
ATOM 3730 O O . LEU A 1 480 ? -1.378 -5.041 -22.730 1.00 88.81 480 LEU A O 1
ATOM 3734 N N . GLY A 1 481 ? -0.964 -3.367 -24.171 1.00 81.06 481 GLY A N 1
ATOM 3735 C CA . GLY A 1 481 ? -1.157 -2.284 -23.220 1.00 81.06 481 GLY A CA 1
ATOM 3736 C C . GLY A 1 481 ? -2.624 -2.036 -22.868 1.00 81.06 481 GLY A C 1
ATOM 3737 O O . GLY A 1 481 ? -3.530 -2.604 -23.489 1.00 81.06 481 GLY A O 1
ATOM 3738 N N . PRO A 1 482 ? -2.862 -1.160 -21.877 1.00 72.62 482 PRO A N 1
ATOM 3739 C CA . PRO A 1 482 ? -4.203 -0.760 -21.484 1.00 72.62 482 PRO A CA 1
ATOM 3740 C C . PRO A 1 482 ? -4.916 -0.163 -22.696 1.00 72.62 482 PRO A C 1
ATOM 3742 O O . PRO A 1 482 ? -4.412 0.762 -23.335 1.00 72.62 482 PRO A O 1
ATOM 3745 N N . LYS A 1 483 ? -6.088 -0.700 -23.040 1.00 70.88 483 LYS A N 1
ATOM 3746 C CA . LYS A 1 483 ? -6.920 -0.085 -24.075 1.00 70.88 483 LYS A CA 1
ATOM 3747 C C . LYS A 1 483 ? -7.463 1.219 -23.507 1.00 70.88 483 LYS A C 1
ATOM 3749 O O . LYS A 1 483 ? -8.012 1.208 -22.407 1.00 70.88 483 LYS A O 1
ATOM 3754 N N . ALA A 1 484 ? -7.319 2.317 -24.248 1.00 53.50 484 ALA A N 1
ATOM 3755 C CA . ALA A 1 484 ? -7.940 3.579 -23.868 1.00 53.50 484 ALA A CA 1
ATOM 3756 C C . ALA A 1 484 ? -9.433 3.339 -23.568 1.00 53.50 484 ALA A C 1
ATOM 3758 O O . ALA A 1 484 ? -10.076 2.586 -24.316 1.00 53.50 484 ALA A O 1
ATOM 3759 N N . PRO A 1 485 ? -9.988 3.925 -22.489 1.00 42.88 485 PRO A N 1
ATOM 3760 C CA . PRO A 1 485 ? -11.418 3.852 -22.241 1.00 42.88 485 PRO A CA 1
ATOM 3761 C C . PRO A 1 485 ? -12.125 4.359 -23.495 1.00 42.88 485 PRO A C 1
ATOM 3763 O O . PRO A 1 485 ? -11.872 5.474 -23.950 1.00 42.88 485 PRO A O 1
ATOM 3766 N N . GLN A 1 486 ? -12.951 3.506 -24.102 1.00 36.12 486 GLN A N 1
ATOM 3767 C CA . GLN A 1 486 ? -13.734 3.889 -25.267 1.00 36.12 486 GLN A CA 1
ATOM 3768 C C . GLN A 1 486 ? -14.645 5.043 -24.846 1.00 36.12 486 GLN A C 1
ATOM 3770 O O . GLN A 1 486 ? -15.643 4.837 -24.158 1.00 36.12 486 GLN A O 1
ATOM 3775 N N . GLN A 1 487 ? -14.287 6.269 -25.226 1.00 34.59 487 GLN A N 1
ATOM 3776 C CA . GLN A 1 487 ? -15.195 7.399 -25.138 1.00 34.59 487 GLN A CA 1
ATOM 3777 C C . GLN A 1 487 ? -16.417 7.075 -26.005 1.00 34.59 487 GLN A C 1
ATOM 3779 O O . GLN A 1 487 ? -16.322 7.011 -27.226 1.00 34.59 487 GLN A O 1
ATOM 3784 N N . GLY A 1 488 ? -17.553 6.833 -25.349 1.00 41.94 488 GLY A N 1
ATOM 3785 C CA . GLY A 1 488 ? -18.879 6.850 -25.957 1.00 41.94 488 GLY A CA 1
ATOM 3786 C C . GLY A 1 488 ? -19.149 5.786 -27.023 1.00 41.94 488 GLY A C 1
ATOM 3787 O O . GLY A 1 488 ? -19.217 6.089 -28.211 1.00 41.94 488 GLY A O 1
ATOM 3788 N N . GLN A 1 489 ? -19.493 4.572 -26.598 1.00 30.30 489 GLN A N 1
ATOM 3789 C CA . GLN A 1 489 ? -20.601 3.866 -27.243 1.00 30.30 489 GLN A CA 1
ATOM 3790 C C . GLN A 1 489 ? -21.658 3.603 -26.183 1.00 30.30 489 GLN A C 1
ATOM 3792 O O . GLN A 1 489 ? -21.484 2.764 -25.304 1.00 30.30 489 GLN A O 1
ATOM 3797 N N . GLY A 1 490 ? -22.725 4.400 -26.254 1.00 33.25 490 GLY A N 1
ATOM 3798 C CA . GLY A 1 490 ? -23.908 4.229 -25.436 1.00 33.25 490 GLY A CA 1
ATOM 3799 C C . GLY A 1 490 ? -24.456 2.811 -25.532 1.00 33.25 490 GLY A C 1
ATOM 3800 O O . GLY A 1 490 ? -24.291 2.118 -26.541 1.00 33.25 490 GLY A O 1
ATOM 3801 N N . GLU A 1 491 ? -25.113 2.427 -24.445 1.00 35.56 491 GLU A N 1
ATOM 3802 C CA . GLU A 1 491 ? -26.014 1.292 -24.326 1.00 35.56 491 GLU A CA 1
ATOM 3803 C C . GLU A 1 491 ? -26.699 0.975 -25.661 1.00 35.56 491 GLU A C 1
ATOM 3805 O O . GLU A 1 491 ? -27.645 1.641 -26.087 1.00 35.56 491 GLU A O 1
ATOM 3810 N N . LYS A 1 492 ? -26.257 -0.094 -26.329 1.00 31.58 492 LYS A N 1
ATOM 3811 C CA . LYS A 1 492 ? -27.158 -0.801 -27.232 1.00 31.58 492 LYS A CA 1
ATOM 3812 C C . LYS A 1 492 ? -28.044 -1.681 -26.372 1.00 31.58 492 LYS A C 1
ATOM 3814 O O . LYS A 1 492 ? -27.661 -2.775 -25.970 1.00 31.58 492 LYS A O 1
ATOM 3819 N N . GLN A 1 493 ? -29.208 -1.101 -26.095 1.00 30.66 493 GLN A N 1
ATOM 3820 C CA . GLN A 1 493 ? -30.473 -1.722 -25.731 1.00 30.66 493 GLN A CA 1
ATOM 3821 C C . GLN A 1 493 ? -30.551 -3.211 -26.075 1.00 30.66 493 GLN A C 1
ATOM 3823 O O . GLN A 1 493 ? -30.186 -3.650 -27.171 1.00 30.66 493 GLN A O 1
ATOM 3828 N N . GLY A 1 494 ? -31.102 -3.953 -25.116 1.00 31.36 494 GLY A N 1
ATOM 3829 C CA . GLY A 1 494 ? -31.373 -5.372 -25.218 1.00 31.36 494 GLY A CA 1
ATOM 3830 C C . GLY A 1 494 ? -32.088 -5.748 -26.511 1.00 31.36 494 GLY A C 1
ATOM 3831 O O . GLY A 1 494 ? -33.071 -5.133 -26.922 1.00 31.36 494 GLY A O 1
ATOM 3832 N N . LYS A 1 495 ? -31.605 -6.826 -27.124 1.00 28.05 495 LYS A N 1
ATOM 3833 C CA . LYS A 1 495 ? -32.450 -7.656 -27.968 1.00 28.05 495 LYS A CA 1
ATOM 3834 C C . LYS A 1 495 ? -33.092 -8.709 -27.084 1.00 28.05 495 LYS A C 1
ATOM 3836 O O . LYS A 1 495 ? -32.421 -9.600 -26.570 1.00 28.05 495 LYS A O 1
ATOM 3841 N N . SER A 1 496 ? -34.398 -8.550 -26.931 1.00 27.66 496 SER A N 1
ATOM 3842 C CA . SER A 1 496 ? -35.340 -9.613 -26.635 1.00 27.66 496 SER A CA 1
ATOM 3843 C C . SER A 1 496 ? -35.003 -10.872 -27.436 1.00 27.66 496 SER A C 1
ATOM 3845 O O . SER A 1 496 ? -34.854 -10.834 -28.659 1.00 27.66 496 SER A O 1
ATOM 3847 N N . LEU A 1 497 ? -34.920 -11.999 -26.740 1.00 27.80 497 LEU A N 1
ATOM 3848 C CA . LEU A 1 497 ? -35.148 -13.303 -27.339 1.00 27.80 497 LEU A CA 1
ATOM 3849 C C . LEU A 1 497 ? -36.450 -13.829 -26.751 1.00 27.80 497 LEU A C 1
ATOM 3851 O O . LEU A 1 497 ? -36.488 -14.373 -25.654 1.00 27.80 497 LEU A O 1
ATOM 3855 N N . SER A 1 498 ? -37.523 -13.586 -27.494 1.00 27.64 498 SER A N 1
ATOM 3856 C CA . SER A 1 498 ? -38.678 -14.468 -27.531 1.00 27.64 498 SER A CA 1
ATOM 3857 C C . SER A 1 498 ? -38.336 -15.640 -28.452 1.00 27.64 498 SER A C 1
ATOM 3859 O O . SER A 1 498 ? -38.207 -15.416 -29.658 1.00 27.64 498 SER A O 1
ATOM 3861 N N . VAL A 1 499 ? -38.180 -16.838 -27.889 1.00 37.22 499 VAL A N 1
ATOM 3862 C CA . VAL A 1 499 ? -38.899 -18.065 -28.282 1.00 37.22 499 VAL A CA 1
ATOM 3863 C C . VAL A 1 499 ? -39.090 -18.878 -27.012 1.00 37.22 499 VAL A C 1
ATOM 3865 O O . VAL A 1 499 ? -38.068 -19.105 -26.327 1.00 37.22 499 VAL A O 1
#

pLDDT: mean 87.73, std 11.95, range [27.64, 98.0]

Foldseek 3Di:
DVCVVLVVLLVVLLCLQLDPFDDPVRVVVDDPVVNVVSVVSADLCSLVVSLVCLVPDPDDPVSSLVSLLSNLLSNQLSQVVVDPDLLCRLVDSGVSVSNLLVVCVPQLVQLLVQLVLQLLVLLVVLLVVQDPQCQLFQDPDLLDDGPPDDPVNSVSLLVSLLSSLLSSLVSNLLSLLSRHQSNLSSLLSNCVSCPPVLSNLLLSQLCNSQVRRHLVVLQLLLVLQCVDSVRNSSSSSSNSNSLLSSLLSSCLPPDLVDADPPPGSSSVSNNVSPDPVNSVLSSQSSVLSNVTDVSSVVSSVPDDDPPPPPDDDCVVVSVLSVLLSVCSVVVQLVLLVVLLVVLVVVLCCLVPPQDPVQQVVQCVVPNPCGSVSVSVVSVLVSVLSVVLSVCVSSVHDLVNLVVVLVVLVVLLVVLVVLLVVLVVLLVQQVVCVVVVHDRPDDPVVNVVSVVSNVVSVVVSVVSVVVSVSSVSSSVSCPVRGDDDDPDDDDDPDDDDDDD

Secondary structure (DSSP, 8-state):
-HHHHHHHHHHHHHHHHS-----HHHHTTS-HHHHHHHHHH-STHHHHHHHHHHHHSS--HHHHHHHHHHHHHHHHHHHHHH-SSGGGTT-S--HHHHHHHHHHHHHSHHHHHHHHHHHHHHHHHHHTTS-GGGTT---SSTTS--TT--HHHHHHHHHHHHHHHHHHHHHHHHGGGGS-HHHHHHHHHHHTTTTT-HHHHHHHHHIIIIIIIIHHHHHHHHHHHHTSTTTHHHHHHHHHHHHHHHHHHHTTTS-TTSPPPTTSHHHHHHHHH--HHHHHHHHHHHHHHHH-HHHHHHHHTTSPP----SS---HHHHHHHHHHHHHHHTTTTHHHHHHHHHHHHHHHHHHH---HHHHHHHHHHHGGGHHHHHHHHHHHHHHHHHHHHHHHHTT--HHHHHHHHHHHHHHHHHHHHHHHHHHHHHHHHHHHHHTTPPPSS-HHHHHHHHHHHHHHHHHHHHHHHHHHHHHHHHHHHHHHSPPPP--------------

Radius of gyration: 32.67 Å; chains: 1; bounding box: 81×60×100 Å

Sequence (499 aa):
MPGEHIDKLVKEYTDKMTYTGMTSEQRAKATPEEIELDKTKYGAEIGTQIFKEIESSSLSPEEKQEVYQKLVKAGVQDELDHTQDPATLLRGNTATTRFMSDYMNTYAKEYVDAMYEDTLEAALKAKSQLPDSLVGKKVDSPYGHIEDVTEEDKTKLHKAYGEVAKTSIESSERNLSKLSPEARAFMKAALEPVGTNKEAMNTATASTLLLRCASPMMSANGNLLRDNVETQEVGNLLMGANIALQTYANSMNRSHDNPLPSTKPQNVVSNGLRTKDGMEQTTSAYKAISEGSDSINTFVSKLPPKVGDVGVDLSKEVDNTKRVTEILRRGELKPFEDRIKQLEATQKQLKENPTIGDHIKCFFKHGLKGVQGEIDKIEGKIQTTSMARQGVFEGKSVEELQQKLQGMKVDRAEFALAMEMVGREVGRKALEDAHNMTPTISDNQEVQARDTHTRAKAEKENLDKGIKQQEKVLSVREKLGPKAPQQGQGEKQGKSLSV